Protein AF-0000000085014091 (afdb_homodimer)

Radius of gyration: 25.01 Å; Cα contacts (8 Å, |Δi|>4): 1024; chains: 2; bounding box: 56×72×75 Å

Sequence (580 aa):
MATPPAHLPPVLRRLHLLREEQGAATVRVIDQILMDPERFLSLTIAELSEAAGTSDATVVRLVQHLGFGGYQEFKLQLSRALAVSRKADLTVEPQDASVTILRKIFDSSNTALDDTLEHLNLEAFSAAVQAMTLARHIELIGMGASGVVALSGQYRGLRLGLSCRASTDPGTFLSTCSLLEPTDVLIAVSFSGTRPQVVQAARLARQAGAIVVALTGLGRTPLSKVVHHTLTVSAPGDRYRPEGLATQIPQVAILDALFTSLHVAQDPYLSERLSRAAAARRALNAEPSPMATPPAHLPPVLRRLHLLREEQGAATVRVIDQILMDPERFLSLTIAELSEAAGTSDATVVRLVQHLGFGGYQEFKLQLSRALAVSRKADLTVEPQDASVTILRKIFDSSNTALDDTLEHLNLEAFSAAVQAMTLARHIELIGMGASGVVALSGQYRGLRLGLSCRASTDPGTFLSTCSLLEPTDVLIAVSFSGTRPQVVQAARLARQAGAIVVALTGLGRTPLSKVVHHTLTVSAPGDRYRPEGLATQIPQVAILDALFTSLHVAQDPYLSERLSRAAAARRALNAEPSP

InterPro domains:
  IPR000281 Helix-turn-helix protein RpiR [PF01418] (27-83)
  IPR000281 Helix-turn-helix protein RpiR [PS51071] (9-85)
  IPR001347 SIS domain [PF01380] (135-237)
  IPR001347 SIS domain [PS51464] (128-268)
  IPR009057 Homedomain-like superfamily [SSF46689] (11-82)
  IPR035472 RpiR-like, SIS domain [cd05013] (123-261)
  IPR036388 Winged helix-like DNA-binding domain superfamily [G3DSA:1.10.10.10] (10-85)
  IPR046348 SIS domain superfamily [SSF53697] (98-264)
  IPR047640 HTH-type transcriptional regulator RpiR-like [PTHR30514] (28-279)

Organism: Deinococcus geothermalis (strain DSM 11300 / CIP 105573 / AG-3a) (NCBI:txid319795)

Structure (mmCIF, N/CA/C/O backbone):
data_AF-0000000085014091-model_v1
#
loop_
_entity.id
_entity.type
_entity.pdbx_description
1 polymer 'Transcriptional regulator, RpiR family'
#
loop_
_atom_site.group_PDB
_atom_site.id
_atom_site.type_symbol
_atom_site.label_atom_id
_atom_site.label_alt_id
_atom_site.label_comp_id
_atom_site.label_asym_id
_atom_site.label_entity_id
_atom_site.label_seq_id
_atom_site.pdbx_PDB_ins_code
_atom_site.Cartn_x
_atom_site.Cartn_y
_atom_site.Cartn_z
_atom_site.occupancy
_atom_site.B_iso_or_equiv
_atom_site.auth_seq_id
_atom_site.auth_comp_id
_atom_site.auth_asym_id
_atom_site.auth_atom_id
_atom_site.pdbx_PDB_model_num
ATOM 1 N N . MET A 1 1 ? -21.734 19.328 11.242 1 31.81 1 MET A N 1
ATOM 2 C CA . MET A 1 1 ? -20.891 19.828 10.156 1 31.81 1 MET A CA 1
ATOM 3 C C . MET A 1 1 ? -20.891 18.859 8.977 1 31.81 1 MET A C 1
ATOM 5 O O . MET A 1 1 ? -20.641 17.672 9.148 1 31.81 1 MET A O 1
ATOM 9 N N . ALA A 1 2 ? -21.453 19.359 7.895 1 37.19 2 ALA A N 1
ATOM 10 C CA . ALA A 1 2 ? -21.781 18.391 6.855 1 37.19 2 ALA A CA 1
ATOM 11 C C . ALA A 1 2 ? -20.516 17.734 6.301 1 37.19 2 ALA A C 1
ATOM 13 O O . ALA A 1 2 ? -19.516 18.406 6.07 1 37.19 2 ALA A O 1
ATOM 14 N N . THR A 1 3 ? -20.219 16.594 6.527 1 39.81 3 THR A N 1
ATOM 15 C CA . THR A 1 3 ? -19.172 15.742 5.969 1 39.81 3 THR A CA 1
ATOM 16 C C . THR A 1 3 ? -19.109 15.883 4.453 1 39.81 3 THR A C 1
ATOM 18 O O . THR A 1 3 ? -20.141 15.797 3.775 1 39.81 3 THR A O 1
ATOM 21 N N . PRO A 1 4 ? -18.156 16.641 4.012 1 45.28 4 PRO A N 1
ATOM 22 C CA . PRO A 1 4 ? -18.109 16.812 2.557 1 45.28 4 PRO A CA 1
ATOM 23 C C . PRO A 1 4 ? -18.5 15.523 1.815 1 45.28 4 PRO A C 1
ATOM 25 O O . PRO A 1 4 ? -18.281 14.422 2.324 1 45.28 4 PRO A O 1
ATOM 28 N N . PRO A 1 5 ? -19.312 15.727 0.812 1 45.16 5 PRO A N 1
ATOM 29 C CA . PRO A 1 5 ? -19.688 14.516 0.076 1 45.16 5 PRO A CA 1
ATOM 30 C C . PRO A 1 5 ? -18.469 13.664 -0.306 1 45.16 5 PRO A C 1
ATOM 32 O O . PRO A 1 5 ? -17.375 14.195 -0.489 1 45.16 5 PRO A O 1
ATOM 35 N N . ALA A 1 6 ? -18.547 12.461 -0.128 1 44.91 6 ALA A N 1
ATOM 36 C CA . ALA A 1 6 ? -17.609 11.344 -0.243 1 44.91 6 ALA A CA 1
ATOM 37 C C . ALA A 1 6 ? -16.828 11.414 -1.555 1 44.91 6 ALA A C 1
ATOM 39 O O . ALA A 1 6 ? -15.75 10.828 -1.68 1 44.91 6 ALA A O 1
ATOM 40 N N . HIS A 1 7 ? -17.312 12.266 -2.477 1 52.78 7 HIS A N 1
ATOM 41 C CA . HIS A 1 7 ? -16.75 12.117 -3.811 1 52.78 7 HIS A CA 1
ATOM 42 C C . HIS A 1 7 ? -15.992 13.375 -4.234 1 52.78 7 HIS A C 1
ATOM 44 O O . HIS A 1 7 ? -15.875 13.664 -5.43 1 52.78 7 HIS A O 1
ATOM 50 N N . LEU A 1 8 ? -15.586 14.141 -3.223 1 59.62 8 LEU A N 1
ATOM 51 C CA . LEU A 1 8 ? -14.922 15.367 -3.65 1 59.62 8 LEU A CA 1
ATOM 52 C C . LEU A 1 8 ? -13.43 15.125 -3.867 1 59.62 8 LEU A C 1
ATOM 54 O O . LEU A 1 8 ? -12.797 14.414 -3.09 1 59.62 8 LEU A O 1
ATOM 58 N N . PRO A 1 9 ? -12.992 15.641 -4.957 1 62.72 9 PRO A N 1
ATOM 59 C CA . PRO A 1 9 ? -11.539 15.625 -5.133 1 62.72 9 PRO A CA 1
ATOM 60 C C . PRO A 1 9 ? -10.797 16.25 -3.953 1 62.72 9 PRO A C 1
ATOM 62 O O . PRO A 1 9 ? -11.344 17.094 -3.25 1 62.72 9 PRO A O 1
ATOM 65 N N . PRO A 1 10 ? -9.641 15.797 -3.674 1 60.69 10 PRO A N 1
ATOM 66 C CA . PRO A 1 10 ? -8.883 16.203 -2.492 1 60.69 10 PRO A CA 1
ATOM 67 C C . PRO A 1 10 ? -8.828 17.734 -2.322 1 60.69 10 PRO A C 1
ATOM 69 O O . PRO A 1 10 ? -8.953 18.234 -1.202 1 60.69 10 PRO A O 1
ATOM 72 N N . VAL A 1 11 ? -8.695 18.406 -3.375 1 71.06 11 VAL A N 1
ATOM 73 C CA . VAL A 1 11 ? -8.586 19.859 -3.273 1 71.06 11 VAL A CA 1
ATOM 74 C C . VAL A 1 11 ? -9.898 20.438 -2.73 1 71.06 11 VAL A C 1
ATOM 76 O O . VAL A 1 11 ? -9.883 21.359 -1.925 1 71.06 11 VAL A O 1
ATOM 79 N N . LEU A 1 12 ? -10.898 19.859 -3.15 1 76.5 12 LEU A N 1
ATOM 80 C CA . LEU A 1 12 ? -12.188 20.328 -2.672 1 76.5 12 LEU A CA 1
ATOM 81 C C . LEU A 1 12 ? -12.422 19.906 -1.222 1 76.5 12 LEU A C 1
ATOM 83 O O . LEU A 1 12 ? -13.016 20.656 -0.443 1 76.5 12 LEU A O 1
ATOM 87 N N . ARG A 1 13 ? -11.883 18.766 -0.967 1 69.75 13 ARG A N 1
ATOM 88 C CA . ARG A 1 13 ? -11.977 18.312 0.417 1 69.75 13 ARG A CA 1
ATOM 89 C C . ARG A 1 13 ? -11.195 19.234 1.349 1 69.75 13 ARG A C 1
ATOM 91 O O . ARG A 1 13 ? -11.656 19.562 2.447 1 69.75 13 ARG A O 1
ATOM 98 N N . ARG A 1 14 ? -10.055 19.641 0.939 1 74.38 14 ARG A N 1
ATOM 99 C CA . ARG A 1 14 ? -9.25 20.594 1.704 1 74.38 14 ARG A CA 1
ATOM 100 C C . ARG A 1 14 ? -10 21.906 1.909 1 74.38 14 ARG A C 1
ATOM 102 O O . ARG A 1 14 ? -9.961 22.484 2.994 1 74.38 14 ARG A O 1
ATOM 109 N N . LEU A 1 15 ? -10.68 22.312 0.944 1 79.81 15 LEU A N 1
ATOM 110 C CA . LEU A 1 15 ? -11.484 23.531 1.043 1 79.81 15 LEU A CA 1
ATOM 111 C C . LEU A 1 15 ? -12.578 23.375 2.09 1 79.81 15 LEU A C 1
ATOM 113 O O . LEU A 1 15 ? -12.82 24.281 2.885 1 79.81 15 LEU A O 1
ATOM 117 N N . HIS A 1 16 ? -13.094 22.219 2.066 1 76.56 16 HIS A N 1
ATOM 118 C CA . HIS A 1 16 ? -14.156 21.953 3.025 1 76.56 16 HIS A CA 1
ATOM 119 C C . HIS A 1 16 ? -13.633 22 4.457 1 76.56 16 HIS A C 1
ATOM 121 O O . HIS A 1 16 ? -14.273 22.594 5.332 1 76.56 16 HIS A O 1
ATOM 127 N N . LEU A 1 17 ? -12.523 21.516 4.633 1 69.62 17 LEU A N 1
ATOM 128 C CA . LEU A 1 17 ? -11.922 21.484 5.965 1 69.62 17 LEU A CA 1
ATOM 129 C C . LEU A 1 17 ? -11.516 22.891 6.406 1 69.62 17 LEU A C 1
ATOM 131 O O . LEU A 1 17 ? -11.648 23.234 7.582 1 69.62 17 LEU A O 1
ATOM 135 N N . LEU A 1 18 ? -11.062 23.656 5.469 1 76 18 LEU A N 1
ATOM 136 C CA . LEU A 1 18 ? -10.602 25.016 5.754 1 76 18 LEU A CA 1
ATOM 137 C C . LEU A 1 18 ? -11.773 25.922 6.125 1 76 18 LEU A C 1
ATOM 139 O O . LEU A 1 18 ? -11.602 26.906 6.824 1 76 18 LEU A O 1
ATOM 143 N N . ARG A 1 19 ? -12.883 25.469 5.762 1 78.75 19 ARG A N 1
ATOM 144 C CA . ARG A 1 19 ? -14.094 26.25 6.035 1 78.75 19 ARG A CA 1
ATOM 145 C C . ARG A 1 19 ? -14.281 26.453 7.531 1 78.75 19 ARG A C 1
ATOM 147 O O . ARG A 1 19 ? -14.719 27.531 7.965 1 78.75 19 ARG A O 1
ATOM 154 N N . GLU A 1 20 ? -13.852 25.5 8.289 1 72.62 20 GLU A N 1
ATOM 155 C CA . GLU A 1 20 ? -14.102 25.531 9.727 1 72.62 20 GLU A CA 1
ATOM 156 C C . GLU A 1 20 ? -13.078 26.391 10.453 1 72.62 20 GLU A C 1
ATOM 158 O O . GLU A 1 20 ? -13.281 26.766 11.602 1 72.62 20 GLU A O 1
ATOM 163 N N . GLU A 1 21 ? -12.078 26.828 9.727 1 75.75 21 GLU A N 1
ATOM 164 C CA . GLU A 1 21 ? -10.969 27.516 10.383 1 75.75 21 GLU A CA 1
ATOM 165 C C . GLU A 1 21 ? -10.797 28.938 9.836 1 75.75 21 GLU A C 1
ATOM 167 O O . GLU A 1 21 ? -9.828 29.609 10.18 1 75.75 21 GLU A O 1
ATOM 172 N N . GLN A 1 22 ? -11.719 29.328 9.023 1 82.44 22 GLN A N 1
ATOM 173 C CA . GLN A 1 22 ? -11.492 30.594 8.344 1 82.44 22 GLN A CA 1
ATOM 174 C C . GLN A 1 22 ? -12.578 31.609 8.688 1 82.44 22 GLN A C 1
ATOM 176 O O . GLN A 1 22 ? -13.625 31.25 9.234 1 82.44 22 GLN A O 1
ATOM 181 N N . GLY A 1 23 ? -12.266 32.812 8.625 1 86.94 23 GLY A N 1
ATOM 182 C CA . GLY A 1 23 ? -13.219 33.906 8.844 1 86.94 23 GLY A CA 1
ATOM 183 C C . GLY A 1 23 ? -14.344 33.906 7.832 1 86.94 23 GLY A C 1
ATOM 184 O O . GLY A 1 23 ? -14.312 33.156 6.848 1 86.94 23 GLY A O 1
ATOM 185 N N . ALA A 1 24 ? -15.359 34.719 8.164 1 90.25 24 ALA A N 1
ATOM 186 C CA . ALA A 1 24 ? -16.609 34.75 7.398 1 90.25 24 ALA A CA 1
ATOM 187 C C . ALA A 1 24 ? -16.344 35.031 5.922 1 90.25 24 ALA A C 1
ATOM 189 O O . ALA A 1 24 ? -16.938 34.406 5.047 1 90.25 24 ALA A O 1
ATOM 190 N N . ALA A 1 25 ? -15.508 35.938 5.684 1 91.62 25 ALA A N 1
ATOM 191 C CA . ALA A 1 25 ? -15.234 36.312 4.301 1 91.62 25 ALA A CA 1
ATOM 192 C C . ALA A 1 25 ? -14.609 35.156 3.527 1 91.62 25 ALA A C 1
ATOM 194 O O . ALA A 1 25 ? -15.016 34.875 2.4 1 91.62 25 ALA A O 1
ATOM 195 N N . THR A 1 26 ? -13.648 34.5 4.094 1 92.88 26 THR A N 1
ATOM 196 C CA . THR A 1 26 ? -12.977 33.375 3.469 1 92.88 26 THR A CA 1
ATOM 197 C C . THR A 1 26 ? -13.945 32.188 3.307 1 92.88 26 THR A C 1
ATOM 199 O O . THR A 1 26 ? -13.906 31.484 2.295 1 92.88 26 THR A O 1
ATOM 202 N N . VAL A 1 27 ? -14.75 32.062 4.25 1 92.62 27 VAL A N 1
ATOM 203 C CA . VAL A 1 27 ? -15.75 30.984 4.215 1 92.62 27 VAL A CA 1
ATOM 204 C C . VAL A 1 27 ? -16.672 31.172 3.016 1 92.62 27 VAL A C 1
ATOM 206 O O . VAL A 1 27 ? -17.016 30.203 2.328 1 92.62 27 VAL A O 1
ATOM 209 N N . ARG A 1 28 ? -17.047 32.312 2.785 1 93 28 ARG A N 1
ATOM 210 C CA . ARG A 1 28 ? -17.906 32.594 1.643 1 93 28 ARG A CA 1
ATOM 211 C C . ARG A 1 28 ? -17.219 32.25 0.333 1 93 28 ARG A C 1
ATOM 213 O O . ARG A 1 28 ? -17.859 31.734 -0.598 1 93 28 ARG A O 1
ATOM 220 N N . VAL A 1 29 ? -15.945 32.5 0.252 1 93.88 29 VAL A N 1
ATOM 221 C CA . VAL A 1 29 ? -15.172 32.125 -0.931 1 93.88 29 VAL A CA 1
ATOM 222 C C . VAL A 1 29 ? -15.18 30.609 -1.101 1 93.88 29 VAL A C 1
ATOM 224 O O . VAL A 1 29 ? -15.453 30.109 -2.191 1 93.88 29 VAL A O 1
ATOM 227 N N . ILE A 1 30 ? -14.891 29.922 -0.058 1 91.88 30 ILE A N 1
ATOM 228 C CA . ILE A 1 30 ? -14.852 28.469 -0.055 1 91.88 30 ILE A CA 1
ATOM 229 C C . ILE A 1 30 ? -16.203 27.906 -0.476 1 91.88 30 ILE A C 1
ATOM 231 O O . ILE A 1 30 ? -16.281 27.016 -1.315 1 91.88 30 ILE A O 1
ATOM 235 N N . ASP A 1 31 ? -17.25 28.516 0.057 1 89.88 31 ASP A N 1
ATOM 236 C CA . ASP A 1 31 ? -18.594 28.062 -0.253 1 89.88 31 ASP A CA 1
ATOM 237 C C . ASP A 1 31 ? -18.906 28.234 -1.738 1 89.88 31 ASP A C 1
ATOM 239 O O . ASP A 1 31 ? -19.547 27.375 -2.35 1 89.88 31 ASP A O 1
ATOM 243 N N . GLN A 1 32 ? -18.484 29.312 -2.242 1 90.12 32 GLN A N 1
ATOM 244 C CA . GLN A 1 32 ? -18.703 29.547 -3.664 1 90.12 32 GLN A CA 1
ATOM 245 C C . GLN A 1 32 ? -18.016 28.484 -4.516 1 90.12 32 GLN A C 1
ATOM 247 O O . GLN A 1 32 ? -18.562 28.031 -5.516 1 90.12 32 GLN A O 1
ATOM 252 N N . ILE A 1 33 ? -16.828 28.094 -4.141 1 89.94 33 ILE A N 1
ATOM 253 C CA . ILE A 1 33 ? -16.078 27.094 -4.871 1 89.94 33 ILE A CA 1
ATOM 254 C C . ILE A 1 33 ? -16.734 25.719 -4.723 1 89.94 33 ILE A C 1
ATOM 256 O O . ILE A 1 33 ? -16.938 25.016 -5.711 1 89.94 33 ILE A O 1
ATOM 260 N N . LEU A 1 34 ? -17.125 25.422 -3.516 1 86.62 34 LEU A N 1
ATOM 261 C CA . LEU A 1 34 ? -17.656 24.094 -3.191 1 86.62 34 LEU A CA 1
ATOM 262 C C . LEU A 1 34 ? -19.062 23.922 -3.771 1 86.62 34 LEU A C 1
ATOM 264 O O . LEU A 1 34 ? -19.469 22.797 -4.082 1 86.62 34 LEU A O 1
ATOM 268 N N . MET A 1 35 ? -19.75 24.984 -3.885 1 81.56 35 MET A N 1
ATOM 269 C CA . MET A 1 35 ? -21.094 24.953 -4.43 1 81.56 35 MET A CA 1
ATOM 270 C C . MET A 1 35 ? -21.094 24.453 -5.867 1 81.56 35 MET A C 1
ATOM 272 O O . MET A 1 35 ? -21.984 23.688 -6.266 1 81.56 35 MET A O 1
ATOM 276 N N . ASP A 1 36 ? -20.125 24.859 -6.656 1 80.44 36 ASP A N 1
ATOM 277 C CA . ASP A 1 36 ? -19.984 24.422 -8.047 1 80.44 36 ASP 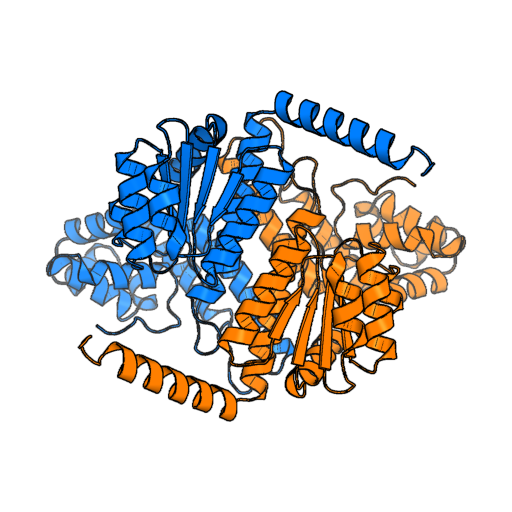A CA 1
ATOM 278 C C . ASP A 1 36 ? -18.547 24.5 -8.508 1 80.44 36 ASP A C 1
ATOM 280 O O . ASP A 1 36 ? -18.156 25.453 -9.195 1 80.44 36 ASP A O 1
ATOM 284 N N . PRO A 1 37 ? -17.891 23.406 -8.203 1 85.12 37 PRO A N 1
ATOM 285 C CA . PRO A 1 37 ? -16.469 23.406 -8.539 1 85.12 37 PRO A CA 1
ATOM 286 C C . PRO A 1 37 ? -16.203 23.594 -10.031 1 85.12 37 PRO A C 1
ATOM 288 O O . PRO A 1 37 ? -15.227 24.234 -10.422 1 85.12 37 PRO A O 1
ATOM 291 N N . GLU A 1 38 ? -17.047 23.062 -10.859 1 77.69 38 GLU A N 1
ATOM 292 C CA . GLU A 1 38 ? -16.891 23.203 -12.305 1 77.69 38 GLU A CA 1
ATOM 293 C C . GLU A 1 38 ? -17.078 24.656 -12.742 1 77.69 38 GLU A C 1
ATOM 295 O O . GLU A 1 38 ? -16.312 25.156 -13.555 1 77.69 38 GLU A O 1
ATOM 300 N N . ARG A 1 39 ? -18.062 25.266 -12.242 1 80.88 39 ARG A N 1
ATOM 301 C CA . ARG A 1 39 ? -18.297 26.672 -12.531 1 80.88 39 ARG A CA 1
ATOM 302 C C . ARG A 1 39 ? -17.125 27.531 -12.055 1 80.88 39 ARG A C 1
ATOM 304 O O . ARG A 1 39 ? -16.719 28.484 -12.734 1 80.88 39 ARG A O 1
ATOM 311 N N . PHE A 1 40 ? -16.578 27.156 -10.891 1 89.44 40 PHE A N 1
ATOM 312 C CA . PHE A 1 40 ? -15.43 27.875 -10.336 1 89.44 40 PHE A CA 1
ATOM 313 C C . PHE A 1 40 ? -14.297 27.953 -11.352 1 89.44 40 PHE A C 1
ATOM 315 O O . PHE A 1 40 ? -13.617 28.984 -11.461 1 89.44 40 PHE A O 1
ATOM 322 N N . LEU A 1 41 ? -14.141 26.906 -12.109 1 83.38 41 LEU A N 1
ATOM 323 C CA . LEU A 1 41 ? -13.023 26.828 -13.047 1 83.38 41 LEU A CA 1
ATOM 324 C C . LEU A 1 41 ? -13.117 27.906 -14.109 1 83.38 41 LEU A C 1
ATOM 326 O O . LEU A 1 41 ? -12.109 28.297 -14.711 1 83.38 41 LEU A O 1
ATOM 330 N N . SER A 1 42 ? -14.281 28.469 -14.328 1 81.12 42 SER A N 1
ATOM 331 C CA . SER A 1 42 ? -14.477 29.484 -15.352 1 81.12 42 SER A CA 1
ATOM 332 C C . SER A 1 42 ? -14.414 30.891 -14.75 1 81.12 42 SER A C 1
ATOM 334 O O . SER A 1 42 ? -14.414 31.891 -15.484 1 81.12 42 SER A O 1
ATOM 336 N N . LEU A 1 43 ? -14.344 31.016 -13.492 1 88 43 LEU A N 1
ATOM 337 C CA . LEU A 1 43 ? -14.414 32.312 -12.836 1 88 43 LEU A CA 1
ATOM 338 C C . LEU A 1 43 ? -13.031 32.969 -12.758 1 88 43 LEU A C 1
ATOM 340 O O . LEU A 1 43 ? -12.031 32.281 -12.516 1 88 43 LEU A O 1
ATOM 344 N N . THR A 1 44 ? -13 34.25 -13.133 1 85.94 44 THR A N 1
ATOM 345 C CA . THR A 1 44 ? -11.82 35.031 -12.781 1 85.94 44 THR A CA 1
ATOM 346 C C . THR A 1 44 ? -11.797 35.344 -11.281 1 85.94 44 THR A C 1
ATOM 348 O O . THR A 1 44 ? -12.789 35.125 -10.586 1 85.94 44 THR A O 1
ATOM 351 N N . ILE A 1 45 ? -10.586 35.781 -10.812 1 91.62 45 ILE A N 1
ATOM 352 C CA . ILE A 1 45 ? -10.469 36.125 -9.398 1 91.62 45 ILE A CA 1
ATOM 353 C C . ILE A 1 45 ? -11.492 37.219 -9.047 1 91.62 45 ILE A C 1
ATOM 355 O O . ILE A 1 45 ? -12.109 37.156 -7.984 1 91.62 45 ILE A O 1
ATOM 359 N N . ALA A 1 46 ? -11.68 38.125 -9.969 1 90.44 46 ALA A N 1
ATOM 360 C CA . ALA A 1 46 ? -12.617 39.219 -9.758 1 90.44 46 ALA A CA 1
ATOM 361 C C . ALA A 1 46 ? -14.055 38.719 -9.672 1 90.44 46 ALA A C 1
ATOM 363 O O . ALA A 1 46 ? -14.82 39.156 -8.805 1 90.44 46 ALA A O 1
ATOM 364 N N . GLU A 1 47 ? -14.391 37.844 -10.484 1 91.81 47 GLU A N 1
ATOM 365 C CA . GLU A 1 47 ? -15.742 37.25 -10.492 1 91.81 47 GLU A CA 1
ATOM 366 C C . GLU A 1 47 ? -16.016 36.469 -9.227 1 91.81 47 GLU A C 1
ATOM 368 O O . GLU A 1 47 ? -17.094 36.531 -8.664 1 91.81 47 GLU A O 1
ATOM 373 N N . LEU A 1 48 ? -14.984 35.656 -8.789 1 94.56 48 LEU A N 1
ATOM 374 C CA . LEU A 1 48 ? -15.141 34.875 -7.574 1 94.56 48 LEU A CA 1
ATOM 375 C C . LEU A 1 48 ? -15.281 35.75 -6.348 1 94.56 48 LEU A C 1
ATOM 377 O O . LEU A 1 48 ? -16.125 35.5 -5.484 1 94.56 48 LEU A O 1
ATOM 381 N N . SER A 1 49 ? -14.438 36.812 -6.258 1 94.94 49 SER A N 1
ATOM 382 C CA . SER A 1 49 ? -14.5 37.719 -5.117 1 94.94 49 SER A CA 1
ATOM 383 C C . SER A 1 49 ? -15.836 38.438 -5.059 1 94.94 49 SER A C 1
ATOM 385 O O . SER A 1 49 ? -16.406 38.625 -3.98 1 94.94 49 SER A O 1
ATOM 387 N N . GLU A 1 50 ? -16.344 38.781 -6.195 1 93.75 50 GLU A N 1
ATOM 388 C CA . GLU A 1 50 ? -17.641 39.469 -6.27 1 93.75 50 GLU A CA 1
ATOM 389 C C . GLU A 1 50 ? -18.766 38.531 -5.828 1 93.75 50 GLU A C 1
ATOM 391 O O . GLU A 1 50 ? -19.625 38.906 -5.039 1 93.75 50 GLU A O 1
ATOM 396 N N . ALA A 1 51 ? -18.719 37.312 -6.363 1 92.69 51 ALA A N 1
ATOM 397 C CA . ALA A 1 51 ? -19.75 36.344 -6.023 1 92.69 51 ALA A CA 1
ATOM 398 C C . ALA A 1 51 ? -19.734 36.031 -4.527 1 92.69 51 ALA A C 1
ATOM 400 O O . ALA A 1 51 ? -20.781 35.781 -3.932 1 92.69 51 ALA A O 1
ATOM 401 N N . ALA A 1 52 ? -18.562 36.094 -3.934 1 94.38 52 ALA A N 1
ATOM 402 C CA . ALA A 1 52 ? -18.406 35.781 -2.52 1 94.38 52 ALA A CA 1
ATOM 403 C C . ALA A 1 52 ? -18.562 37 -1.646 1 94.38 52 ALA A C 1
ATOM 405 O O . ALA A 1 52 ? -18.594 36.906 -0.417 1 94.38 52 ALA A O 1
ATOM 406 N N . GLY A 1 53 ? -18.672 38.125 -2.199 1 93.69 53 GLY A N 1
ATOM 407 C CA . GLY A 1 53 ? -18.812 39.375 -1.455 1 93.69 53 GLY A CA 1
ATOM 408 C C . GLY A 1 53 ? -17.578 39.719 -0.633 1 93.69 53 GLY A C 1
ATOM 409 O O . GLY A 1 53 ? -17.688 40.062 0.54 1 93.69 53 GLY A O 1
ATOM 410 N N . THR A 1 54 ? -16.484 39.469 -1.22 1 94.31 54 THR A N 1
ATOM 411 C CA . THR A 1 54 ? -15.234 39.719 -0.511 1 94.31 54 THR A CA 1
ATOM 412 C C . THR A 1 54 ? -14.195 40.344 -1.445 1 94.31 54 THR A C 1
ATOM 414 O O . THR A 1 54 ? -14.516 40.719 -2.578 1 94.31 54 THR A O 1
ATOM 417 N N . SER A 1 55 ? -12.984 40.625 -0.954 1 92.81 55 SER A N 1
ATOM 418 C CA . SER A 1 55 ? -11.922 41.25 -1.741 1 92.81 55 SER A CA 1
ATOM 419 C C . SER A 1 55 ? -11.117 40.188 -2.502 1 92.81 55 SER A C 1
ATOM 421 O O . SER A 1 55 ? -11.094 39.031 -2.117 1 92.81 55 SER A O 1
ATOM 423 N N . ASP A 1 56 ? -10.531 40.688 -3.635 1 93.56 56 ASP A N 1
ATOM 424 C CA . ASP A 1 56 ? -9.586 39.844 -4.352 1 93.56 56 ASP A CA 1
ATOM 425 C C . ASP A 1 56 ? -8.477 39.344 -3.426 1 93.56 56 ASP A C 1
ATOM 427 O O . ASP A 1 56 ? -8 38.219 -3.568 1 93.56 56 ASP A O 1
ATOM 431 N N . ALA A 1 57 ? -8.117 40.188 -2.5 1 92.69 57 ALA A N 1
ATOM 432 C CA . ALA A 1 57 ? -7.059 39.844 -1.552 1 92.69 57 ALA A CA 1
ATOM 433 C C . ALA A 1 57 ? -7.453 38.625 -0.707 1 92.69 57 ALA A C 1
ATOM 435 O O . ALA A 1 57 ? -6.613 37.781 -0.399 1 92.69 57 ALA A O 1
ATOM 436 N N . THR A 1 58 ? -8.656 38.531 -0.342 1 94.38 58 THR A N 1
ATOM 437 C CA . THR A 1 58 ? -9.164 37.406 0.436 1 94.38 58 THR A CA 1
ATOM 438 C C . THR A 1 58 ? -9.047 36.094 -0.351 1 94.38 58 THR A C 1
ATOM 440 O O . THR A 1 58 ? -8.664 35.062 0.203 1 94.38 58 THR A O 1
ATOM 443 N N . VAL A 1 59 ? -9.32 36.125 -1.653 1 94.56 59 VAL A N 1
ATOM 444 C CA . VAL A 1 59 ? -9.211 34.969 -2.525 1 94.56 59 VAL A CA 1
ATOM 445 C C . VAL A 1 59 ? -7.75 34.562 -2.666 1 94.56 59 VAL A C 1
ATOM 447 O O . VAL A 1 59 ? -7.418 33.375 -2.553 1 94.56 59 VAL A O 1
ATOM 450 N N . VAL A 1 60 ? -6.961 35.531 -2.873 1 91.25 60 VAL A N 1
ATOM 451 C CA . VAL A 1 60 ? -5.535 35.281 -3.045 1 91.25 60 VAL A CA 1
ATOM 452 C C . VAL A 1 60 ? -4.965 34.656 -1.771 1 91.25 60 VAL A C 1
ATOM 454 O O . VAL A 1 60 ? -4.188 33.688 -1.832 1 91.25 60 VAL A O 1
ATOM 457 N N . ARG A 1 61 ? -5.352 35.156 -0.657 1 90.38 61 ARG A N 1
ATOM 458 C CA . ARG A 1 61 ? -4.879 34.625 0.618 1 90.38 61 ARG A CA 1
ATOM 459 C C . ARG A 1 61 ? -5.332 33.188 0.817 1 90.38 61 ARG A C 1
ATOM 461 O O . ARG A 1 61 ? -4.582 32.344 1.332 1 90.38 61 ARG A O 1
ATOM 468 N N . LEU A 1 62 ? -6.535 32.969 0.438 1 91.5 62 LEU A N 1
ATOM 469 C CA . LEU A 1 62 ? -7.055 31.594 0.536 1 91.5 62 LEU A CA 1
ATOM 470 C C . LEU A 1 62 ? -6.238 30.641 -0.323 1 91.5 62 LEU A C 1
ATOM 472 O O . LEU A 1 62 ? -5.836 29.562 0.142 1 91.5 62 LEU A O 1
ATOM 476 N N . VAL A 1 63 ? -5.988 31.016 -1.543 1 88.69 63 VAL A N 1
ATOM 477 C CA . VAL A 1 63 ? -5.258 30.188 -2.498 1 88.69 63 VAL A CA 1
ATOM 478 C C . VAL A 1 63 ? -3.84 29.953 -1.994 1 88.69 63 VAL A C 1
ATOM 480 O O . VAL A 1 63 ? -3.332 28.828 -2.064 1 88.69 63 VAL A O 1
ATOM 483 N N . GLN A 1 64 ? -3.289 31 -1.415 1 84.69 64 GLN A N 1
ATOM 484 C CA . GLN A 1 64 ? -1.951 30.875 -0.846 1 84.69 64 GLN A CA 1
ATOM 485 C C . GLN A 1 64 ? -1.958 29.969 0.386 1 84.69 64 GLN A C 1
ATOM 487 O O . GLN A 1 64 ? -1.049 29.156 0.573 1 84.69 64 GLN A O 1
ATOM 492 N N . HIS A 1 65 ? -2.959 30.125 1.094 1 84.06 65 HIS A N 1
ATOM 493 C CA . HIS A 1 65 ? -3.123 29.297 2.279 1 84.06 65 HIS A CA 1
ATOM 494 C C . HIS A 1 65 ? -3.223 27.828 1.907 1 84.06 65 HIS A C 1
ATOM 496 O O . HIS A 1 65 ? -2.764 26.953 2.654 1 84.06 65 HIS A O 1
ATOM 502 N N . LEU A 1 66 ? -3.756 27.609 0.79 1 81.31 66 LEU A N 1
ATOM 503 C CA . LEU A 1 66 ? -3.924 26.234 0.299 1 81.31 66 LEU A CA 1
ATOM 504 C C . LEU A 1 66 ? -2.627 25.719 -0.307 1 81.31 66 LEU A C 1
ATOM 506 O O . LEU A 1 66 ? -2.551 24.562 -0.713 1 81.31 66 LEU A O 1
ATOM 510 N N . GLY A 1 67 ? -1.659 26.625 -0.417 1 74.44 67 GLY A N 1
ATOM 511 C CA . GLY A 1 67 ? -0.329 26.219 -0.84 1 74.44 67 GLY A CA 1
ATOM 512 C C . GLY A 1 67 ? -0.094 26.406 -2.328 1 74.44 67 GLY A C 1
ATOM 513 O O . GLY A 1 67 ? 0.852 25.844 -2.885 1 74.44 67 GLY A O 1
ATOM 514 N N . PHE A 1 68 ? -0.988 27.125 -2.949 1 79.38 68 PHE A N 1
ATOM 515 C CA . PHE A 1 68 ? -0.83 27.328 -4.383 1 79.38 68 PHE A CA 1
ATOM 516 C C . PHE A 1 68 ? -0.16 28.672 -4.66 1 79.38 68 PHE A C 1
ATOM 518 O O . PHE A 1 68 ? -0.375 29.641 -3.932 1 79.38 68 PHE A O 1
ATOM 525 N N . GLY A 1 69 ? 0.655 28.688 -5.664 1 74.75 69 GLY A N 1
ATOM 526 C CA . GLY A 1 69 ? 1.358 29.891 -6.047 1 74.75 69 GLY A CA 1
ATOM 527 C C . GLY A 1 69 ? 0.444 30.953 -6.629 1 74.75 69 GLY A C 1
ATOM 528 O O . GLY A 1 69 ? 0.853 32.094 -6.809 1 74.75 69 GLY A O 1
ATOM 529 N N . GLY A 1 70 ? -0.739 30.562 -6.98 1 81.56 70 GLY A N 1
ATOM 530 C CA . GLY A 1 70 ? -1.66 31.516 -7.562 1 81.56 70 GLY A CA 1
ATOM 531 C C . GLY A 1 70 ? -3.014 30.922 -7.895 1 81.56 70 GLY A C 1
ATOM 532 O O . GLY A 1 70 ? -3.221 29.719 -7.746 1 81.56 70 GLY A O 1
ATOM 533 N N . TYR A 1 71 ? -3.891 31.859 -8.305 1 88.31 71 TYR A N 1
ATOM 534 C CA . TYR A 1 71 ? -5.273 31.516 -8.625 1 88.31 71 TYR A CA 1
ATOM 535 C C . TYR A 1 71 ? -5.34 30.547 -9.797 1 88.31 71 TYR A C 1
ATOM 537 O O . TYR A 1 71 ? -6.074 29.547 -9.75 1 88.31 71 TYR A O 1
ATOM 545 N N . GLN A 1 72 ? -4.465 30.75 -10.742 1 79.06 72 GLN A N 1
ATOM 546 C CA . GLN A 1 72 ? -4.457 29.891 -11.93 1 79.06 72 GLN A CA 1
ATOM 547 C C . GLN A 1 72 ? -3.943 28.5 -11.602 1 79.06 72 GLN A C 1
ATOM 549 O O . GLN A 1 72 ? -4.477 27.5 -12.109 1 79.06 72 GLN A O 1
ATOM 554 N N . GLU A 1 73 ? -2.996 28.438 -10.781 1 79.12 73 GLU A N 1
ATOM 555 C CA . GLU A 1 73 ? -2.467 27.156 -10.352 1 79.12 73 GLU A CA 1
ATOM 556 C C . GLU A 1 73 ? -3.512 26.359 -9.57 1 79.12 73 GLU A C 1
ATOM 558 O O . GLU A 1 73 ? -3.641 25.141 -9.75 1 79.12 73 GLU A O 1
ATOM 563 N N . PHE A 1 74 ? -4.246 27.047 -8.742 1 85.88 74 PHE A N 1
ATOM 564 C CA . PHE A 1 74 ? -5.316 26.422 -7.977 1 85.88 74 PHE A CA 1
ATOM 565 C C . PHE A 1 74 ? -6.391 25.875 -8.906 1 85.88 74 PHE A C 1
ATOM 567 O O . PHE A 1 74 ? -6.812 24.719 -8.766 1 85.88 74 PHE A O 1
ATOM 574 N N . LYS A 1 75 ? -6.742 26.578 -9.883 1 80.81 75 LYS A N 1
ATOM 575 C CA . LYS A 1 75 ? -7.758 26.172 -10.852 1 80.81 75 LYS A CA 1
ATOM 576 C C . LYS A 1 75 ? -7.293 24.969 -11.664 1 80.81 75 LYS A C 1
ATOM 578 O O . LYS A 1 75 ? -8.062 24.031 -11.891 1 80.81 75 LYS A O 1
ATOM 583 N N . LEU A 1 76 ? -6.145 25 -12.055 1 69.75 76 LEU A N 1
ATOM 584 C CA . LEU A 1 76 ? -5.605 23.906 -12.859 1 69.75 76 LEU A CA 1
ATOM 585 C C . LEU A 1 76 ? -5.605 22.594 -12.07 1 69.75 76 LEU A C 1
ATOM 587 O O . LEU A 1 76 ? -6.023 21.562 -12.578 1 69.75 76 LEU A O 1
ATOM 591 N N . GLN A 1 77 ? -5.188 22.766 -10.859 1 73.94 77 GLN A N 1
ATOM 592 C CA . GLN A 1 77 ? -5.172 21.562 -10.023 1 73.94 77 GLN A CA 1
ATOM 593 C C . GLN A 1 77 ? -6.586 21.047 -9.773 1 73.94 77 GLN A C 1
ATOM 595 O O . GLN A 1 77 ? -6.82 19.844 -9.797 1 73.94 77 GLN A O 1
ATOM 600 N N . LEU A 1 78 ? -7.414 21.953 -9.508 1 78 78 LEU A N 1
ATOM 601 C CA . LEU A 1 78 ? -8.797 21.547 -9.297 1 78 78 LEU A CA 1
ATOM 602 C C . LEU A 1 78 ? -9.383 20.938 -10.555 1 78 78 LEU A C 1
ATOM 604 O O . LEU A 1 78 ? -10.117 19.938 -10.484 1 78 78 LEU A O 1
ATOM 608 N N . SER A 1 79 ? -9.062 21.469 -11.695 1 70.12 79 SER A N 1
ATOM 609 C CA . SER A 1 79 ? -9.555 20.938 -12.969 1 70.12 79 SER A CA 1
ATOM 610 C C . SER A 1 79 ? -9.086 19.516 -13.188 1 70.12 79 SER A C 1
ATOM 612 O O . SER A 1 79 ? -9.867 18.656 -13.625 1 70.12 79 SER A O 1
ATOM 614 N N . ARG A 1 80 ? -7.941 19.328 -12.906 1 62.03 80 ARG A N 1
ATOM 615 C CA . ARG A 1 80 ? -7.402 17.969 -13.039 1 62.03 80 ARG A CA 1
ATOM 616 C C . ARG A 1 80 ? -8.102 17.016 -12.086 1 62.03 80 ARG A C 1
ATOM 618 O O . ARG A 1 80 ? -8.453 15.891 -12.469 1 62.03 80 ARG A O 1
ATOM 625 N N . ALA A 1 81 ? -8.242 17.562 -10.945 1 65.88 81 ALA A N 1
ATOM 626 C CA . ALA A 1 81 ? -8.891 16.734 -9.93 1 65.88 81 ALA A CA 1
ATOM 627 C C . ALA A 1 81 ? -10.328 16.406 -10.328 1 65.88 81 ALA A C 1
ATOM 629 O O . ALA A 1 81 ? -10.789 15.281 -10.117 1 65.88 81 ALA A O 1
ATOM 630 N N . LEU A 1 82 ? -10.953 17.375 -10.805 1 65.5 82 LEU A N 1
ATOM 631 C CA . LEU A 1 82 ? -12.336 17.172 -11.219 1 65.5 82 LEU A CA 1
ATOM 632 C C . LEU A 1 82 ? -12.414 16.25 -12.422 1 65.5 82 LEU A C 1
ATOM 634 O O . LEU A 1 82 ? -13.352 15.453 -12.539 1 65.5 82 LEU A O 1
ATOM 638 N N . ALA A 1 83 ? -11.484 16.438 -13.312 1 59.62 83 ALA A N 1
ATOM 639 C CA . ALA A 1 83 ? -11.445 15.594 -14.508 1 59.62 83 ALA A CA 1
ATOM 640 C C . ALA A 1 83 ? -11.258 14.125 -14.133 1 59.62 83 ALA A C 1
ATOM 642 O O . ALA A 1 83 ? -11.906 13.242 -14.703 1 59.62 83 ALA A O 1
ATOM 643 N N . VAL A 1 84 ? -10.398 14.047 -13.273 1 56.94 84 VAL A N 1
ATOM 644 C CA . VAL A 1 84 ? -10.156 12.688 -12.812 1 56.94 84 VAL A CA 1
ATOM 645 C C . VAL A 1 84 ? -11.422 12.117 -12.18 1 56.94 84 VAL A C 1
ATOM 647 O O . VAL A 1 84 ? -11.766 10.953 -12.398 1 56.94 84 VAL A O 1
ATOM 650 N N . SER A 1 85 ? -11.969 12.992 -11.32 1 55.78 85 SER A N 1
ATOM 651 C CA . SER A 1 85 ? -13.203 12.586 -10.664 1 55.78 85 SER A CA 1
ATOM 652 C C . SER A 1 85 ? -14.297 12.289 -11.68 1 55.78 85 SER A C 1
ATOM 654 O O . SER A 1 85 ? -15.102 11.375 -11.484 1 55.78 85 SER A O 1
ATOM 656 N N . ARG A 1 86 ? -14.469 13.227 -12.656 1 52.62 86 ARG A N 1
ATOM 657 C CA . ARG A 1 86 ? -15.492 13.086 -13.688 1 52.62 86 ARG A CA 1
ATOM 658 C C . ARG A 1 86 ? -15.281 11.812 -14.5 1 52.62 86 ARG A C 1
ATOM 660 O O . ARG A 1 86 ? -16.234 11.156 -14.898 1 52.62 86 ARG A O 1
ATOM 667 N N . LYS A 1 87 ? -14.094 11.914 -14.938 1 50.47 87 LYS A N 1
ATOM 668 C CA . LYS A 1 87 ? -13.906 10.82 -15.883 1 50.47 87 LYS A CA 1
ATOM 669 C C . LYS A 1 87 ? -14.125 9.469 -15.219 1 50.47 87 LYS A C 1
ATOM 671 O O . LYS A 1 87 ? -14.789 8.594 -15.773 1 50.47 87 LYS A O 1
ATOM 676 N N . ALA A 1 88 ? -13.242 9.078 -14.133 1 55 88 ALA A N 1
ATOM 677 C CA . ALA A 1 88 ? -13.203 7.672 -13.75 1 55 88 ALA A CA 1
ATOM 678 C C . ALA A 1 88 ? -14.32 7.336 -12.773 1 55 88 ALA A C 1
ATOM 680 O O . ALA A 1 88 ? -14.562 8.07 -11.812 1 55 88 ALA A O 1
ATOM 681 N N . ASP A 1 89 ? -15.414 6.805 -13.211 1 69.56 89 ASP A N 1
ATOM 682 C CA . ASP A 1 89 ? -16.375 6.113 -12.359 1 69.56 89 ASP A CA 1
ATOM 683 C C . ASP A 1 89 ? -15.672 5.32 -11.258 1 69.56 89 ASP A C 1
ATOM 685 O O . ASP A 1 89 ? -15.664 4.09 -11.289 1 69.56 89 ASP A O 1
ATOM 689 N N . LEU A 1 90 ? -15.102 6.078 -10.352 1 82.81 90 LEU A N 1
ATOM 690 C CA . LEU A 1 90 ? -14.266 5.469 -9.32 1 82.81 90 LEU A CA 1
ATOM 691 C C . LEU A 1 90 ? -15.109 4.949 -8.164 1 82.81 90 LEU A C 1
ATOM 693 O O . LEU A 1 90 ? -14.641 4.145 -7.359 1 82.81 90 LEU A O 1
ATOM 697 N N . THR A 1 91 ? -16.359 5.391 -8.125 1 85.12 91 THR A N 1
ATOM 698 C CA . THR A 1 91 ? -17.203 5.02 -7 1 85.12 91 THR A CA 1
ATOM 699 C C . THR A 1 91 ? -17.703 3.582 -7.145 1 85.12 91 THR A C 1
ATOM 701 O O . THR A 1 91 ? -18.266 3.213 -8.18 1 85.12 91 THR A O 1
ATOM 704 N N . VAL A 1 92 ? -17.453 2.852 -6.109 1 92.25 92 VAL A N 1
ATOM 705 C CA . VAL A 1 92 ? -17.969 1.483 -6.098 1 92.25 92 VAL A CA 1
ATOM 706 C C . VAL A 1 92 ? -19.469 1.491 -5.855 1 92.25 92 VAL A C 1
ATOM 708 O O . VAL A 1 92 ? -19.953 2.145 -4.93 1 92.25 92 VAL A O 1
ATOM 711 N N . GLU A 1 93 ? -20.172 0.786 -6.711 1 90.06 93 GLU A N 1
ATOM 712 C CA . GLU A 1 93 ? -21.625 0.71 -6.633 1 90.06 93 GLU A CA 1
ATOM 713 C C . GLU A 1 93 ? -22.078 -0.695 -6.258 1 90.06 93 GLU A C 1
ATOM 715 O O . GLU A 1 93 ? -21.391 -1.676 -6.535 1 90.06 93 GLU A O 1
ATOM 720 N N . PRO A 1 94 ? -23.297 -0.847 -5.688 1 90.75 94 PRO A N 1
ATOM 721 C CA . PRO A 1 94 ? -23.797 -2.148 -5.242 1 90.75 94 PRO A CA 1
ATOM 722 C C . PRO A 1 94 ? -23.953 -3.146 -6.387 1 90.75 94 PRO A C 1
ATOM 724 O O . PRO A 1 94 ? -23.891 -4.359 -6.168 1 90.75 94 PRO A O 1
ATOM 727 N N . GLN A 1 95 ? -24.094 -2.658 -7.57 1 92 95 GLN A N 1
ATOM 728 C CA . GLN A 1 95 ? -24.375 -3.559 -8.688 1 92 95 GLN A CA 1
ATOM 729 C C . GLN A 1 95 ? -23.078 -3.916 -9.422 1 92 95 GLN A C 1
ATOM 731 O O . GLN A 1 95 ? -23.109 -4.695 -10.383 1 92 95 GLN A O 1
ATOM 736 N N . ASP A 1 96 ? -22.016 -3.375 -8.969 1 95.19 96 ASP A N 1
ATOM 737 C CA . ASP A 1 96 ? -20.75 -3.602 -9.68 1 95.19 96 ASP A CA 1
ATOM 738 C C . ASP A 1 96 ? -20.312 -5.062 -9.578 1 95.19 96 ASP A C 1
ATOM 740 O O . ASP A 1 96 ? -20.375 -5.656 -8.5 1 95.19 96 ASP A O 1
ATOM 744 N N . ALA A 1 97 ? -19.938 -5.582 -10.727 1 96.81 97 ALA A N 1
ATOM 745 C CA . ALA A 1 97 ? -19.266 -6.883 -10.727 1 96.81 97 ALA A CA 1
ATOM 746 C C . ALA A 1 97 ? -17.875 -6.785 -10.094 1 96.81 97 ALA A C 1
ATOM 748 O O . ALA A 1 97 ? -17.297 -5.703 -10.023 1 96.81 97 ALA A O 1
ATOM 749 N N . SER A 1 98 ? -17.359 -7.926 -9.641 1 97.5 98 SER A N 1
ATOM 750 C CA . SER A 1 98 ? -16.078 -7.949 -8.938 1 97.5 98 SER A CA 1
ATOM 751 C C . SER A 1 98 ? -14.953 -7.375 -9.797 1 97.5 98 SER A C 1
ATOM 753 O O . SER A 1 98 ? -14.094 -6.652 -9.305 1 97.5 98 SER A O 1
ATOM 755 N N . VAL A 1 99 ? -14.961 -7.664 -11.086 1 96.94 99 VAL A N 1
ATOM 756 C CA . VAL A 1 99 ? -13.922 -7.176 -11.984 1 96.94 99 VAL A CA 1
ATOM 757 C C . VAL A 1 99 ? -14.031 -5.66 -12.133 1 96.94 99 VAL A C 1
ATOM 759 O O . VAL A 1 99 ? -13.023 -4.965 -12.242 1 96.94 99 VAL A O 1
ATOM 762 N N . THR A 1 100 ? -15.242 -5.176 -12.156 1 96.62 100 THR A N 1
ATOM 763 C CA . THR A 1 100 ? -15.453 -3.732 -12.188 1 96.62 100 THR A CA 1
ATOM 764 C C . THR A 1 100 ? -14.914 -3.074 -10.922 1 96.62 100 THR A C 1
ATOM 766 O O . THR A 1 100 ? -14.258 -2.029 -10.992 1 96.62 100 THR A O 1
ATOM 769 N N . ILE A 1 101 ? -15.195 -3.688 -9.82 1 97.19 101 ILE A N 1
ATOM 770 C CA . ILE A 1 101 ? -14.703 -3.182 -8.539 1 97.19 101 ILE A CA 1
ATOM 771 C C . ILE A 1 101 ? -13.18 -3.18 -8.531 1 97.19 101 ILE A C 1
ATOM 773 O O . ILE A 1 101 ? -12.555 -2.205 -8.109 1 97.19 101 ILE A O 1
ATOM 777 N N . LEU A 1 102 ? -12.57 -4.25 -9.016 1 97.81 102 LEU A N 1
ATOM 778 C CA . LEU A 1 102 ? -11.125 -4.355 -9.133 1 97.81 102 LEU A CA 1
ATOM 779 C C . LEU A 1 102 ? -10.555 -3.172 -9.906 1 97.81 102 LEU A C 1
ATOM 781 O O . LEU A 1 102 ? -9.617 -2.514 -9.445 1 97.81 102 LEU A O 1
ATOM 785 N N . ARG A 1 103 ? -11.078 -2.869 -11.031 1 94.62 103 ARG A N 1
ATOM 786 C CA . ARG A 1 103 ? -10.602 -1.78 -11.875 1 94.62 103 ARG A CA 1
ATOM 787 C C . ARG A 1 103 ? -10.773 -0.433 -11.18 1 94.62 103 ARG A C 1
ATOM 789 O O . ARG A 1 103 ? -9.867 0.404 -11.211 1 94.62 103 ARG A O 1
ATOM 796 N N . LYS A 1 104 ? -11.898 -0.242 -10.562 1 93 104 LYS A N 1
ATOM 797 C CA . LYS A 1 104 ? -12.156 1.011 -9.859 1 93 104 LYS A CA 1
ATOM 798 C C . LYS A 1 104 ? -11.164 1.216 -8.719 1 93 104 LYS A C 1
ATOM 800 O O . LYS A 1 104 ? -10.695 2.332 -8.492 1 93 104 LYS A O 1
ATOM 805 N N . ILE A 1 105 ? -10.867 0.15 -8.016 1 96.5 105 ILE A N 1
ATOM 806 C CA . ILE A 1 105 ? -9.945 0.247 -6.891 1 96.5 105 ILE A CA 1
ATOM 807 C C . ILE A 1 105 ? -8.547 0.586 -7.398 1 96.5 105 ILE A C 1
ATOM 809 O O . ILE A 1 105 ? -7.855 1.427 -6.816 1 96.5 105 ILE A O 1
ATOM 813 N N . PHE A 1 106 ? -8.094 -0.042 -8.453 1 95 106 PHE A N 1
ATOM 814 C CA . PHE A 1 106 ? -6.781 0.263 -9.016 1 95 106 PHE A CA 1
ATOM 815 C C . PHE A 1 106 ? -6.738 1.695 -9.531 1 95 106 PHE A C 1
ATOM 817 O O . PHE A 1 106 ? -5.766 2.418 -9.289 1 95 106 PHE A O 1
ATOM 824 N N . ASP A 1 107 ? -7.77 2.098 -10.172 1 90.94 107 ASP A N 1
ATOM 825 C CA . ASP A 1 107 ? -7.848 3.473 -10.656 1 90.94 107 ASP A CA 1
ATOM 826 C C . ASP A 1 107 ? -7.859 4.465 -9.492 1 90.94 107 ASP A C 1
ATOM 828 O O . ASP A 1 107 ? -7.207 5.508 -9.547 1 90.94 107 ASP A O 1
ATOM 832 N N . SER A 1 108 ? -8.633 4.145 -8.492 1 91.44 108 SER A N 1
ATOM 833 C CA . SER A 1 108 ? -8.68 4.977 -7.293 1 91.44 108 SER A CA 1
ATOM 834 C C . SER A 1 108 ? -7.316 5.051 -6.617 1 91.44 108 SER A C 1
ATOM 836 O O . SER A 1 108 ? -6.926 6.102 -6.102 1 91.44 108 SER A O 1
ATOM 838 N N . SER A 1 109 ? -6.629 3.957 -6.562 1 94.88 109 SER A N 1
ATOM 839 C CA . SER A 1 109 ? -5.289 3.912 -5.98 1 94.88 109 SER A CA 1
ATOM 840 C C . SER A 1 109 ? -4.32 4.797 -6.758 1 94.88 109 SER A C 1
ATOM 842 O O . SER A 1 109 ? -3.533 5.535 -6.164 1 94.88 109 SER A O 1
ATOM 844 N N . ASN A 1 110 ? -4.395 4.711 -8.102 1 91.81 110 ASN A N 1
ATOM 845 C CA . ASN A 1 110 ? -3.586 5.594 -8.93 1 91.81 110 ASN A CA 1
ATOM 846 C C . ASN A 1 110 ? -3.908 7.062 -8.672 1 91.81 110 ASN A C 1
ATOM 848 O O . ASN A 1 110 ? -3.002 7.891 -8.555 1 91.81 110 ASN A O 1
ATOM 852 N N . THR A 1 111 ? -5.141 7.34 -8.547 1 86.88 111 THR A N 1
ATOM 853 C CA . THR A 1 111 ? -5.582 8.703 -8.281 1 86.88 111 THR A CA 1
ATOM 854 C C . THR A 1 111 ? -5.082 9.18 -6.918 1 86.88 111 THR A C 1
ATOM 856 O O . THR A 1 111 ? -4.656 10.328 -6.773 1 86.88 111 THR A O 1
ATOM 859 N N . ALA A 1 112 ? -5.18 8.336 -5.938 1 90.25 112 ALA A N 1
ATOM 860 C CA . ALA A 1 112 ? -4.699 8.664 -4.598 1 90.25 112 ALA A CA 1
ATOM 861 C C . ALA A 1 112 ? -3.213 9.008 -4.613 1 90.25 112 ALA A C 1
ATOM 863 O O . ALA A 1 112 ? -2.781 9.961 -3.961 1 90.25 112 ALA A O 1
ATOM 864 N N . LEU A 1 113 ? -2.449 8.211 -5.355 1 93.94 113 LEU A N 1
ATOM 865 C CA . LEU A 1 113 ? -1.017 8.461 -5.48 1 93.94 113 LEU A CA 1
ATOM 866 C C . LEU A 1 113 ? -0.757 9.805 -6.152 1 93.94 113 LEU A C 1
ATOM 868 O O . LEU A 1 113 ? 0.029 10.617 -5.656 1 93.94 113 LEU A O 1
ATOM 872 N N . ASP A 1 114 ? -1.434 10.047 -7.191 1 85.62 114 ASP A N 1
ATOM 873 C CA . ASP A 1 114 ? -1.24 11.281 -7.945 1 85.62 114 ASP A CA 1
ATOM 874 C C . ASP A 1 114 ? -1.636 12.508 -7.117 1 85.62 114 ASP A C 1
ATOM 876 O O . ASP A 1 114 ? -0.89 13.484 -7.051 1 85.62 114 ASP A O 1
ATOM 880 N N . ASP A 1 115 ? -2.779 12.398 -6.457 1 80.19 115 ASP A N 1
ATOM 881 C CA . ASP A 1 115 ? -3.266 13.5 -5.633 1 80.19 115 ASP A CA 1
ATOM 882 C C . ASP A 1 115 ? -2.301 13.805 -4.488 1 80.19 115 ASP A C 1
ATOM 884 O O . ASP A 1 115 ? -1.999 14.969 -4.215 1 80.19 115 ASP A O 1
ATOM 888 N N . THR A 1 116 ? -1.864 12.797 -3.846 1 88.5 116 THR A N 1
ATOM 889 C CA . THR A 1 116 ? -0.967 12.945 -2.705 1 88.5 116 THR A CA 1
ATOM 890 C C . THR A 1 116 ? 0.339 13.609 -3.129 1 88.5 116 THR A C 1
ATOM 892 O O . THR A 1 116 ? 0.801 14.555 -2.482 1 88.5 116 THR A O 1
ATOM 895 N N . LEU A 1 117 ? 0.9 13.148 -4.223 1 89.5 117 LEU A N 1
ATOM 896 C CA . LEU A 1 117 ? 2.154 13.727 -4.699 1 89.5 117 LEU A CA 1
ATOM 897 C C . LEU A 1 117 ? 1.979 15.203 -5.043 1 89.5 117 LEU A C 1
ATOM 899 O O . LEU A 1 117 ? 2.883 16 -4.816 1 89.5 117 LEU A O 1
ATOM 903 N N . GLU A 1 118 ? 0.894 15.516 -5.531 1 79.69 118 GLU A N 1
ATOM 904 C CA . GLU A 1 118 ? 0.618 16.875 -5.992 1 79.69 118 GLU A CA 1
ATOM 905 C C . GLU A 1 118 ? 0.588 17.859 -4.824 1 79.69 118 GLU A C 1
ATOM 907 O O . GLU A 1 118 ? 1.064 18.984 -4.949 1 79.69 118 GLU A O 1
ATOM 912 N N . HIS A 1 119 ? 0.061 17.469 -3.652 1 75.81 119 HIS A N 1
ATOM 913 C CA . HIS A 1 119 ? -0.131 18.422 -2.576 1 75.81 119 HIS A CA 1
ATOM 914 C C . HIS A 1 119 ? 0.907 18.234 -1.475 1 75.81 119 HIS A C 1
ATOM 916 O O . HIS A 1 119 ? 0.946 19.016 -0.514 1 75.81 119 HIS A O 1
ATOM 922 N N . LEU A 1 120 ? 1.774 17.297 -1.625 1 88.12 120 LEU A N 1
ATOM 923 C CA . LEU A 1 120 ? 2.73 16.953 -0.575 1 88.12 120 LEU A CA 1
ATOM 924 C C . LEU A 1 120 ? 3.707 18.094 -0.34 1 88.12 120 LEU A C 1
ATOM 926 O O . LEU A 1 120 ? 4.199 18.703 -1.294 1 88.12 120 LEU A O 1
ATOM 930 N N . ASN A 1 121 ? 3.883 18.5 0.943 1 89.25 121 ASN A N 1
ATOM 931 C CA . ASN A 1 121 ? 4.918 19.469 1.295 1 89.25 121 ASN A CA 1
ATOM 932 C C . ASN A 1 121 ? 6.316 18.891 1.084 1 89.25 121 ASN A C 1
ATOM 934 O O . ASN A 1 121 ? 6.828 18.156 1.938 1 89.25 121 ASN A O 1
ATOM 938 N N . LEU A 1 122 ? 6.969 19.281 -0.016 1 93.75 122 LEU A N 1
ATOM 939 C CA . LEU A 1 122 ? 8.242 18.688 -0.417 1 93.75 122 LEU A CA 1
ATOM 940 C C . LEU A 1 122 ? 9.359 19.109 0.538 1 93.75 122 LEU A C 1
ATOM 942 O O . LEU A 1 122 ? 10.297 18.344 0.774 1 93.75 122 LEU A O 1
ATOM 946 N N . GLU A 1 123 ? 9.281 20.297 1.118 1 94.44 123 GLU A N 1
ATOM 947 C CA . GLU A 1 123 ? 10.266 20.734 2.105 1 94.44 123 GLU A CA 1
ATOM 948 C C . GLU A 1 123 ? 10.18 19.891 3.377 1 94.44 123 GLU A C 1
ATOM 950 O O . GLU A 1 123 ? 11.211 19.516 3.941 1 94.44 123 GLU A O 1
ATOM 955 N N . ALA A 1 124 ? 8.914 19.641 3.789 1 96.31 124 ALA A N 1
ATOM 956 C CA . ALA A 1 124 ? 8.711 18.781 4.953 1 96.31 124 ALA A CA 1
ATOM 957 C C . ALA A 1 124 ? 9.25 17.375 4.695 1 96.31 124 ALA A C 1
ATOM 959 O O . ALA A 1 124 ? 9.844 16.766 5.586 1 96.31 124 ALA A O 1
ATOM 960 N N . PHE A 1 125 ? 9.07 16.938 3.494 1 98.62 125 PHE A N 1
ATOM 961 C CA . PHE A 1 125 ? 9.578 15.617 3.115 1 98.62 125 PHE A CA 1
ATOM 962 C C . PHE A 1 125 ? 11.102 15.578 3.207 1 98.62 125 PHE A C 1
ATOM 964 O O . PHE A 1 125 ? 11.672 14.68 3.826 1 98.62 125 PHE A O 1
ATOM 971 N N . SER A 1 126 ? 11.75 16.547 2.617 1 98.38 126 SER A N 1
ATOM 972 C CA . SER A 1 126 ? 13.203 16.609 2.641 1 98.38 126 SER A CA 1
ATOM 973 C C . SER A 1 126 ? 13.734 16.719 4.066 1 98.38 126 SER A C 1
ATOM 975 O O . SER A 1 126 ? 14.742 16.109 4.418 1 98.38 126 SER A O 1
ATOM 977 N N . ALA A 1 127 ? 13.062 17.516 4.848 1 98.31 127 ALA A N 1
ATOM 978 C CA . ALA A 1 127 ? 13.453 17.672 6.242 1 98.31 127 ALA A CA 1
ATOM 979 C C . ALA A 1 127 ? 13.32 16.375 7.012 1 98.31 127 ALA A C 1
ATOM 981 O O . ALA A 1 127 ? 14.172 16.047 7.848 1 98.31 127 ALA A O 1
ATOM 982 N N . ALA A 1 128 ? 12.258 15.641 6.742 1 98.75 128 ALA A N 1
ATOM 983 C CA . ALA A 1 128 ? 12.055 14.336 7.383 1 98.75 128 ALA A CA 1
ATOM 984 C C . ALA A 1 128 ? 13.164 13.359 6.996 1 98.75 128 ALA A C 1
ATOM 986 O O . ALA A 1 128 ? 13.695 12.648 7.852 1 98.75 128 ALA A O 1
ATOM 987 N N . VAL A 1 129 ? 13.531 13.336 5.727 1 98.69 129 VAL A N 1
ATOM 988 C CA . VAL A 1 129 ? 14.602 12.469 5.262 1 98.69 129 VAL A CA 1
ATOM 989 C C . VAL A 1 129 ? 15.898 12.812 5.984 1 98.69 129 VAL A C 1
ATOM 991 O O . VAL A 1 129 ? 16.625 11.922 6.441 1 98.69 129 VAL A O 1
ATOM 994 N N . GLN A 1 130 ? 16.203 14.062 6.086 1 98.12 130 GLN A N 1
ATOM 995 C CA . GLN A 1 130 ? 17.422 14.508 6.75 1 98.12 130 GLN A CA 1
ATOM 996 C C . GLN A 1 130 ? 17.438 14.086 8.219 1 98.12 130 GLN A C 1
ATOM 998 O O . GLN A 1 130 ? 18.453 13.586 8.719 1 98.12 130 GLN A O 1
ATOM 1003 N N . ALA A 1 131 ? 16.312 14.273 8.859 1 98.5 131 ALA A N 1
ATOM 1004 C CA . ALA A 1 131 ? 16.203 13.883 10.266 1 98.5 131 ALA A CA 1
ATOM 1005 C C . ALA A 1 131 ? 16.406 12.375 10.422 1 98.5 131 ALA A C 1
ATOM 1007 O O . ALA A 1 131 ? 17.125 11.938 11.328 1 98.5 131 ALA A O 1
ATOM 1008 N N . MET A 1 132 ? 15.797 11.617 9.578 1 98.56 132 MET A N 1
ATOM 1009 C CA . MET A 1 132 ? 15.891 10.164 9.641 1 98.56 132 MET A CA 1
ATOM 1010 C C . MET A 1 132 ? 17.312 9.695 9.367 1 98.56 132 MET A C 1
ATOM 1012 O O . MET A 1 132 ? 17.781 8.727 9.961 1 98.56 132 MET A O 1
ATOM 1016 N N . THR A 1 133 ? 17.969 10.359 8.461 1 97.12 133 THR A N 1
ATOM 1017 C CA . THR A 1 133 ? 19.328 9.984 8.062 1 97.12 133 THR A CA 1
ATOM 1018 C C . THR A 1 133 ? 20.297 10.109 9.234 1 97.12 133 THR A C 1
ATOM 1020 O O . THR A 1 133 ? 21.25 9.336 9.352 1 97.12 133 THR A O 1
ATOM 1023 N N . LEU A 1 134 ? 20.016 10.977 10.133 1 95.69 134 LEU A N 1
ATOM 1024 C CA . LEU A 1 134 ? 20.906 11.258 11.258 1 95.69 134 LEU A CA 1
ATOM 1025 C C . LEU A 1 134 ? 20.391 10.594 12.531 1 95.69 134 LEU A C 1
ATOM 1027 O O . LEU A 1 134 ? 21.031 10.672 13.586 1 95.69 134 LEU A O 1
ATOM 1031 N N . ALA A 1 135 ? 19.328 9.852 12.445 1 97.81 135 ALA A N 1
ATOM 1032 C CA . ALA A 1 135 ? 18.625 9.367 13.641 1 97.81 135 ALA A CA 1
ATOM 1033 C C . ALA A 1 135 ? 19.328 8.141 14.219 1 97.81 135 ALA A C 1
ATOM 1035 O O . ALA A 1 135 ? 19.781 7.266 13.477 1 97.81 135 ALA A O 1
ATOM 1036 N N . ARG A 1 136 ? 19.406 8.07 15.523 1 96.81 136 ARG A N 1
ATOM 1037 C CA . ARG A 1 136 ? 19.828 6.875 16.25 1 96.81 136 ARG A CA 1
ATOM 1038 C C . ARG A 1 136 ? 18.75 5.801 16.203 1 96.81 136 ARG A C 1
ATOM 1040 O O . ARG A 1 136 ? 19.047 4.605 16.141 1 96.81 136 ARG A O 1
ATOM 1047 N N . HIS A 1 137 ? 17.531 6.289 16.266 1 98.31 137 HIS A N 1
ATOM 1048 C CA . HIS A 1 137 ? 16.359 5.418 16.359 1 98.31 137 HIS A CA 1
ATOM 1049 C C . HIS A 1 137 ? 15.156 6.051 15.656 1 98.31 137 HIS A C 1
ATOM 1051 O O . HIS A 1 137 ? 14.945 7.262 15.742 1 98.31 137 HIS A O 1
ATOM 1057 N N . ILE A 1 138 ? 14.461 5.215 14.891 1 98.88 138 ILE A N 1
ATOM 1058 C CA . ILE A 1 138 ? 13.211 5.645 14.266 1 98.88 138 ILE A CA 1
ATOM 1059 C C . ILE A 1 138 ? 12.039 4.867 14.867 1 98.88 138 ILE A C 1
ATOM 1061 O O . ILE A 1 138 ? 11.992 3.637 14.773 1 98.88 138 ILE A O 1
ATOM 1065 N N . GLU A 1 139 ? 11.141 5.559 15.531 1 98.94 139 GLU A N 1
ATOM 1066 C CA . GLU A 1 139 ? 9.922 4.988 16.094 1 98.94 139 GLU A CA 1
ATOM 1067 C C . GLU A 1 139 ? 8.703 5.32 15.242 1 98.94 139 GLU A C 1
ATOM 1069 O O . GLU A 1 139 ? 8.539 6.461 14.805 1 98.94 139 GLU A O 1
ATOM 1074 N N . LEU A 1 140 ? 7.93 4.312 14.93 1 98.94 140 LEU A N 1
ATOM 1075 C CA . LEU A 1 140 ? 6.645 4.531 14.273 1 98.94 140 LEU A CA 1
ATOM 1076 C C . LEU A 1 140 ? 5.492 4.145 15.188 1 98.94 140 LEU A C 1
ATOM 1078 O O . LEU A 1 140 ? 5.57 3.146 15.906 1 98.94 140 LEU A O 1
ATOM 1082 N N . ILE A 1 141 ? 4.438 4.938 15.148 1 98.88 141 ILE A N 1
ATOM 1083 C CA . ILE A 1 141 ? 3.24 4.582 15.898 1 98.88 141 ILE A CA 1
ATOM 1084 C C . ILE A 1 141 ? 2.01 4.719 15.008 1 98.88 141 ILE A C 1
ATOM 1086 O O . ILE A 1 141 ? 1.978 5.566 14.109 1 98.88 141 ILE A O 1
ATOM 1090 N N . GLY A 1 142 ? 1.096 3.965 15.164 1 98.31 142 GLY A N 1
ATOM 1091 C CA . GLY A 1 142 ? -0.197 3.971 14.492 1 98.31 142 GLY A CA 1
ATOM 1092 C C . GLY A 1 142 ? -1.157 2.936 15.047 1 98.31 142 GLY A C 1
ATOM 1093 O O . GLY A 1 142 ? -0.734 1.955 15.664 1 98.31 142 GLY A O 1
ATOM 1094 N N . MET A 1 143 ? -2.402 3.135 14.844 1 96.38 143 MET A N 1
ATOM 1095 C CA . MET A 1 143 ? -3.445 2.219 15.297 1 96.38 143 MET A CA 1
ATOM 1096 C C . MET A 1 143 ? -4.258 1.694 14.117 1 96.38 143 MET A C 1
ATOM 1098 O O . MET A 1 143 ? -4.406 2.381 13.109 1 96.38 143 MET A O 1
ATOM 1102 N N . GLY A 1 144 ? -4.809 0.463 14.297 1 93.75 144 GLY A N 1
ATOM 1103 C CA . GLY A 1 144 ? -5.652 -0.068 13.234 1 93.75 144 GLY A CA 1
ATOM 1104 C C . GLY A 1 144 ? -4.961 -0.092 11.883 1 93.75 144 GLY A C 1
ATOM 1105 O O . GLY A 1 144 ? -3.859 -0.625 11.758 1 93.75 144 GLY A O 1
ATOM 1106 N N . ALA A 1 145 ? -5.629 0.522 10.891 1 93.94 145 ALA A N 1
ATOM 1107 C CA . ALA A 1 145 ? -5.051 0.583 9.555 1 93.94 145 ALA A CA 1
ATOM 1108 C C . ALA A 1 145 ? -3.713 1.315 9.562 1 93.94 145 ALA A C 1
ATOM 1110 O O . ALA A 1 145 ? -2.777 0.924 8.859 1 93.94 145 ALA A O 1
ATOM 1111 N N . SER A 1 146 ? -3.664 2.322 10.359 1 97.19 146 SER A N 1
ATOM 1112 C CA . SER A 1 146 ? -2.43 3.09 10.477 1 97.19 146 SER A CA 1
ATOM 1113 C C . SER A 1 146 ? -1.325 2.262 11.133 1 97.19 146 SER A C 1
ATOM 1115 O O . SER A 1 146 ? -0.143 2.461 10.844 1 97.19 146 SER A O 1
ATOM 1117 N N . GLY A 1 147 ? -1.753 1.367 12.023 1 98 147 GLY A N 1
ATO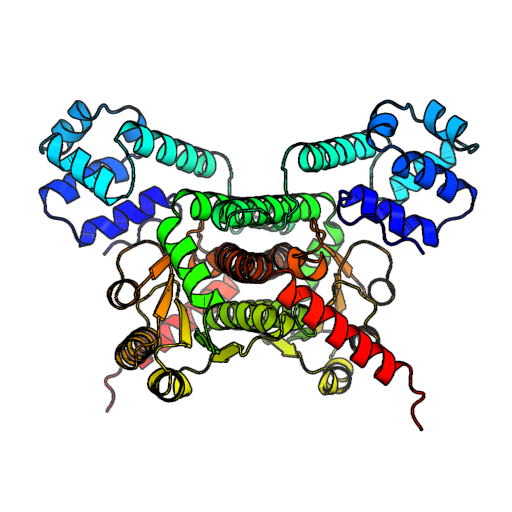M 1118 C CA . GLY A 1 147 ? -0.787 0.445 12.602 1 98 147 GLY A CA 1
ATOM 1119 C C . GLY A 1 147 ? -0.116 -0.438 11.57 1 98 147 GLY A C 1
ATOM 1120 O O . GLY A 1 147 ? 1.098 -0.65 11.617 1 98 147 GLY A O 1
ATOM 1121 N N . VAL A 1 148 ? -0.886 -0.929 10.641 1 97.81 148 VAL A N 1
ATOM 1122 C CA . VAL A 1 148 ? -0.352 -1.762 9.57 1 97.81 148 VAL A CA 1
ATOM 1123 C C . VAL A 1 148 ? 0.631 -0.952 8.727 1 97.81 148 VAL A C 1
ATOM 1125 O O . VAL A 1 148 ? 1.687 -1.457 8.336 1 97.81 148 VAL A O 1
ATOM 1128 N N . VAL A 1 149 ? 0.313 0.284 8.453 1 98.38 149 VAL A N 1
ATOM 1129 C CA . VAL A 1 149 ? 1.2 1.176 7.711 1 98.38 149 VAL A CA 1
ATOM 1130 C C . VAL A 1 149 ? 2.508 1.356 8.477 1 98.38 149 VAL A C 1
ATOM 1132 O O . VAL A 1 149 ? 3.592 1.312 7.891 1 98.38 149 VAL A O 1
ATOM 1135 N N . ALA A 1 150 ? 2.371 1.556 9.781 1 98.81 150 ALA A N 1
ATOM 1136 C CA . ALA A 1 150 ? 3.561 1.715 10.609 1 98.81 150 ALA A CA 1
ATOM 1137 C C . ALA A 1 150 ? 4.453 0.479 10.539 1 98.81 150 ALA A C 1
ATOM 1139 O O . ALA A 1 150 ? 5.68 0.593 10.484 1 98.81 150 ALA A O 1
ATOM 1140 N N . LEU A 1 151 ? 3.859 -0.675 10.516 1 98.44 151 LEU A N 1
ATOM 1141 C CA . LEU A 1 151 ? 4.609 -1.923 10.422 1 98.44 151 LEU A CA 1
ATOM 1142 C C . LEU A 1 151 ? 5.344 -2.012 9.086 1 98.44 151 LEU A C 1
ATOM 1144 O O . LEU A 1 151 ? 6.441 -2.574 9.016 1 98.44 151 LEU A O 1
ATOM 1148 N N . SER A 1 152 ? 4.77 -1.502 8.031 1 97.94 152 SER A N 1
ATOM 1149 C CA . SER A 1 152 ? 5.453 -1.433 6.746 1 97.94 152 SER A CA 1
ATOM 1150 C C . SER A 1 152 ? 6.73 -0.605 6.844 1 97.94 152 SER A C 1
ATOM 1152 O O . SER A 1 152 ? 7.758 -0.964 6.258 1 97.94 152 SER A O 1
ATOM 1154 N N . GLY A 1 153 ? 6.617 0.506 7.547 1 98.38 153 GLY A N 1
ATOM 1155 C CA . GLY A 1 153 ? 7.801 1.317 7.781 1 98.38 153 GLY A CA 1
ATOM 1156 C C . GLY A 1 153 ? 8.875 0.596 8.578 1 98.38 153 GLY A C 1
ATOM 1157 O O . GLY A 1 153 ? 10.055 0.65 8.227 1 98.38 153 GLY A O 1
ATOM 1158 N N . GLN A 1 154 ? 8.414 -0.063 9.641 1 98.44 154 GLN A N 1
ATOM 1159 C CA . GLN A 1 154 ? 9.359 -0.821 10.445 1 98.44 154 GLN A CA 1
ATOM 1160 C C . GLN A 1 154 ? 10.102 -1.852 9.602 1 98.44 154 GLN A C 1
ATOM 1162 O O . GLN A 1 154 ? 11.32 -2.008 9.727 1 98.44 154 GLN A O 1
ATOM 1167 N N . TYR A 1 155 ? 9.391 -2.555 8.789 1 96.94 155 TYR A N 1
ATOM 1168 C CA . TYR A 1 155 ? 10.023 -3.559 7.938 1 96.94 155 TYR A CA 1
ATOM 1169 C C . TYR A 1 155 ? 11.102 -2.934 7.066 1 96.94 155 TYR A C 1
ATOM 1171 O O . TYR A 1 155 ? 12.203 -3.482 6.938 1 96.94 155 TYR A O 1
ATOM 1179 N N . ARG A 1 156 ? 10.836 -1.812 6.469 1 96.31 156 ARG A N 1
ATOM 1180 C CA . ARG A 1 156 ? 11.781 -1.124 5.594 1 96.31 156 ARG A CA 1
ATOM 1181 C C . ARG A 1 156 ? 13.008 -0.664 6.367 1 96.31 156 ARG A C 1
ATOM 1183 O O . ARG A 1 156 ? 14.133 -0.772 5.871 1 96.31 156 ARG A O 1
ATOM 1190 N N . GLY A 1 157 ? 12.805 -0.13 7.555 1 97.12 157 GLY A N 1
ATOM 1191 C CA . GLY A 1 157 ? 13.922 0.277 8.391 1 97.12 157 GLY A CA 1
ATOM 1192 C C . GLY A 1 157 ? 14.812 -0.881 8.797 1 97.12 157 GLY A C 1
ATOM 1193 O O . GLY A 1 157 ? 16.031 -0.784 8.727 1 97.12 157 GLY A O 1
ATOM 1194 N N . LEU A 1 158 ? 14.156 -1.987 9.203 1 95.06 158 LEU A N 1
ATOM 1195 C CA . LEU A 1 158 ? 14.906 -3.158 9.648 1 95.06 158 LEU A CA 1
ATOM 1196 C C . LEU A 1 158 ? 15.688 -3.773 8.492 1 95.06 158 LEU A C 1
ATOM 1198 O O . LEU A 1 158 ? 16.797 -4.277 8.68 1 95.06 158 LEU A O 1
ATOM 1202 N N . ARG A 1 159 ? 15.109 -3.789 7.348 1 91.56 159 ARG A N 1
ATOM 1203 C CA . ARG A 1 159 ? 15.789 -4.293 6.16 1 91.56 159 ARG A CA 1
ATOM 1204 C C . ARG A 1 159 ? 17.094 -3.537 5.91 1 91.56 159 ARG A C 1
ATOM 1206 O O . ARG A 1 159 ? 18.031 -4.082 5.332 1 91.56 159 ARG A O 1
ATOM 1213 N N . LEU A 1 160 ? 17.125 -2.268 6.32 1 94.19 160 LEU A N 1
ATOM 1214 C CA . LEU A 1 160 ? 18.297 -1.429 6.117 1 94.19 160 LEU A CA 1
ATOM 1215 C C . LEU A 1 160 ? 19.234 -1.508 7.312 1 94.19 160 LEU A C 1
ATOM 1217 O O . LEU A 1 160 ? 20.203 -0.757 7.395 1 94.19 160 LEU A O 1
ATOM 1221 N N . GLY A 1 161 ? 18.906 -2.342 8.32 1 93.5 161 GLY A N 1
ATOM 1222 C CA . GLY A 1 161 ? 19.75 -2.516 9.492 1 93.5 161 GLY A CA 1
ATOM 1223 C C . GLY A 1 161 ? 19.625 -1.383 10.492 1 93.5 161 GLY A C 1
ATOM 1224 O O . GLY A 1 161 ? 20.484 -1.218 11.359 1 93.5 161 GLY A O 1
ATOM 1225 N N . LEU A 1 162 ? 18.594 -0.619 10.367 1 95.81 162 LEU A N 1
ATOM 1226 C CA . LEU A 1 162 ? 18.391 0.518 11.266 1 95.81 162 LEU A CA 1
ATOM 1227 C C . LEU A 1 162 ? 17.656 0.094 12.531 1 95.81 162 LEU A C 1
ATOM 1229 O O . LEU A 1 162 ? 16.906 -0.884 12.523 1 95.81 162 LEU A O 1
ATOM 1233 N N . SER A 1 163 ? 17.984 0.804 13.641 1 97.44 163 SER A N 1
ATOM 1234 C CA . SER A 1 163 ? 17.094 0.697 14.805 1 97.44 163 SER A CA 1
ATOM 1235 C C . SER A 1 163 ? 15.742 1.334 14.531 1 97.44 163 SER A C 1
ATOM 1237 O O . SER A 1 163 ? 15.609 2.561 14.547 1 97.44 163 SER A O 1
ATOM 1239 N N . CYS A 1 164 ? 14.781 0.494 14.266 1 98.44 164 CYS A N 1
ATOM 1240 C CA . CYS A 1 164 ? 13.461 0.928 13.844 1 98.44 164 CYS A CA 1
ATOM 1241 C C . CYS A 1 164 ? 12.375 0.039 14.445 1 98.44 164 CYS A C 1
ATOM 1243 O O . CYS A 1 164 ? 12.477 -1.188 14.406 1 98.44 164 CYS A O 1
ATOM 1245 N N . ARG A 1 165 ? 11.344 0.677 15.016 1 98.5 165 ARG A N 1
ATOM 1246 C CA . ARG A 1 165 ? 10.273 -0.079 15.656 1 98.5 165 ARG A CA 1
ATOM 1247 C C . ARG A 1 165 ? 8.914 0.562 15.391 1 98.5 165 ARG A C 1
ATOM 1249 O O . ARG A 1 165 ? 8.797 1.788 15.352 1 98.5 165 ARG A O 1
ATOM 1256 N N . ALA A 1 166 ? 7.91 -0.314 15.195 1 98.69 166 ALA A N 1
ATOM 1257 C CA . ALA A 1 166 ? 6.527 0.147 15.125 1 98.69 166 ALA A CA 1
ATOM 1258 C C . ALA A 1 166 ? 5.742 -0.293 16.359 1 98.69 166 ALA A C 1
ATOM 1260 O O . ALA A 1 166 ? 5.734 -1.476 16.703 1 98.69 166 ALA A O 1
ATOM 1261 N N . SER A 1 167 ? 5.152 0.619 17.047 1 98.44 167 SER A N 1
ATOM 1262 C CA . SER A 1 167 ? 4.203 0.348 18.125 1 98.44 167 SER A CA 1
ATOM 1263 C C . SER A 1 167 ? 2.766 0.564 17.656 1 98.44 167 SER A C 1
ATOM 1265 O O . SER A 1 167 ? 2.412 1.653 17.203 1 98.44 167 SER A O 1
ATOM 1267 N N . THR A 1 168 ? 1.956 -0.486 17.812 1 98 168 THR A N 1
ATOM 1268 C CA . THR A 1 168 ? 0.601 -0.386 17.281 1 98 168 THR A CA 1
ATOM 1269 C C . THR A 1 168 ? -0.428 -0.49 18.406 1 98 168 THR A C 1
ATOM 1271 O O . THR A 1 168 ? -1.624 -0.295 18.172 1 98 168 THR A O 1
ATOM 1274 N N . ASP A 1 169 ? 0.037 -0.816 19.656 1 97.06 169 ASP A N 1
ATOM 1275 C CA . ASP A 1 169 ? -0.812 -0.825 20.844 1 97.06 169 ASP A CA 1
ATOM 1276 C C . ASP A 1 169 ? -0.796 0.533 21.547 1 97.06 169 ASP A C 1
ATOM 1278 O O . ASP A 1 169 ? 0.222 0.933 22.109 1 97.06 169 ASP A O 1
ATOM 1282 N N . PRO A 1 170 ? -1.962 1.135 21.562 1 96.5 170 PRO A N 1
ATOM 1283 C CA . PRO A 1 170 ? -1.984 2.473 22.156 1 96.5 170 PRO A CA 1
ATOM 1284 C C . PRO A 1 170 ? -1.54 2.473 23.609 1 96.5 170 PRO A C 1
ATOM 1286 O O . PRO A 1 170 ? -1.035 3.484 24.109 1 96.5 170 PRO A O 1
ATOM 1289 N N . GLY A 1 171 ? -1.671 1.4 24.234 1 96.69 171 GLY A N 1
ATOM 1290 C CA . GLY A 1 171 ? -1.252 1.298 25.625 1 96.69 171 GLY A CA 1
ATOM 1291 C C . GLY A 1 171 ? 0.241 1.489 25.812 1 96.69 171 GLY A C 1
ATOM 1292 O O . GLY A 1 171 ? 0.702 1.769 26.922 1 96.69 171 GLY A O 1
ATOM 1293 N N . THR A 1 172 ? 1.033 1.389 24.797 1 97.25 172 THR A N 1
ATOM 1294 C CA . THR A 1 172 ? 2.484 1.479 24.906 1 97.25 172 THR A CA 1
ATOM 1295 C C . THR A 1 172 ? 2.984 2.824 24.391 1 97.25 172 THR A C 1
ATOM 1297 O O . THR A 1 172 ? 4.164 3.15 24.531 1 97.25 172 THR A O 1
ATOM 1300 N N . PHE A 1 173 ? 2.15 3.623 23.781 1 97.81 173 PHE A N 1
ATOM 1301 C CA . PHE A 1 173 ? 2.555 4.836 23.094 1 97.81 173 PHE A CA 1
ATOM 1302 C C . PHE A 1 173 ? 3.262 5.797 24.031 1 97.81 173 PHE A C 1
ATOM 1304 O O . PHE A 1 173 ? 4.344 6.305 23.719 1 97.81 173 PHE A O 1
ATOM 1311 N N . LEU A 1 174 ? 2.648 5.973 25.203 1 95.81 174 LEU A N 1
ATOM 1312 C CA . LEU A 1 174 ? 3.166 6.98 26.125 1 95.81 174 LEU A CA 1
ATOM 1313 C C . LEU A 1 174 ? 4.539 6.578 26.656 1 95.81 174 LEU A C 1
ATOM 1315 O O . LEU A 1 174 ? 5.461 7.395 26.688 1 95.81 174 LEU A O 1
ATOM 1319 N N . SER A 1 175 ? 4.652 5.34 27.062 1 96.12 175 SER A N 1
ATOM 1320 C CA . SER A 1 175 ? 5.938 4.871 27.562 1 96.12 175 SER A CA 1
ATOM 1321 C C . SER A 1 175 ? 7.008 4.898 26.484 1 96.12 175 SER A C 1
ATOM 1323 O O . SER A 1 175 ? 8.141 5.305 26.734 1 96.12 175 SER A O 1
ATOM 1325 N N . THR A 1 176 ? 6.703 4.547 25.297 1 97.06 176 THR A N 1
ATOM 1326 C CA . THR A 1 176 ? 7.652 4.48 24.188 1 97.06 176 THR A CA 1
ATOM 1327 C C . THR A 1 176 ? 8.086 5.883 23.766 1 97.06 176 THR A C 1
ATOM 1329 O O . THR A 1 176 ? 9.273 6.141 23.594 1 97.06 176 THR A O 1
ATOM 1332 N N . CYS A 1 177 ? 7.164 6.77 23.672 1 97.88 177 CYS A N 1
ATOM 1333 C CA . CYS A 1 177 ? 7.434 8.086 23.109 1 97.88 177 CYS A CA 1
ATOM 1334 C C . CYS A 1 177 ? 8.078 9 24.141 1 97.88 177 CYS A C 1
ATOM 1336 O O . CYS A 1 177 ? 8.859 9.891 23.781 1 97.88 177 CYS A O 1
ATOM 1338 N N . SER A 1 178 ? 7.766 8.797 25.422 1 97.25 178 SER A N 1
ATOM 1339 C CA . SER A 1 178 ? 8.359 9.617 26.469 1 97.25 178 SER A CA 1
ATOM 1340 C C . SER A 1 178 ? 9.844 9.305 26.641 1 97.25 178 SER A C 1
ATOM 1342 O O . SER A 1 178 ? 10.594 10.102 27.219 1 97.25 178 SER A O 1
ATOM 1344 N N . LEU A 1 179 ? 10.305 8.188 26.203 1 97.31 179 LEU A N 1
ATOM 1345 C CA . LEU A 1 179 ? 11.688 7.75 26.391 1 97.31 179 LEU A CA 1
ATOM 1346 C C . LEU A 1 179 ? 12.539 8.055 25.172 1 97.31 179 LEU A C 1
ATOM 1348 O O . LEU A 1 179 ? 13.727 7.734 25.141 1 97.31 179 LEU A O 1
ATOM 1352 N N . LEU A 1 180 ? 11.945 8.641 24.172 1 98.19 180 LEU A N 1
ATOM 1353 C CA . LEU A 1 180 ? 12.719 9.023 22.984 1 98.19 180 LEU A CA 1
ATOM 1354 C C . LEU A 1 180 ? 13.711 10.133 23.328 1 98.19 180 LEU A C 1
ATOM 1356 O O . LEU A 1 180 ? 13.57 10.797 24.359 1 98.19 180 LEU A O 1
ATOM 1360 N N . GLU A 1 181 ? 14.789 10.258 22.531 1 97.81 181 GLU A N 1
ATOM 1361 C CA . GLU A 1 181 ? 15.875 11.211 22.734 1 97.81 181 GLU A CA 1
ATOM 1362 C C . GLU A 1 181 ? 15.953 12.203 21.578 1 97.81 181 GLU A C 1
ATOM 1364 O O . GLU A 1 181 ? 15.328 12 20.531 1 97.81 181 GLU A O 1
ATOM 1369 N N . PRO A 1 182 ? 16.75 13.258 21.719 1 97.44 182 PRO A N 1
ATOM 1370 C CA . PRO A 1 182 ? 16.828 14.305 20.688 1 97.44 182 PRO A CA 1
ATOM 1371 C C . PRO A 1 182 ? 17.359 13.781 19.359 1 97.44 182 PRO A C 1
ATOM 1373 O O . PRO A 1 182 ? 17.094 14.383 18.312 1 97.44 182 PRO A O 1
ATOM 1376 N N . THR A 1 183 ? 18 12.617 19.344 1 97.06 183 THR A N 1
ATOM 1377 C CA . THR A 1 183 ? 18.547 12.07 18.109 1 97.06 183 THR A CA 1
ATOM 1378 C C . THR A 1 183 ? 17.594 11.062 17.5 1 97.06 183 THR A C 1
ATOM 1380 O O . THR A 1 183 ? 17.922 10.406 16.5 1 97.06 183 THR A O 1
ATOM 1383 N N . ASP A 1 184 ? 16.422 10.898 18.109 1 98.75 184 ASP A N 1
ATOM 1384 C CA . ASP A 1 184 ? 15.438 9.953 17.594 1 98.75 184 ASP A CA 1
ATOM 1385 C C . ASP A 1 184 ? 14.398 10.664 16.734 1 98.75 184 ASP A C 1
ATOM 1387 O O . ASP A 1 184 ? 14.266 11.891 16.797 1 98.75 184 ASP A O 1
ATOM 1391 N N . VAL A 1 185 ? 13.734 9.922 15.891 1 98.88 185 VAL A N 1
ATOM 1392 C CA . VAL A 1 185 ? 12.641 10.406 15.062 1 98.88 185 VAL A CA 1
ATOM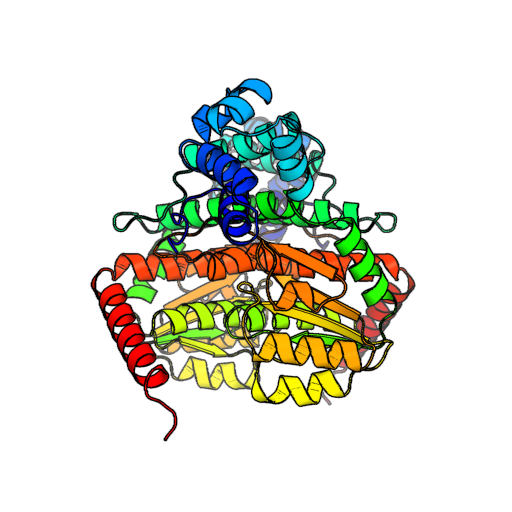 1393 C C . VAL A 1 185 ? 11.383 9.586 15.336 1 98.88 185 VAL A C 1
ATOM 1395 O O . VAL A 1 185 ? 11.438 8.359 15.43 1 98.88 185 VAL A O 1
ATOM 1398 N N . LEU A 1 186 ? 10.289 10.266 15.562 1 98.94 186 LEU A N 1
ATOM 1399 C CA . LEU A 1 186 ? 8.977 9.633 15.625 1 98.94 186 LEU A CA 1
ATOM 1400 C C . LEU A 1 186 ? 8.18 9.914 14.352 1 98.94 186 LEU A C 1
ATOM 1402 O O . LEU A 1 186 ? 8.031 11.07 13.953 1 98.94 186 LEU A O 1
ATOM 1406 N N . ILE A 1 187 ? 7.723 8.883 13.719 1 98.94 187 ILE A N 1
ATOM 1407 C CA . ILE A 1 187 ? 6.73 9.008 12.656 1 98.94 187 ILE A CA 1
ATOM 1408 C C . ILE A 1 187 ? 5.363 8.562 13.18 1 98.94 187 ILE A C 1
ATOM 1410 O O . ILE A 1 187 ? 5.145 7.379 13.445 1 98.94 187 ILE A O 1
ATOM 1414 N N . ALA A 1 188 ? 4.465 9.484 13.359 1 98.94 188 ALA A N 1
ATOM 1415 C CA . ALA A 1 188 ? 3.104 9.211 13.805 1 98.94 188 ALA A CA 1
ATOM 1416 C C . ALA A 1 188 ? 2.15 9.086 12.617 1 98.94 188 ALA A C 1
ATOM 1418 O O . ALA A 1 188 ? 1.906 10.062 11.906 1 98.94 188 ALA A O 1
ATOM 1419 N N . VAL A 1 189 ? 1.567 7.914 12.445 1 98.69 189 VAL A N 1
ATOM 1420 C CA . VAL A 1 189 ? 0.647 7.652 11.344 1 98.69 189 VAL A CA 1
ATOM 1421 C C . VAL A 1 189 ? -0.792 7.715 11.852 1 98.69 189 VAL A C 1
ATOM 1423 O O . VAL A 1 189 ? -1.189 6.93 12.719 1 98.69 189 VAL A O 1
ATOM 1426 N N . SER A 1 190 ? -1.543 8.648 11.367 1 96.88 190 SER A N 1
ATOM 1427 C CA . SER A 1 190 ? -2.949 8.828 11.711 1 96.88 190 SER A CA 1
ATOM 1428 C C . SER A 1 190 ? -3.674 9.656 10.656 1 96.88 190 SER A C 1
ATOM 1430 O O . SER A 1 190 ? -3.484 10.867 10.57 1 96.88 190 SER A O 1
ATOM 1432 N N . PHE A 1 191 ? -4.527 9 9.961 1 91.5 191 PHE A N 1
ATOM 1433 C CA . PHE A 1 191 ? -5.199 9.719 8.883 1 91.5 191 PHE A CA 1
ATOM 1434 C C . PHE A 1 191 ? -6.059 10.844 9.438 1 91.5 191 PHE A C 1
ATOM 1436 O O . PHE A 1 191 ? -5.961 11.984 8.984 1 91.5 191 PHE A O 1
ATOM 1443 N N . SER A 1 192 ? -6.832 10.516 10.422 1 86.38 192 SER A N 1
ATOM 1444 C CA . SER A 1 192 ? -7.715 11.539 10.969 1 86.38 192 SER A CA 1
ATOM 1445 C C . SER A 1 192 ? -6.922 12.633 11.688 1 86.38 192 SER A C 1
ATOM 1447 O O . SER A 1 192 ? -7.363 13.781 11.758 1 86.38 192 SER A O 1
ATOM 1449 N N . GLY A 1 193 ? -5.805 12.266 12.312 1 93.19 193 GLY A N 1
ATOM 1450 C CA . GLY A 1 193 ? -4.98 13.188 13.07 1 93.19 193 GLY A CA 1
ATOM 1451 C C . GLY A 1 193 ? -5.633 13.656 14.359 1 93.19 193 GLY A C 1
ATOM 1452 O O . GLY A 1 193 ? -5.238 14.672 14.93 1 93.19 193 GLY A O 1
ATOM 1453 N N . THR A 1 194 ? -6.672 12.906 14.766 1 91.31 194 THR A N 1
ATOM 1454 C CA . THR A 1 194 ? -7.434 13.398 15.906 1 91.31 194 THR A CA 1
ATOM 1455 C C . THR A 1 194 ? -7.387 12.398 17.062 1 91.31 194 THR A C 1
ATOM 1457 O O . THR A 1 194 ? -7.863 12.695 18.156 1 91.31 194 THR A O 1
ATOM 1460 N N . ARG A 1 195 ? -6.801 11.211 16.828 1 94.69 195 ARG A N 1
ATOM 1461 C CA . ARG A 1 195 ? -6.773 10.211 17.891 1 94.69 195 ARG A CA 1
ATOM 1462 C C . ARG A 1 195 ? -5.953 10.695 19.078 1 94.69 195 ARG A C 1
ATOM 1464 O O . ARG A 1 195 ? -4.75 10.938 18.953 1 94.69 195 ARG A O 1
ATOM 1471 N N . PRO A 1 196 ? -6.582 10.797 20.234 1 96.12 196 PRO A N 1
ATOM 1472 C CA . PRO A 1 196 ? -5.906 11.391 21.391 1 96.12 196 PRO A CA 1
ATOM 1473 C C . PRO A 1 196 ? -4.621 10.656 21.766 1 96.12 196 PRO A C 1
ATOM 1475 O O . PRO A 1 196 ? -3.627 11.289 22.125 1 96.12 196 PRO A O 1
ATOM 1478 N N . GLN A 1 197 ? -4.645 9.305 21.703 1 97.75 197 GLN A N 1
ATOM 1479 C CA . GLN A 1 197 ? -3.473 8.523 22.062 1 97.75 197 GLN A CA 1
ATOM 1480 C C . GLN A 1 197 ? -2.279 8.859 21.172 1 97.75 197 GLN A C 1
ATOM 1482 O O . GLN A 1 197 ? -1.147 8.953 21.656 1 97.75 197 GLN A O 1
ATOM 1487 N N . VAL A 1 198 ? -2.566 9.109 19.938 1 98.44 198 VAL A N 1
ATOM 1488 C CA . VAL A 1 198 ? -1.501 9.414 18.984 1 98.44 198 VAL A CA 1
ATOM 1489 C C . VAL A 1 198 ? -1.015 10.844 19.203 1 98.44 198 VAL A C 1
ATOM 1491 O O . VAL A 1 198 ? 0.192 11.102 19.203 1 98.44 198 VAL A O 1
ATOM 1494 N N . VAL A 1 199 ? -1.942 11.758 19.406 1 98.06 199 VAL A N 1
ATOM 1495 C CA . VAL A 1 199 ? -1.612 13.164 19.594 1 98.06 199 VAL A CA 1
ATOM 1496 C C . VAL A 1 199 ? -0.78 13.336 20.875 1 98.06 199 VAL A C 1
ATOM 1498 O O . VAL A 1 199 ? 0.236 14.031 20.859 1 98.06 199 VAL A O 1
ATOM 1501 N N . GLN A 1 200 ? -1.2 12.664 21.891 1 98.5 200 GLN A N 1
ATOM 1502 C CA . GLN A 1 200 ? -0.482 12.758 23.156 1 98.5 200 GLN A CA 1
ATOM 1503 C C . GLN A 1 200 ? 0.92 12.164 23.031 1 98.5 200 GLN A C 1
ATOM 1505 O O . GLN A 1 200 ? 1.883 12.727 23.562 1 98.5 200 GLN A O 1
ATOM 1510 N N . ALA A 1 201 ? 1.033 11.07 22.391 1 98.75 201 ALA A N 1
ATOM 1511 C CA . ALA A 1 201 ? 2.336 10.445 22.172 1 98.75 201 ALA A CA 1
ATOM 1512 C C . ALA A 1 201 ? 3.264 11.367 21.391 1 98.75 201 ALA A C 1
ATOM 1514 O O . ALA A 1 201 ? 4.445 11.492 21.719 1 98.75 201 ALA A O 1
ATOM 1515 N N . ALA A 1 202 ? 2.725 11.992 20.406 1 98.69 202 ALA A N 1
ATOM 1516 C CA . ALA A 1 202 ? 3.5 12.93 19.609 1 98.69 202 ALA A CA 1
ATOM 1517 C C . ALA A 1 202 ? 3.984 14.109 20.453 1 98.69 202 ALA A C 1
ATOM 1519 O O . ALA A 1 202 ? 5.133 14.539 20.328 1 98.69 202 ALA A O 1
ATOM 1520 N N . ARG A 1 203 ? 3.121 14.617 21.297 1 98.5 203 ARG A N 1
ATOM 1521 C CA . ARG A 1 203 ? 3.492 15.711 22.188 1 98.5 203 ARG A CA 1
ATOM 1522 C C . ARG A 1 203 ? 4.629 15.297 23.109 1 98.5 203 ARG A C 1
ATOM 1524 O O . ARG A 1 203 ? 5.574 16.062 23.312 1 98.5 203 ARG A O 1
ATOM 1531 N N . LEU A 1 204 ? 4.508 14.148 23.656 1 98.44 204 LEU A N 1
ATOM 1532 C CA . LEU A 1 204 ? 5.52 13.648 24.578 1 98.44 204 LEU A CA 1
ATOM 1533 C C . LEU A 1 204 ? 6.855 13.461 23.875 1 98.44 204 LEU A C 1
ATOM 1535 O O . LEU A 1 204 ? 7.91 13.773 24.422 1 98.44 204 LEU A O 1
ATOM 1539 N N . ALA A 1 205 ? 6.82 12.891 22.688 1 98.75 205 ALA A N 1
ATOM 1540 C CA . ALA A 1 205 ? 8.039 12.719 21.906 1 98.75 205 ALA A CA 1
ATOM 1541 C C . ALA A 1 205 ? 8.711 14.062 21.625 1 98.75 205 ALA A C 1
ATOM 1543 O O . ALA A 1 205 ? 9.93 14.188 21.75 1 98.75 205 ALA A O 1
ATOM 1544 N N . ARG A 1 206 ? 7.906 15.016 21.281 1 98.25 206 ARG A N 1
ATOM 1545 C CA . ARG A 1 206 ? 8.422 16.359 21.031 1 98.25 206 ARG A CA 1
ATOM 1546 C C . ARG A 1 206 ? 9.039 16.953 22.297 1 98.25 206 ARG A C 1
ATOM 1548 O O . ARG A 1 206 ? 10.109 17.562 22.234 1 98.25 206 ARG A O 1
ATOM 1555 N N . GLN A 1 207 ? 8.367 16.766 23.391 1 97.81 207 GLN A N 1
ATOM 1556 C CA . GLN A 1 207 ? 8.867 17.25 24.672 1 97.81 207 GLN A CA 1
ATOM 1557 C C . GLN A 1 207 ? 10.18 16.578 25.047 1 97.81 207 GLN A C 1
ATOM 1559 O O . GLN A 1 207 ? 11.055 17.188 25.672 1 97.81 207 GLN A O 1
ATOM 1564 N N . ALA A 1 208 ? 10.328 15.344 24.641 1 98 208 ALA A N 1
ATOM 1565 C CA . ALA A 1 208 ? 11.547 14.578 24.922 1 98 208 ALA A CA 1
ATOM 1566 C C . ALA A 1 208 ? 12.68 15 23.984 1 98 208 ALA A C 1
ATOM 1568 O O . ALA A 1 208 ? 13.812 14.547 24.125 1 98 208 ALA A O 1
ATOM 1569 N N . GLY A 1 209 ? 12.352 15.82 22.969 1 98.25 209 GLY A N 1
ATOM 1570 C CA . GLY A 1 209 ? 13.359 16.406 22.094 1 98.25 209 GLY A CA 1
ATOM 1571 C C . GLY A 1 209 ? 13.461 15.703 20.75 1 98.25 209 GLY A C 1
ATOM 1572 O O . GLY A 1 209 ? 14.234 16.125 19.891 1 98.25 209 GLY A O 1
ATOM 1573 N N . ALA A 1 210 ? 12.734 14.664 20.531 1 98.75 210 ALA A N 1
ATOM 1574 C CA . ALA A 1 210 ? 12.781 13.945 19.266 1 98.75 210 ALA A CA 1
ATOM 1575 C C . ALA A 1 210 ? 12.164 14.773 18.141 1 98.75 210 ALA A C 1
ATOM 1577 O O . ALA A 1 210 ? 11.344 15.656 18.391 1 98.75 210 ALA A O 1
ATOM 1578 N N . ILE A 1 211 ? 12.562 14.516 16.906 1 98.81 211 ILE A N 1
ATOM 1579 C CA . ILE A 1 211 ? 11.883 15.078 15.742 1 98.81 211 ILE A CA 1
ATOM 1580 C C . ILE A 1 211 ? 10.625 14.281 15.438 1 98.81 211 ILE A C 1
ATOM 1582 O O . ILE A 1 211 ? 10.672 13.055 15.336 1 98.81 211 ILE A O 1
ATOM 1586 N N . VAL A 1 212 ? 9.531 14.984 15.32 1 98.88 212 VAL A N 1
ATOM 1587 C CA . VAL A 1 212 ? 8.25 14.312 15.141 1 98.88 212 VAL A CA 1
ATOM 1588 C C . VAL A 1 212 ? 7.695 14.633 13.75 1 98.88 212 VAL A C 1
ATOM 1590 O O . VAL A 1 212 ? 7.559 15.797 13.383 1 98.88 212 VAL A O 1
ATOM 1593 N N . VAL A 1 213 ? 7.383 13.57 12.992 1 98.88 213 VAL A N 1
ATOM 1594 C CA . VAL A 1 213 ? 6.797 13.648 11.664 1 98.88 213 VAL A CA 1
ATOM 1595 C C . VAL A 1 213 ? 5.406 13.023 11.664 1 98.88 213 VAL A C 1
ATOM 1597 O O . VAL A 1 213 ? 5.219 11.914 12.164 1 98.88 213 VAL A O 1
ATOM 1600 N N . ALA A 1 214 ? 4.426 13.75 11.156 1 98.62 214 ALA A N 1
ATOM 1601 C CA . ALA A 1 214 ? 3.078 13.203 11.023 1 98.62 214 ALA A CA 1
ATOM 1602 C C . ALA A 1 214 ? 2.816 12.742 9.594 1 98.62 214 ALA A C 1
ATOM 1604 O O . ALA A 1 214 ? 3.178 13.43 8.633 1 98.62 214 ALA A O 1
ATOM 1605 N N . LEU A 1 215 ? 2.352 11.578 9.438 1 98.31 215 LEU A N 1
ATOM 1606 C CA . LEU A 1 215 ? 1.71 11.078 8.227 1 98.31 215 LEU A CA 1
ATOM 1607 C C . LEU A 1 215 ? 0.194 11.039 8.391 1 98.31 215 LEU A C 1
ATOM 1609 O O . LEU A 1 215 ? -0.342 10.141 9.039 1 98.31 215 LEU A O 1
ATOM 1613 N N . THR A 1 216 ? -0.489 12.062 7.797 1 93.75 216 THR A N 1
ATOM 1614 C CA . THR A 1 216 ? -1.874 12.328 8.172 1 93.75 216 THR A CA 1
ATOM 1615 C C . THR A 1 216 ? -2.67 12.828 6.965 1 93.75 216 THR A C 1
ATOM 1617 O O . THR A 1 216 ? -2.146 12.891 5.852 1 93.75 216 THR A O 1
ATOM 1620 N N . GLY A 1 217 ? -3.965 12.914 7.203 1 84.88 217 GLY A N 1
ATOM 1621 C CA . GLY A 1 217 ? -4.816 13.445 6.148 1 84.88 217 GLY A CA 1
ATOM 1622 C C . GLY A 1 217 ? -4.664 14.938 5.953 1 84.88 217 GLY A C 1
ATOM 1623 O O . GLY A 1 217 ? -3.928 15.594 6.691 1 84.88 217 GLY A O 1
ATOM 1624 N N . LEU A 1 218 ? -5.348 15.406 4.973 1 70.75 218 LEU A N 1
ATOM 1625 C CA . LEU A 1 218 ? -5.305 16.828 4.648 1 70.75 218 LEU A CA 1
ATOM 1626 C C . LEU A 1 218 ? -5.941 17.656 5.754 1 70.75 218 LEU A C 1
ATOM 1628 O O . LEU A 1 218 ? -6.863 17.188 6.43 1 70.75 218 LEU A O 1
ATOM 1632 N N . GLY A 1 219 ? -5.355 18.875 5.973 1 68 219 GLY A N 1
ATOM 1633 C CA . GLY A 1 219 ? -5.957 19.797 6.91 1 68 219 GLY A CA 1
ATOM 1634 C C . GLY A 1 219 ? -5.148 19.969 8.18 1 68 219 GLY A C 1
ATOM 1635 O O . GLY A 1 219 ? -4.152 19.266 8.391 1 68 219 GLY A O 1
ATOM 1636 N N . ARG A 1 220 ? -5.547 20.969 8.953 1 76.56 220 ARG A N 1
ATOM 1637 C CA . ARG A 1 220 ? -4.953 21.203 10.266 1 76.56 220 ARG A CA 1
ATOM 1638 C C . ARG A 1 220 ? -5.656 20.391 11.344 1 76.56 220 ARG A C 1
ATOM 1640 O O . ARG A 1 220 ? -6.859 20.547 11.562 1 76.56 220 ARG A O 1
ATOM 1647 N N . THR A 1 221 ? -4.973 19.484 11.883 1 79.81 221 THR A N 1
ATOM 1648 C CA . THR A 1 221 ? -5.5 18.578 12.898 1 79.81 221 THR A CA 1
ATOM 1649 C C . THR A 1 221 ? -4.723 18.719 14.203 1 79.81 221 THR A C 1
ATOM 1651 O O . THR A 1 221 ? -3.652 19.328 14.234 1 79.81 221 THR A O 1
ATOM 1654 N N . PRO A 1 222 ? -5.312 18.203 15.25 1 89.69 222 PRO A N 1
ATOM 1655 C CA . PRO A 1 222 ? -4.555 18.219 16.5 1 89.69 222 PRO A CA 1
ATOM 1656 C C . PRO A 1 222 ? -3.162 17.609 16.359 1 89.69 222 PRO A C 1
ATOM 1658 O O . PRO A 1 222 ? -2.201 18.109 16.938 1 89.69 222 PRO A O 1
ATOM 1661 N N . LEU A 1 223 ? -3.039 16.641 15.547 1 95.5 223 LEU A N 1
ATOM 1662 C CA . LEU A 1 223 ? -1.741 16 15.344 1 95.5 223 LEU A CA 1
ATOM 1663 C C . LEU A 1 223 ? -0.803 16.922 14.57 1 95.5 223 LEU A C 1
ATOM 1665 O O . LEU A 1 223 ? 0.347 17.125 14.969 1 95.5 223 LEU A O 1
ATOM 1669 N N . SER A 1 224 ? -1.347 17.5 13.484 1 89.44 224 SER A N 1
ATOM 1670 C CA . SER A 1 224 ? -0.494 18.328 12.641 1 89.44 224 SER A CA 1
ATOM 1671 C C . SER A 1 224 ? -0.013 19.562 13.398 1 89.44 224 SER A C 1
ATOM 1673 O O . SER A 1 224 ? 1.021 20.141 13.062 1 89.44 224 SER A O 1
ATOM 1675 N N . LYS A 1 225 ? -0.678 19.938 14.484 1 90.44 225 LYS A N 1
ATOM 1676 C CA . LYS A 1 225 ? -0.351 21.141 15.25 1 90.44 225 LYS A CA 1
ATOM 1677 C C . LYS A 1 225 ? 0.799 20.875 16.219 1 90.44 225 LYS A C 1
ATOM 1679 O O . LYS A 1 225 ? 1.43 21.812 16.719 1 90.44 225 LYS A O 1
ATOM 1684 N N . VAL A 1 226 ? 1.093 19.656 16.438 1 97.38 226 VAL A N 1
ATOM 1685 C CA . VAL A 1 226 ? 2.033 19.391 17.516 1 97.38 226 VAL A CA 1
ATOM 1686 C C . VAL A 1 226 ? 3.293 18.734 16.969 1 97.38 226 VAL A C 1
ATOM 1688 O O . VAL A 1 226 ? 4.18 18.328 17.719 1 97.38 226 VAL A O 1
ATOM 1691 N N . VAL A 1 227 ? 3.418 18.609 15.648 1 98.19 227 VAL A N 1
ATOM 1692 C CA . VAL A 1 227 ? 4.562 17.906 15.078 1 98.19 227 VAL A CA 1
ATOM 1693 C C . VAL A 1 227 ? 5.488 18.891 14.391 1 98.19 227 VAL A C 1
ATOM 1695 O O . VAL A 1 227 ? 5.109 20.047 14.148 1 98.19 227 VAL A O 1
ATOM 1698 N N . HIS A 1 228 ? 6.723 18.516 14.07 1 98.38 228 HIS A N 1
ATOM 1699 C CA . HIS A 1 228 ? 7.68 19.359 13.367 1 98.38 228 HIS A CA 1
ATOM 1700 C C . HIS A 1 228 ? 7.406 19.359 11.867 1 98.38 228 HIS A C 1
ATOM 1702 O O . HIS A 1 228 ? 7.496 20.422 11.227 1 98.38 228 HIS A O 1
ATOM 1708 N N . HIS A 1 229 ? 7.109 18.203 11.266 1 97.75 229 HIS A N 1
ATOM 1709 C CA . HIS A 1 229 ? 6.855 18.062 9.844 1 97.75 229 HIS A CA 1
ATOM 1710 C C . HIS A 1 229 ? 5.578 17.266 9.586 1 97.75 229 HIS A C 1
ATOM 1712 O O . HIS A 1 229 ? 5.301 16.281 10.281 1 97.75 229 HIS A O 1
ATOM 1718 N N . THR A 1 230 ? 4.824 17.734 8.656 1 94.88 230 THR A N 1
ATOM 1719 C CA . THR A 1 230 ? 3.578 17.062 8.289 1 94.88 230 THR A CA 1
ATOM 1720 C C . THR A 1 230 ? 3.615 16.609 6.836 1 94.88 230 THR A C 1
ATOM 1722 O O . THR A 1 230 ? 3.883 17.406 5.938 1 94.88 230 THR A O 1
ATOM 1725 N N . LEU A 1 231 ? 3.408 15.359 6.652 1 97.19 231 LEU A N 1
ATOM 1726 C CA . LEU A 1 231 ? 3.211 14.766 5.336 1 97.19 231 LEU A CA 1
ATOM 1727 C C . LEU A 1 231 ? 1.766 14.32 5.148 1 97.19 231 LEU A C 1
ATOM 1729 O O . LEU A 1 231 ? 1.28 13.453 5.883 1 97.19 231 LEU A O 1
ATOM 1733 N N . THR A 1 232 ? 1.107 14.883 4.164 1 89.75 232 THR A N 1
ATOM 1734 C CA . THR A 1 232 ? -0.328 14.664 4.031 1 89.75 232 THR A CA 1
ATOM 1735 C C . THR A 1 232 ? -0.625 13.711 2.875 1 89.75 232 THR A C 1
ATOM 1737 O O . THR A 1 232 ? 0.088 13.711 1.868 1 89.75 232 THR A O 1
ATOM 1740 N N . VAL A 1 233 ? -1.673 12.922 3.096 1 91.38 233 VAL A N 1
ATOM 1741 C CA . VAL A 1 233 ? -2.152 12.016 2.055 1 91.38 233 VAL A CA 1
ATOM 1742 C C . VAL A 1 233 ? -3.635 12.266 1.793 1 91.38 233 VAL A C 1
ATOM 1744 O O . VAL A 1 233 ? -4.344 12.781 2.658 1 91.38 233 VAL A O 1
ATOM 1747 N N . SER A 1 234 ? -4.039 11.914 0.598 1 82.5 234 SER A N 1
ATOM 1748 C CA . SER A 1 234 ? -5.449 11.969 0.226 1 82.5 234 SER A CA 1
ATOM 1749 C C . SER A 1 234 ? -5.812 10.836 -0.736 1 82.5 234 SER A C 1
ATOM 1751 O O . SER A 1 234 ? -4.941 10.305 -1.424 1 82.5 234 SER A O 1
ATOM 1753 N N . ALA A 1 235 ? -7.051 10.438 -0.702 1 84.56 235 ALA A N 1
ATOM 1754 C CA . ALA A 1 235 ? -7.594 9.438 -1.611 1 84.56 235 ALA A CA 1
ATOM 1755 C C . ALA A 1 235 ? -9.094 9.625 -1.807 1 84.56 235 ALA A C 1
ATOM 1757 O O . ALA A 1 235 ? -9.789 10.102 -0.906 1 84.56 235 ALA A O 1
ATOM 1758 N N . PRO A 1 236 ? -9.5 9.203 -3.053 1 77.56 236 PRO A N 1
ATOM 1759 C CA . PRO A 1 236 ? -10.961 9.125 -3.191 1 77.56 236 PRO A CA 1
ATOM 1760 C C . PRO A 1 236 ? -11.586 8.07 -2.273 1 77.56 236 PRO A C 1
ATOM 1762 O O . PRO A 1 236 ? -11.016 6.996 -2.084 1 77.56 236 PRO A O 1
ATOM 1765 N N . GLY A 1 237 ? -12.664 8.492 -1.565 1 78.06 237 GLY A N 1
ATOM 1766 C CA . GLY A 1 237 ? -13.406 7.559 -0.737 1 78.06 237 GLY A CA 1
ATOM 1767 C C . GLY A 1 237 ? -14.844 7.367 -1.192 1 78.06 237 GLY A C 1
ATOM 1768 O O . GLY A 1 237 ? -15.352 8.156 -1.992 1 78.06 237 GLY A O 1
ATOM 1769 N N . ASP A 1 238 ? -15.445 6.191 -0.845 1 77.69 238 ASP A N 1
ATOM 1770 C CA . ASP A 1 238 ? -16.859 5.953 -1.083 1 77.69 238 ASP A CA 1
ATOM 1771 C C . ASP A 1 238 ? -17.469 5.094 0.027 1 77.69 238 ASP A C 1
ATOM 1773 O O . ASP A 1 238 ? -16.844 4.902 1.076 1 77.69 238 ASP A O 1
ATOM 1777 N N . ARG A 1 239 ? -18.688 4.699 -0.135 1 79 239 ARG A N 1
ATOM 1778 C CA . ARG A 1 239 ? -19.438 3.998 0.903 1 79 239 ARG A CA 1
ATOM 1779 C C . ARG A 1 239 ? -18.781 2.674 1.259 1 79 239 ARG A C 1
ATOM 1781 O O . ARG A 1 239 ? -18.828 2.234 2.41 1 79 239 ARG A O 1
ATOM 1788 N N . TYR A 1 240 ? -18.141 1.999 0.36 1 85.06 240 TYR A N 1
ATOM 1789 C CA . TYR A 1 240 ? -17.562 0.677 0.576 1 85.06 240 TYR A CA 1
ATOM 1790 C C . TYR A 1 240 ? -16.078 0.777 0.91 1 85.06 240 TYR A C 1
ATOM 1792 O O . TYR A 1 240 ? -15.508 -0.151 1.479 1 85.06 240 TYR A O 1
ATOM 1800 N N . ARG A 1 241 ? -15.547 1.946 0.58 1 85 241 ARG A N 1
ATOM 1801 C CA . ARG A 1 241 ? -14.117 2.197 0.766 1 85 241 ARG A CA 1
ATOM 1802 C C . ARG A 1 241 ? -13.883 3.59 1.339 1 85 241 ARG A C 1
ATOM 1804 O O . ARG A 1 241 ? -13.531 4.52 0.605 1 85 241 ARG A O 1
ATOM 1811 N N . PRO A 1 242 ? -13.969 3.664 2.666 1 82.12 242 PRO A N 1
ATOM 1812 C CA . PRO A 1 242 ? -13.734 4.984 3.26 1 82.12 242 PRO A CA 1
ATOM 1813 C C . PRO A 1 242 ? -12.328 5.508 2.988 1 82.12 242 PRO A C 1
ATOM 1815 O O . PRO A 1 242 ? -11.398 4.719 2.768 1 82.12 242 PRO A O 1
ATOM 1818 N N . GLU A 1 243 ? -12.219 6.805 3.008 1 76.25 243 GLU A N 1
ATOM 1819 C CA . GLU A 1 243 ? -10.961 7.469 2.678 1 76.25 243 GLU A CA 1
ATOM 1820 C C . GLU A 1 243 ? -9.82 6.953 3.549 1 76.25 243 GLU A C 1
ATOM 1822 O O . GLU A 1 243 ? -8.703 6.777 3.068 1 76.25 243 GLU A O 1
ATOM 1827 N N . GLY A 1 244 ? -10.102 6.711 4.805 1 80.69 244 GLY A N 1
ATOM 1828 C CA . GLY A 1 244 ? -9.07 6.227 5.711 1 80.69 244 GLY A CA 1
ATOM 1829 C C . GLY A 1 244 ? -8.453 4.914 5.266 1 80.69 244 GLY A C 1
ATOM 1830 O O . GLY A 1 244 ? -7.27 4.668 5.5 1 80.69 244 GLY A O 1
ATOM 1831 N N . LEU A 1 245 ? -9.227 4.102 4.645 1 84.69 245 LEU A N 1
ATOM 1832 C CA . LEU A 1 245 ? -8.734 2.838 4.113 1 84.69 245 LEU A CA 1
ATOM 1833 C C . LEU A 1 245 ? -8.031 3.049 2.775 1 84.69 245 LEU A C 1
ATOM 1835 O O . LEU A 1 245 ? -6.988 2.439 2.512 1 84.69 245 LEU A O 1
ATOM 1839 N N . ALA A 1 246 ? -8.578 3.98 1.998 1 87.62 246 ALA A N 1
ATOM 1840 C CA . ALA A 1 246 ? -8.086 4.215 0.644 1 87.62 246 ALA A CA 1
ATOM 1841 C C . ALA A 1 246 ? -6.742 4.941 0.667 1 87.62 246 ALA A C 1
ATOM 1843 O O . ALA A 1 246 ? -5.992 4.898 -0.31 1 87.62 246 ALA A O 1
ATOM 1844 N N . THR A 1 247 ? -6.41 5.512 1.779 1 91.44 247 THR A N 1
ATOM 1845 C CA . THR A 1 247 ? -5.188 6.305 1.863 1 91.44 247 THR A CA 1
ATOM 1846 C C . THR A 1 247 ? -3.998 5.426 2.242 1 91.44 247 THR A C 1
ATOM 1848 O O . THR A 1 247 ? -2.857 5.891 2.273 1 91.44 247 THR A O 1
ATOM 1851 N N . GLN A 1 248 ? -4.188 4.176 2.512 1 96.06 248 GLN A N 1
ATOM 1852 C CA . GLN A 1 248 ? -3.092 3.303 2.912 1 96.06 248 GLN A CA 1
ATOM 1853 C C . GLN A 1 248 ? -2.023 3.229 1.826 1 96.06 248 GLN A C 1
ATOM 1855 O O . GLN A 1 248 ? -0.827 3.221 2.125 1 96.06 248 GLN A O 1
ATOM 1860 N N . ILE A 1 249 ? -2.432 3.221 0.592 1 96.81 249 ILE A N 1
ATOM 1861 C CA . ILE A 1 249 ? -1.509 3.027 -0.522 1 96.81 249 ILE A CA 1
ATOM 1862 C C . ILE A 1 249 ? -0.571 4.227 -0.63 1 96.81 249 ILE A C 1
ATOM 1864 O O . ILE A 1 249 ? 0.652 4.07 -0.603 1 96.81 249 ILE A O 1
ATOM 1868 N N . PRO A 1 250 ? -1.096 5.43 -0.68 1 96.44 250 PRO A N 1
ATOM 1869 C CA . PRO A 1 250 ? -0.144 6.543 -0.725 1 96.44 250 PRO A CA 1
ATOM 1870 C C . PRO A 1 250 ? 0.667 6.676 0.561 1 96.44 250 PRO A C 1
ATOM 1872 O O . PRO A 1 250 ? 1.803 7.16 0.532 1 96.44 250 PRO A O 1
ATOM 1875 N N . GLN A 1 251 ? 0.153 6.293 1.746 1 98 251 GLN A N 1
ATOM 1876 C CA . GLN A 1 251 ? 0.933 6.297 2.98 1 98 251 GLN A CA 1
ATOM 1877 C C . GLN A 1 251 ? 2.133 5.359 2.873 1 98 251 GLN A C 1
ATOM 1879 O O . GLN A 1 251 ? 3.25 5.727 3.24 1 98 251 GLN A O 1
ATOM 1884 N N . VAL A 1 252 ? 1.9 4.168 2.361 1 98.12 252 VAL A N 1
ATOM 1885 C CA . VAL A 1 252 ? 2.975 3.197 2.178 1 98.12 252 VAL A CA 1
ATOM 1886 C C . VAL A 1 252 ? 3.99 3.732 1.171 1 98.12 252 VAL A C 1
ATOM 1888 O O . VAL A 1 252 ? 5.199 3.551 1.341 1 98.12 252 VAL A O 1
ATOM 1891 N N . ALA A 1 253 ? 3.539 4.391 0.144 1 98.06 253 ALA A N 1
ATOM 1892 C CA . ALA A 1 253 ? 4.43 4.965 -0.861 1 98.06 253 ALA A CA 1
ATOM 1893 C C . ALA A 1 253 ? 5.332 6.035 -0.25 1 98.06 253 ALA A C 1
ATOM 1895 O O . ALA A 1 253 ? 6.516 6.125 -0.588 1 98.06 253 ALA A O 1
ATOM 1896 N N . ILE A 1 254 ? 4.781 6.863 0.619 1 98.56 254 ILE A N 1
ATOM 1897 C CA . ILE A 1 254 ? 5.57 7.898 1.274 1 98.56 254 ILE A CA 1
ATOM 1898 C C . ILE A 1 254 ? 6.648 7.254 2.145 1 98.56 254 ILE A C 1
ATOM 1900 O O . ILE A 1 254 ? 7.809 7.68 2.123 1 98.56 254 ILE A O 1
ATOM 1904 N N . LEU A 1 255 ? 6.258 6.238 2.93 1 98.69 255 LEU A N 1
ATOM 1905 C CA . LEU A 1 255 ? 7.242 5.543 3.752 1 98.69 255 LEU A CA 1
ATOM 1906 C C . LEU A 1 255 ? 8.328 4.91 2.883 1 98.69 255 LEU A C 1
ATOM 1908 O O . LEU A 1 255 ? 9.508 4.949 3.232 1 98.69 255 LEU A O 1
ATOM 1912 N N . ASP A 1 256 ? 7.879 4.324 1.769 1 97.75 256 ASP A N 1
ATOM 1913 C CA . ASP A 1 256 ? 8.836 3.76 0.822 1 97.75 256 ASP A CA 1
ATOM 1914 C C . ASP A 1 256 ? 9.828 4.82 0.346 1 97.75 256 ASP A C 1
ATOM 1916 O O . ASP A 1 256 ? 11.031 4.574 0.311 1 97.75 256 ASP A O 1
ATOM 1920 N N . ALA A 1 257 ? 9.352 5.934 0.022 1 98.38 257 ALA A N 1
ATOM 1921 C CA . ALA A 1 257 ? 10.188 7.031 -0.458 1 98.38 257 ALA A CA 1
ATOM 1922 C C . ALA A 1 257 ? 11.125 7.523 0.636 1 98.38 257 ALA A C 1
ATOM 1924 O O . ALA A 1 257 ? 12.297 7.805 0.375 1 98.38 257 ALA A O 1
ATOM 1925 N N . LEU A 1 258 ? 10.633 7.676 1.862 1 98.75 258 LEU A N 1
ATOM 1926 C CA . LEU A 1 258 ? 11.453 8.125 2.979 1 98.75 258 LEU A CA 1
ATOM 1927 C C . LEU A 1 258 ? 12.633 7.188 3.201 1 98.75 258 LEU A C 1
ATOM 1929 O O . LEU A 1 258 ? 13.781 7.625 3.254 1 98.75 258 LEU A O 1
ATOM 1933 N N . PHE A 1 259 ? 12.383 5.918 3.268 1 98.12 259 PHE A N 1
ATOM 1934 C CA . PHE A 1 259 ? 13.422 4.953 3.615 1 98.12 259 PHE A CA 1
ATOM 1935 C C . PHE A 1 259 ? 14.367 4.73 2.441 1 98.12 259 PHE A C 1
ATOM 1937 O O . PHE A 1 259 ? 15.562 4.5 2.637 1 98.12 259 PHE A O 1
ATOM 1944 N N . THR A 1 260 ? 13.836 4.766 1.207 1 97.19 260 THR A N 1
ATOM 1945 C CA . THR A 1 260 ? 14.711 4.688 0.042 1 97.19 260 THR A CA 1
ATOM 1946 C C . THR A 1 260 ? 15.633 5.902 -0.018 1 97.19 260 THR A C 1
ATOM 1948 O O . THR A 1 260 ? 16.828 5.77 -0.317 1 97.19 260 THR A O 1
ATOM 1951 N N . SER A 1 261 ? 15.07 7.121 0.224 1 98.06 261 SER A N 1
ATOM 1952 C CA . SER A 1 261 ? 15.883 8.328 0.264 1 98.06 261 SER A CA 1
ATOM 1953 C C . SER A 1 261 ? 16.969 8.227 1.324 1 98.06 261 SER A C 1
ATOM 1955 O O . SER A 1 261 ? 18.125 8.625 1.087 1 98.06 261 SER A O 1
ATOM 1957 N N . LEU A 1 262 ? 16.609 7.711 2.496 1 97.69 262 LEU A N 1
ATOM 1958 C CA . LEU A 1 262 ? 17.562 7.496 3.57 1 97.69 262 LEU A CA 1
ATOM 1959 C C . LEU A 1 262 ? 18.672 6.547 3.125 1 97.69 262 LEU A C 1
ATOM 1961 O O . LEU A 1 262 ? 19.859 6.797 3.387 1 97.69 262 LEU A O 1
ATOM 1965 N N . HIS A 1 263 ? 18.312 5.445 2.447 1 96.44 263 HIS A N 1
ATOM 1966 C CA . HIS A 1 263 ? 19.281 4.488 1.93 1 96.44 263 HIS A CA 1
ATOM 1967 C C . HIS A 1 263 ? 20.266 5.164 0.99 1 96.44 263 HIS A C 1
ATOM 1969 O O . HIS A 1 263 ? 21.484 4.984 1.125 1 96.44 263 HIS A O 1
ATOM 1975 N N . VAL A 1 264 ? 19.797 5.977 0.068 1 96.06 264 VAL A N 1
ATOM 1976 C CA . VAL A 1 264 ? 20.609 6.652 -0.924 1 96.06 264 VAL A CA 1
ATOM 1977 C C . VAL A 1 264 ? 21.531 7.668 -0.234 1 96.06 264 VAL A C 1
ATOM 1979 O O . VAL A 1 264 ? 22.703 7.773 -0.564 1 96.06 264 VAL A O 1
ATOM 1982 N N . ALA A 1 265 ? 21 8.367 0.703 1 95.94 265 ALA A N 1
ATOM 1983 C CA . ALA A 1 265 ? 21.75 9.406 1.404 1 95.94 265 ALA A CA 1
ATOM 1984 C C . ALA A 1 265 ? 22.922 8.812 2.174 1 95.94 265 ALA A C 1
ATOM 1986 O O . ALA A 1 265 ? 23.938 9.477 2.369 1 95.94 265 ALA A O 1
ATOM 1987 N N . GLN A 1 266 ? 22.812 7.574 2.541 1 93.94 266 GLN A N 1
ATOM 1988 C CA . GLN A 1 266 ? 23.859 6.957 3.359 1 93.94 266 GLN A CA 1
ATOM 1989 C C . GLN A 1 266 ? 24.734 6.031 2.523 1 93.94 266 GLN A C 1
ATOM 1991 O O . GLN A 1 266 ? 25.578 5.316 3.064 1 93.94 266 GLN A O 1
ATOM 1996 N N . ASP A 1 267 ? 24.438 5.965 1.259 1 89.75 267 ASP A N 1
ATOM 1997 C CA . ASP A 1 267 ? 25.281 5.156 0.383 1 89.75 267 ASP A CA 1
ATOM 1998 C C . ASP A 1 267 ? 26.625 5.832 0.141 1 89.75 267 ASP A C 1
ATOM 2000 O O . ASP A 1 267 ? 26.719 7.062 0.089 1 89.75 267 ASP A O 1
ATOM 2004 N N . PRO A 1 268 ? 27.734 5.09 0.065 1 88 268 PRO A N 1
ATOM 2005 C CA . PRO A 1 268 ? 27.75 3.631 -0.077 1 88 268 PRO A CA 1
ATOM 2006 C C . PRO A 1 268 ? 27.859 2.908 1.265 1 88 268 PRO A C 1
ATOM 2008 O O . PRO A 1 268 ? 27.844 1.676 1.31 1 88 268 PRO A O 1
ATOM 2011 N N . TYR A 1 269 ? 27.938 3.654 2.264 1 86.75 269 TYR A N 1
ATOM 2012 C CA . TYR A 1 269 ? 28.188 3.074 3.578 1 86.75 269 TYR A CA 1
ATOM 2013 C C . TYR A 1 269 ? 27.125 2.029 3.92 1 86.75 269 TYR A C 1
ATOM 2015 O O . TYR A 1 269 ? 27.453 0.891 4.262 1 86.75 269 TYR A O 1
ATOM 2023 N N . LEU A 1 270 ? 25.891 2.375 3.748 1 88.25 270 LEU A N 1
ATOM 2024 C CA . LEU A 1 270 ? 24.797 1.474 4.109 1 88.25 270 LEU A CA 1
ATOM 2025 C C . LEU A 1 270 ? 24.797 0.241 3.213 1 88.25 270 LEU A C 1
ATOM 2027 O O . LEU A 1 270 ? 24.609 -0.88 3.691 1 88.25 270 LEU A O 1
ATOM 2031 N N . SER A 1 271 ? 25.031 0.425 1.979 1 87.38 271 SER A N 1
ATOM 2032 C CA . SER A 1 271 ? 25.047 -0.705 1.055 1 87.38 271 SER A CA 1
ATOM 2033 C C . SER A 1 271 ? 26.172 -1.679 1.374 1 87.38 271 SER A C 1
ATOM 2035 O O . SER A 1 271 ? 26 -2.893 1.249 1 87.38 271 SER A O 1
ATOM 2037 N N . GLU A 1 272 ? 27.25 -1.183 1.725 1 87 272 GLU A N 1
ATOM 2038 C CA . GLU A 1 272 ? 28.375 -2.023 2.105 1 87 272 GLU A CA 1
ATOM 2039 C C . GLU A 1 272 ? 28.078 -2.818 3.371 1 87 272 GLU A C 1
ATOM 2041 O O . GLU A 1 272 ? 28.422 -4 3.463 1 87 272 GLU A O 1
ATOM 2046 N N . ARG A 1 273 ? 27.453 -2.17 4.262 1 86.19 273 ARG A N 1
ATOM 2047 C CA . ARG A 1 273 ? 27.078 -2.846 5.496 1 86.19 273 ARG A CA 1
ATOM 2048 C C . ARG A 1 273 ? 26.062 -3.959 5.219 1 86.19 273 ARG A C 1
ATOM 2050 O O . ARG A 1 273 ? 26.172 -5.047 5.793 1 86.19 273 ARG A O 1
ATOM 2057 N N . LEU A 1 274 ? 25.172 -3.705 4.391 1 86.88 274 LEU A N 1
ATOM 2058 C CA . LEU A 1 274 ? 24.141 -4.684 4.047 1 86.88 274 LEU A CA 1
ATOM 2059 C C . LEU A 1 274 ? 24.75 -5.867 3.305 1 86.88 274 LEU A C 1
ATOM 2061 O O . LEU A 1 274 ? 24.359 -7.016 3.543 1 86.88 274 LEU A O 1
ATOM 2065 N N . SER A 1 275 ? 25.656 -5.574 2.469 1 85.38 275 SER A N 1
ATOM 2066 C CA . SER A 1 275 ? 26.344 -6.625 1.722 1 85.38 275 SER A CA 1
ATOM 2067 C C . SER A 1 275 ? 27.156 -7.531 2.648 1 85.38 275 SER A C 1
ATOM 2069 O O . SER A 1 275 ? 27.156 -8.75 2.482 1 85.38 275 SER A O 1
ATOM 2071 N N . ARG A 1 276 ? 27.766 -6.961 3.561 1 84.25 276 ARG A N 1
ATOM 2072 C CA . ARG A 1 276 ? 28.547 -7.715 4.539 1 84.25 276 ARG A CA 1
ATOM 2073 C C . ARG A 1 276 ? 27.641 -8.617 5.371 1 84.25 276 ARG A C 1
ATOM 2075 O O . ARG A 1 276 ? 27.969 -9.781 5.625 1 84.25 276 ARG A O 1
ATOM 2082 N N . ALA A 1 277 ? 26.516 -8.039 5.758 1 82.25 277 ALA A N 1
ATOM 2083 C CA . ALA A 1 277 ? 25.562 -8.812 6.543 1 82.25 277 ALA A CA 1
ATOM 2084 C C . ALA A 1 277 ? 25 -9.969 5.727 1 82.25 277 ALA A C 1
ATOM 2086 O O . ALA A 1 277 ? 24.844 -11.078 6.242 1 82.25 277 ALA A O 1
ATOM 2087 N N . ALA A 1 278 ? 24.703 -9.711 4.5 1 81.25 278 ALA A N 1
ATOM 2088 C CA . ALA A 1 278 ? 24.172 -10.75 3.613 1 81.25 278 ALA A CA 1
ATOM 2089 C C . ALA A 1 278 ? 25.203 -11.859 3.395 1 81.25 278 ALA A C 1
ATOM 2091 O O . ALA A 1 278 ? 24.859 -13.039 3.375 1 81.25 278 ALA A O 1
ATOM 2092 N N . ALA A 1 279 ? 26.375 -11.5 3.273 1 81.31 279 ALA A N 1
ATOM 2093 C CA . ALA A 1 279 ? 27.469 -12.461 3.088 1 81.31 279 ALA A CA 1
ATOM 2094 C C . ALA A 1 279 ? 27.641 -13.336 4.328 1 81.31 279 ALA A C 1
ATOM 2096 O O . ALA A 1 279 ? 27.859 -14.539 4.215 1 81.31 279 ALA A O 1
ATOM 2097 N N . ALA A 1 280 ? 27.453 -12.719 5.418 1 82.12 280 ALA A N 1
ATOM 2098 C CA . ALA A 1 280 ? 27.562 -13.453 6.672 1 82.12 280 ALA A CA 1
ATOM 2099 C C . ALA A 1 280 ? 26.422 -14.469 6.812 1 82.12 280 ALA A C 1
ATOM 2101 O O . ALA A 1 280 ? 26.641 -15.602 7.246 1 82.12 280 ALA A O 1
ATOM 2102 N N . ARG A 1 281 ? 25.203 -14.102 6.414 1 77.81 281 ARG A N 1
ATOM 2103 C CA . ARG A 1 281 ? 24.047 -14.984 6.477 1 77.81 281 ARG A CA 1
ATOM 2104 C C . ARG A 1 281 ? 24.188 -16.156 5.504 1 77.81 281 ARG A C 1
ATOM 2106 O O . ARG A 1 281 ? 23.844 -17.281 5.828 1 77.81 281 ARG A O 1
ATOM 2113 N N . ARG A 1 282 ? 24.734 -15.883 4.379 1 78.81 282 ARG A N 1
ATOM 2114 C CA . ARG A 1 282 ? 24.953 -16.922 3.381 1 78.81 282 ARG A CA 1
ATOM 2115 C C . ARG A 1 282 ? 26 -17.922 3.865 1 78.81 282 ARG A C 1
ATOM 2117 O O . ARG A 1 282 ? 25.844 -19.141 3.662 1 78.81 282 ARG A O 1
ATOM 2124 N N . ALA A 1 283 ? 26.906 -17.375 4.457 1 76 283 ALA A N 1
ATOM 2125 C CA . ALA A 1 283 ? 27.969 -18.234 4.977 1 76 283 ALA A CA 1
ATOM 2126 C C . ALA A 1 283 ? 27.438 -19.141 6.09 1 76 283 ALA A C 1
ATOM 2128 O O . ALA A 1 283 ? 27.828 -20.312 6.176 1 76 283 ALA A O 1
ATOM 2129 N N . LEU A 1 284 ? 26.531 -18.641 6.895 1 75 284 LEU A N 1
ATOM 2130 C CA . LEU A 1 284 ? 25.969 -19.391 8 1 75 284 LEU A CA 1
ATOM 2131 C C . LEU A 1 284 ? 24.984 -20.438 7.488 1 75 284 LEU A C 1
ATOM 2133 O O . LEU A 1 284 ? 24.906 -21.547 8.023 1 75 284 LEU A O 1
ATOM 2137 N N . ASN A 1 285 ? 24.203 -20.047 6.484 1 66.75 285 ASN A N 1
ATOM 2138 C CA . ASN A 1 285 ? 23.219 -20.984 5.938 1 66.75 285 ASN A CA 1
ATOM 2139 C C . ASN A 1 285 ? 23.875 -22.062 5.09 1 66.75 285 ASN A C 1
ATOM 2141 O O . ASN A 1 285 ? 23.297 -23.141 4.891 1 66.75 285 ASN A O 1
ATOM 2145 N N . ALA A 1 286 ? 25 -21.812 4.527 1 66.81 286 ALA A N 1
ATOM 2146 C CA . ALA A 1 286 ? 25.766 -22.797 3.76 1 66.81 286 ALA A CA 1
ATOM 2147 C C . ALA A 1 286 ? 26.391 -23.844 4.676 1 66.81 286 ALA A C 1
ATOM 2149 O O . ALA A 1 286 ? 26.812 -24.906 4.219 1 66.81 286 ALA A O 1
ATOM 2150 N N . GLU A 1 287 ? 26.609 -23.391 5.93 1 56.03 287 GLU A N 1
ATOM 2151 C CA . GLU A 1 287 ? 27.188 -24.375 6.832 1 56.03 287 GLU A CA 1
ATOM 2152 C C . GLU A 1 287 ? 26.219 -25.531 7.09 1 56.03 287 GLU A C 1
ATOM 2154 O O . GLU A 1 287 ? 25.062 -25.297 7.449 1 56.03 287 GLU A O 1
ATOM 2159 N N . PRO A 1 288 ? 26.484 -26.672 6.551 1 51.91 288 PRO A N 1
ATOM 2160 C CA . PRO A 1 288 ? 25.719 -27.906 6.809 1 51.91 288 PRO A CA 1
ATOM 2161 C C . PRO A 1 288 ? 25.328 -28.047 8.273 1 51.91 288 PRO A C 1
ATOM 2163 O O . PRO A 1 288 ? 26.031 -27.562 9.164 1 51.91 288 PRO A O 1
ATOM 2166 N N . SER A 1 289 ? 23.953 -28.047 8.562 1 46.69 289 SER A N 1
ATOM 2167 C CA . SER A 1 289 ? 23.578 -28.484 9.906 1 46.69 289 SER A CA 1
ATOM 2168 C C . SER A 1 289 ? 24.547 -29.562 10.406 1 46.69 289 SER A C 1
ATOM 2170 O O . SER A 1 289 ? 24.875 -30.5 9.68 1 46.69 289 SER A O 1
ATOM 2172 N N . PRO A 1 290 ? 25.094 -29.328 11.641 1 43.31 290 PRO A N 1
ATOM 2173 C CA . PRO A 1 290 ? 25.875 -30.484 12.094 1 43.31 290 PRO A CA 1
ATOM 2174 C C . PRO A 1 290 ? 25.125 -31.797 11.93 1 43.31 290 PRO A C 1
ATOM 2176 O O . PRO A 1 290 ? 23.891 -31.828 11.945 1 43.31 290 PRO A O 1
ATOM 2179 N N . MET B 1 1 ? 21.984 -18.688 -13.289 1 31.2 1 MET B N 1
ATOM 2180 C CA . MET B 1 1 ? 20.906 -18.219 -14.141 1 31.2 1 MET B CA 1
ATOM 2181 C C . MET B 1 1 ? 20.766 -16.703 -14.047 1 31.2 1 MET B C 1
ATOM 2183 O O . MET B 1 1 ? 20.641 -16.156 -12.953 1 31.2 1 MET B O 1
ATOM 2187 N N . ALA B 1 2 ? 21.062 -16.094 -15.156 1 36.75 2 ALA B N 1
ATOM 2188 C CA . ALA B 1 2 ? 21.281 -14.648 -15.039 1 36.75 2 ALA B CA 1
ATOM 2189 C C . ALA B 1 2 ? 20 -13.938 -14.594 1 36.75 2 ALA B C 1
ATOM 2191 O O . ALA B 1 2 ? 18.906 -14.25 -15.078 1 36.75 2 ALA B O 1
ATOM 2192 N N . THR B 1 3 ? 19.812 -13.445 -13.523 1 39.69 3 THR B N 1
ATOM 2193 C CA . THR B 1 3 ? 18.781 -12.586 -12.977 1 39.69 3 THR B CA 1
ATOM 2194 C C . THR B 1 3 ? 18.422 -11.477 -13.953 1 39.69 3 THR B C 1
ATOM 2196 O O . THR B 1 3 ? 19.297 -10.797 -14.477 1 39.69 3 THR B O 1
ATOM 2199 N N . PRO B 1 4 ? 17.312 -11.672 -14.648 1 44.78 4 PRO B N 1
ATOM 2200 C CA . PRO B 1 4 ? 16.984 -10.609 -15.602 1 44.78 4 PRO B CA 1
ATOM 2201 C C . PRO B 1 4 ? 17.359 -9.227 -15.086 1 44.78 4 PRO B C 1
ATOM 2203 O O . PRO B 1 4 ? 17.359 -8.992 -13.875 1 44.78 4 PRO B O 1
ATOM 2206 N N . PRO B 1 5 ? 17.938 -8.469 -15.984 1 44.97 5 PRO B N 1
ATOM 2207 C CA . PRO B 1 5 ? 18.281 -7.129 -15.508 1 44.97 5 PRO B CA 1
ATOM 2208 C C . PRO B 1 5 ? 17.109 -6.43 -14.812 1 44.97 5 PRO B C 1
ATOM 2210 O O . PRO B 1 5 ? 15.953 -6.707 -15.125 1 44.97 5 PRO B O 1
ATOM 2213 N N . ALA B 1 6 ? 17.312 -5.848 -13.75 1 44.56 6 ALA B N 1
ATOM 2214 C CA . ALA B 1 6 ? 16.484 -5.184 -12.75 1 44.56 6 ALA B CA 1
ATOM 2215 C C . ALA B 1 6 ? 15.461 -4.254 -13.406 1 44.56 6 ALA B C 1
ATOM 2217 O O . ALA B 1 6 ? 14.438 -3.922 -12.812 1 44.56 6 ALA B O 1
ATOM 2218 N N . HIS B 1 7 ? 15.695 -3.959 -14.711 1 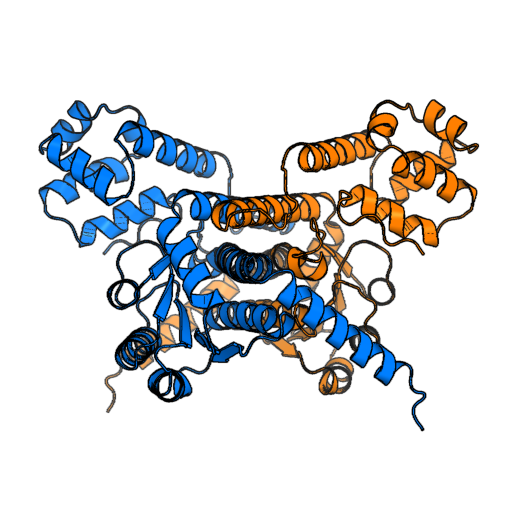52.16 7 HIS B N 1
ATOM 2219 C CA . HIS B 1 7 ? 14.898 -2.855 -15.234 1 52.16 7 HIS B CA 1
ATOM 2220 C C . HIS B 1 7 ? 13.961 -3.332 -16.344 1 52.16 7 HIS B C 1
ATOM 2222 O O . HIS B 1 7 ? 13.578 -2.553 -17.219 1 52.16 7 HIS B O 1
ATOM 2228 N N . LEU B 1 8 ? 13.688 -4.648 -16.312 1 59.44 8 LEU B N 1
ATOM 2229 C CA . LEU B 1 8 ? 12.836 -5.086 -17.406 1 59.44 8 LEU B CA 1
ATOM 2230 C C . LEU B 1 8 ? 11.359 -4.914 -17.062 1 59.44 8 LEU B C 1
ATOM 2232 O O . LEU B 1 8 ? 10.953 -5.18 -15.922 1 59.44 8 LEU B O 1
ATOM 2236 N N . PRO B 1 9 ? 10.688 -4.375 -18.016 1 62.5 9 PRO B N 1
ATOM 2237 C CA . PRO B 1 9 ? 9.234 -4.363 -17.828 1 62.5 9 PRO B CA 1
ATOM 2238 C C . PRO B 1 9 ? 8.672 -5.75 -17.516 1 62.5 9 PRO B C 1
ATOM 2240 O O . PRO B 1 9 ? 9.258 -6.762 -17.906 1 62.5 9 PRO B O 1
ATOM 2243 N N . PRO B 1 10 ? 7.641 -5.812 -16.781 1 60.72 10 PRO B N 1
ATOM 2244 C CA . PRO B 1 10 ? 7.078 -7.078 -16.297 1 60.72 10 PRO B CA 1
ATOM 2245 C C . PRO B 1 10 ? 6.914 -8.117 -17.406 1 60.72 10 PRO B C 1
ATOM 2247 O O . PRO B 1 10 ? 7.195 -9.297 -17.188 1 60.72 10 PRO B O 1
ATOM 2250 N N . VAL B 1 11 ? 6.508 -7.688 -18.5 1 71.12 11 VAL B N 1
ATOM 2251 C CA . VAL B 1 11 ? 6.285 -8.641 -19.594 1 71.12 11 VAL B CA 1
ATOM 2252 C C . VAL B 1 11 ? 7.609 -9.289 -19.984 1 71.12 11 VAL B C 1
ATOM 2254 O O . VAL B 1 11 ? 7.66 -10.484 -20.281 1 71.12 11 VAL B O 1
ATOM 2257 N N . LEU B 1 12 ? 8.562 -8.516 -19.969 1 76.5 12 LEU B N 1
ATOM 2258 C CA . LEU B 1 12 ? 9.875 -9.047 -20.328 1 76.5 12 LEU B CA 1
ATOM 2259 C C . LEU B 1 12 ? 10.414 -9.938 -19.203 1 76.5 12 LEU B C 1
ATOM 2261 O O . LEU B 1 12 ? 11.07 -10.945 -19.484 1 76.5 12 LEU B O 1
ATOM 2265 N N . ARG B 1 13 ? 10.047 -9.531 -18.047 1 69.5 13 ARG B N 1
ATOM 2266 C CA . ARG B 1 13 ? 10.445 -10.359 -16.906 1 69.5 13 ARG B CA 1
ATOM 2267 C C . ARG B 1 13 ? 9.766 -11.727 -16.969 1 69.5 13 ARG B C 1
ATOM 2269 O O . ARG B 1 13 ? 10.398 -12.75 -16.688 1 69.5 13 ARG B O 1
ATOM 2276 N N . ARG B 1 14 ? 8.531 -11.742 -17.312 1 74.56 14 ARG B N 1
ATOM 2277 C CA . ARG B 1 14 ? 7.805 -12.992 -17.484 1 74.56 14 ARG B CA 1
ATOM 2278 C C . ARG B 1 14 ? 8.453 -13.859 -18.547 1 74.56 14 ARG B C 1
ATOM 2280 O O . ARG B 1 14 ? 8.562 -15.078 -18.391 1 74.56 14 ARG B O 1
ATOM 2287 N N . LEU B 1 15 ? 8.891 -13.273 -19.562 1 79.94 15 LEU B N 1
ATOM 2288 C CA . LEU B 1 15 ? 9.57 -14 -20.625 1 79.94 15 LEU B CA 1
ATOM 2289 C C . LEU B 1 15 ? 10.859 -14.633 -20.109 1 79.94 15 LEU B C 1
ATOM 2291 O O . LEU B 1 15 ? 11.156 -15.789 -20.438 1 79.94 15 LEU B O 1
ATOM 2295 N N . HIS B 1 16 ? 11.469 -13.875 -19.312 1 76.44 16 HIS B N 1
ATOM 2296 C CA . HIS B 1 16 ? 12.719 -14.367 -18.734 1 76.44 16 HIS B CA 1
ATOM 2297 C C . HIS B 1 16 ? 12.477 -15.602 -17.875 1 76.44 16 HIS B C 1
ATOM 2299 O O . HIS B 1 16 ? 13.211 -16.578 -17.969 1 76.44 16 HIS B O 1
ATOM 2305 N N . LEU B 1 17 ? 11.469 -15.555 -17.172 1 69.5 17 LEU B N 1
ATOM 2306 C CA . LEU B 1 17 ? 11.141 -16.656 -16.281 1 69.5 17 LEU B CA 1
ATOM 2307 C C . LEU B 1 17 ? 10.695 -17.891 -17.062 1 69.5 17 LEU B C 1
ATOM 2309 O O . LEU B 1 17 ? 11.008 -19.016 -16.703 1 69.5 17 LEU B O 1
ATOM 2313 N N . LEU B 1 18 ? 9.992 -17.641 -18.125 1 76 18 LEU B N 1
ATOM 2314 C CA . LEU B 1 18 ? 9.469 -18.719 -18.969 1 76 18 LEU B CA 1
ATOM 2315 C C . LEU B 1 18 ? 10.594 -19.438 -19.703 1 76 18 LEU B C 1
ATOM 2317 O O . LEU B 1 18 ? 10.453 -20.609 -20.062 1 76 18 LEU B O 1
ATOM 2321 N N . ARG B 1 19 ? 11.648 -18.781 -19.766 1 78.75 19 ARG B N 1
ATOM 2322 C CA . ARG B 1 19 ? 12.805 -19.344 -20.469 1 78.75 19 ARG B CA 1
ATOM 2323 C C . ARG B 1 19 ? 13.258 -20.656 -19.828 1 78.75 19 ARG B C 1
ATOM 2325 O O . ARG B 1 19 ? 13.648 -21.578 -20.516 1 78.75 19 ARG B O 1
ATOM 2332 N N . GLU B 1 20 ? 13.062 -20.734 -18.562 1 72.69 20 GLU B N 1
ATOM 2333 C CA . GLU B 1 20 ? 13.578 -21.875 -17.812 1 72.69 20 GLU B CA 1
ATOM 2334 C C . GLU B 1 20 ? 12.641 -23.078 -17.906 1 72.69 20 GLU B C 1
ATOM 2336 O O . GLU B 1 20 ? 13.023 -24.203 -17.594 1 72.69 20 GLU B O 1
ATOM 2341 N N . GLU B 1 21 ? 11.492 -22.844 -18.469 1 75.88 21 GLU B N 1
ATOM 2342 C CA . GLU B 1 21 ? 10.469 -23.891 -18.422 1 75.88 21 GLU B CA 1
ATOM 2343 C C . GLU B 1 21 ? 10.055 -24.312 -19.844 1 75.88 21 GLU B C 1
ATOM 2345 O O . GLU B 1 21 ? 9.117 -25.078 -20.016 1 75.88 21 GLU B O 1
ATOM 2350 N N . GLN B 1 22 ? 10.766 -23.797 -20.797 1 82.38 22 GLN B N 1
ATOM 2351 C CA . GLN B 1 22 ? 10.289 -24.016 -22.156 1 82.38 22 GLN B CA 1
ATOM 2352 C C . GLN B 1 22 ? 11.32 -24.781 -22.969 1 82.38 22 GLN B C 1
ATOM 2354 O O . GLN B 1 22 ? 12.477 -24.906 -22.578 1 82.38 22 GLN B O 1
ATOM 2359 N N . GLY B 1 23 ? 10.883 -25.484 -23.906 1 87 23 GLY B N 1
ATOM 2360 C CA . GLY B 1 23 ? 11.742 -26.203 -24.828 1 87 23 GLY B CA 1
ATOM 2361 C C . GLY B 1 23 ? 12.648 -25.281 -25.641 1 87 23 GLY B C 1
ATOM 2362 O O . GLY B 1 23 ? 12.492 -24.062 -25.594 1 87 23 GLY B O 1
ATOM 2363 N N . ALA B 1 24 ? 13.625 -25.938 -26.297 1 90.19 24 ALA B N 1
ATOM 2364 C CA . ALA B 1 24 ? 14.695 -25.219 -26.984 1 90.19 24 ALA B CA 1
ATOM 2365 C C . ALA B 1 24 ? 14.125 -24.219 -27.984 1 90.19 24 ALA B C 1
ATOM 2367 O O . ALA B 1 24 ? 14.602 -23.094 -28.094 1 90.19 24 ALA B O 1
ATOM 2368 N N . ALA B 1 25 ? 13.172 -24.656 -28.703 1 91.62 25 ALA B N 1
ATOM 2369 C CA . ALA B 1 25 ? 12.609 -23.797 -29.734 1 91.62 25 ALA B CA 1
ATOM 2370 C C . ALA B 1 25 ? 11.961 -22.547 -29.125 1 91.62 25 ALA B C 1
ATOM 2372 O O . ALA B 1 25 ? 12.172 -21.438 -29.609 1 91.62 25 ALA B O 1
ATOM 2373 N N . THR B 1 26 ? 11.188 -22.703 -28.094 1 92.94 26 THR B N 1
ATOM 2374 C CA . THR B 1 26 ? 10.523 -21.609 -27.406 1 92.94 26 THR B CA 1
ATOM 2375 C C . THR B 1 26 ? 11.547 -20.688 -26.75 1 92.94 26 THR B C 1
ATOM 2377 O O . THR B 1 26 ? 11.391 -19.469 -26.75 1 92.94 26 THR B O 1
ATOM 2380 N N . VAL B 1 27 ? 12.539 -21.281 -26.25 1 92.62 27 VAL B N 1
ATOM 2381 C CA . VAL B 1 27 ? 13.609 -20.516 -25.609 1 92.62 27 VAL B CA 1
ATOM 2382 C C . VAL B 1 27 ? 14.266 -19.578 -26.609 1 92.62 27 VAL B C 1
ATOM 2384 O O . VAL B 1 27 ? 14.562 -18.422 -26.297 1 92.62 27 VAL B O 1
ATOM 2387 N N . ARG B 1 28 ? 14.477 -20.047 -27.734 1 93.06 28 ARG B N 1
ATOM 2388 C CA . ARG B 1 28 ? 15.086 -19.203 -28.766 1 93.06 28 ARG B CA 1
ATOM 2389 C C . ARG B 1 28 ? 14.188 -18.016 -29.094 1 93.06 28 ARG B C 1
ATOM 2391 O O . ARG B 1 28 ? 14.68 -16.906 -29.344 1 93.06 28 ARG B O 1
ATOM 2398 N N . VAL B 1 29 ? 12.898 -18.234 -29.109 1 93.81 29 VAL B N 1
ATOM 2399 C CA . VAL B 1 29 ? 11.961 -17.141 -29.344 1 93.81 29 VAL B CA 1
ATOM 2400 C C . VAL B 1 29 ? 12.086 -16.109 -28.219 1 93.81 29 VAL B C 1
ATOM 2402 O O . VAL B 1 29 ? 12.195 -14.906 -28.484 1 93.81 29 VAL B O 1
ATOM 2405 N N . ILE B 1 30 ? 12.055 -16.562 -27.031 1 91.81 30 ILE B N 1
ATOM 2406 C CA . ILE B 1 30 ? 12.164 -15.711 -25.844 1 91.81 30 ILE B CA 1
ATOM 2407 C C . ILE B 1 30 ? 13.461 -14.914 -25.906 1 91.81 30 ILE B C 1
ATOM 2409 O O . ILE B 1 30 ? 13.469 -13.695 -25.688 1 91.81 30 ILE B O 1
ATOM 2413 N N . ASP B 1 31 ? 14.523 -15.594 -26.297 1 89.81 31 ASP B N 1
ATOM 2414 C CA . ASP B 1 31 ? 15.828 -14.945 -26.359 1 89.81 31 ASP B CA 1
ATOM 2415 C C . ASP B 1 31 ? 15.828 -13.828 -27.406 1 89.81 31 ASP B C 1
ATOM 2417 O O . ASP B 1 31 ? 16.422 -12.773 -27.188 1 89.81 31 ASP B O 1
ATOM 2421 N N . GLN B 1 32 ? 15.227 -14.102 -28.469 1 90 32 GLN B N 1
ATOM 2422 C CA . GLN B 1 32 ? 15.141 -13.086 -29.516 1 90 32 GLN B CA 1
ATOM 2423 C C . GLN B 1 32 ? 14.406 -11.844 -29.016 1 90 32 GLN B C 1
ATOM 2425 O O . GLN B 1 32 ? 14.805 -10.711 -29.328 1 90 32 GLN B O 1
ATOM 2430 N N . ILE B 1 33 ? 13.367 -12.023 -28.25 1 89.94 33 ILE B N 1
ATOM 2431 C CA . ILE B 1 33 ? 12.578 -10.922 -27.719 1 89.94 33 ILE B CA 1
ATOM 2432 C C . ILE B 1 33 ? 13.391 -10.164 -26.672 1 89.94 33 ILE B C 1
ATOM 2434 O O . ILE B 1 33 ? 13.469 -8.938 -26.703 1 89.94 33 ILE B O 1
ATOM 2438 N N . LEU B 1 34 ? 14.023 -10.914 -25.812 1 86.56 34 LEU B N 1
ATOM 2439 C CA . LEU B 1 34 ? 14.734 -10.344 -24.672 1 86.56 34 LEU B CA 1
ATOM 2440 C C . LEU B 1 34 ? 16.016 -9.641 -25.125 1 86.56 34 LEU B C 1
ATOM 2442 O O . LEU B 1 34 ? 16.469 -8.688 -24.484 1 86.56 34 LEU B O 1
ATOM 2446 N N . MET B 1 35 ? 16.547 -10.109 -26.188 1 81.56 35 MET B N 1
ATOM 2447 C CA . MET B 1 35 ? 17.781 -9.523 -26.719 1 81.56 35 MET B CA 1
ATOM 2448 C C . MET B 1 35 ? 17.547 -8.07 -27.141 1 81.56 35 MET B C 1
ATOM 2450 O O . MET B 1 35 ? 18.422 -7.219 -26.922 1 81.56 35 MET B O 1
ATOM 2454 N N . ASP B 1 36 ? 16.422 -7.77 -27.719 1 80.44 36 ASP B N 1
ATOM 2455 C CA . ASP B 1 36 ? 16.062 -6.414 -28.125 1 80.44 36 ASP B CA 1
ATOM 2456 C C . ASP B 1 36 ? 14.555 -6.227 -28.188 1 80.44 36 ASP B C 1
ATOM 2458 O O . ASP B 1 36 ? 13.953 -6.277 -29.266 1 80.44 36 ASP B O 1
ATOM 2462 N N . PRO B 1 37 ? 14.078 -5.887 -27.016 1 85.06 37 PRO B N 1
ATOM 2463 C CA . PRO B 1 37 ? 12.625 -5.766 -26.922 1 85.06 37 PRO B CA 1
ATOM 2464 C C . PRO B 1 37 ? 12.07 -4.695 -27.859 1 85.06 37 PRO B C 1
ATOM 2466 O O . PRO B 1 37 ? 10.977 -4.859 -28.422 1 85.06 37 PRO B O 1
ATOM 2469 N N . GLU B 1 38 ? 12.789 -3.637 -28.062 1 77.5 38 GLU B N 1
ATOM 2470 C CA . GLU B 1 38 ? 12.336 -2.582 -28.969 1 77.5 38 GLU B CA 1
ATOM 2471 C C . GLU B 1 38 ? 12.297 -3.07 -30.406 1 77.5 38 GLU B C 1
ATOM 2473 O O . GLU B 1 38 ? 11.336 -2.795 -31.141 1 77.5 38 GLU B O 1
ATOM 2478 N N . ARG B 1 39 ? 13.305 -3.738 -30.812 1 80.69 39 ARG B N 1
ATOM 2479 C CA . ARG B 1 39 ? 13.336 -4.32 -32.156 1 80.69 39 ARG B CA 1
ATOM 2480 C C . ARG B 1 39 ? 12.203 -5.32 -32.344 1 80.69 39 ARG B C 1
ATOM 2482 O O . ARG B 1 39 ? 11.586 -5.383 -33.406 1 80.69 39 ARG B O 1
ATOM 2489 N N . PHE B 1 40 ? 11.93 -6.082 -31.281 1 89.38 40 PHE B N 1
ATOM 2490 C CA . PHE B 1 40 ? 10.844 -7.059 -31.312 1 89.38 40 PHE B CA 1
ATOM 2491 C C . PHE B 1 40 ? 9.539 -6.398 -31.734 1 89.38 40 PHE B C 1
ATOM 2493 O O . PHE B 1 40 ? 8.758 -6.988 -32.5 1 89.38 40 PHE B O 1
ATOM 2500 N N . LEU B 1 41 ? 9.344 -5.191 -31.312 1 83.44 41 LEU B N 1
ATOM 2501 C CA . LEU B 1 41 ? 8.086 -4.5 -31.562 1 83.44 41 LEU B CA 1
ATOM 2502 C C . LEU B 1 41 ? 7.867 -4.289 -33.062 1 83.44 41 LEU B C 1
ATOM 2504 O O . LEU B 1 41 ? 6.734 -4.133 -33.5 1 83.44 41 LEU B O 1
ATOM 2508 N N . SER B 1 42 ? 8.898 -4.324 -33.844 1 81.12 42 SER B N 1
ATOM 2509 C CA . SER B 1 42 ? 8.797 -4.094 -35.281 1 81.12 42 SER B CA 1
ATOM 2510 C C . SER B 1 42 ? 8.711 -5.406 -36.062 1 81.12 42 SER B C 1
ATOM 2512 O O . SER B 1 42 ? 8.477 -5.41 -37.25 1 81.12 42 SER B O 1
ATOM 2514 N N . LEU B 1 43 ? 8.867 -6.504 -35.406 1 87.94 43 LEU B N 1
ATOM 2515 C CA . LEU B 1 43 ? 8.93 -7.793 -36.094 1 87.94 43 LEU B CA 1
ATOM 2516 C C . LEU B 1 43 ? 7.535 -8.367 -36.312 1 87.94 43 LEU B C 1
ATOM 2518 O O . LEU B 1 43 ? 6.672 -8.25 -35.438 1 87.94 43 LEU B O 1
ATOM 2522 N N . THR B 1 44 ? 7.305 -8.836 -37.562 1 85.69 44 THR B N 1
ATOM 2523 C CA . THR B 1 44 ? 6.141 -9.695 -37.75 1 85.69 44 THR B CA 1
ATOM 2524 C C . THR B 1 44 ? 6.375 -11.07 -37.125 1 85.69 44 THR B C 1
ATOM 2526 O O . THR B 1 44 ? 7.5 -11.406 -36.75 1 85.69 44 THR B O 1
ATOM 2529 N N . ILE B 1 45 ? 5.246 -11.828 -37 1 91.56 45 ILE B N 1
ATOM 2530 C CA . ILE B 1 45 ? 5.363 -13.18 -36.438 1 91.56 45 ILE B CA 1
ATOM 2531 C C . ILE B 1 45 ? 6.316 -14 -37.312 1 91.56 45 ILE B C 1
ATOM 2533 O O . ILE B 1 45 ? 7.129 -14.766 -36.781 1 91.56 45 ILE B O 1
ATOM 2537 N N . ALA B 1 46 ? 6.238 -13.781 -38.594 1 90.44 46 ALA B N 1
ATOM 2538 C CA . ALA B 1 46 ? 7.078 -14.516 -39.531 1 90.44 46 ALA B CA 1
ATOM 2539 C C . ALA B 1 46 ? 8.547 -14.148 -39.375 1 90.44 46 ALA B C 1
ATOM 2541 O O . ALA B 1 46 ? 9.414 -15.023 -39.375 1 90.44 46 ALA B O 1
ATOM 2542 N N . GLU B 1 47 ? 8.82 -12.922 -39.188 1 91.75 47 GLU B N 1
ATOM 2543 C CA . GLU B 1 47 ? 10.188 -12.453 -39 1 91.75 47 GLU B CA 1
ATOM 2544 C C . GLU B 1 47 ? 10.773 -12.961 -37.688 1 91.75 47 GLU B C 1
ATOM 2546 O O . GLU B 1 47 ? 11.938 -13.359 -37.625 1 91.75 47 GLU B O 1
ATOM 2551 N N . LEU B 1 48 ? 9.938 -12.953 -36.594 1 94.56 48 LEU B N 1
ATOM 2552 C CA . LEU B 1 48 ? 10.398 -13.438 -35.281 1 94.56 48 LEU B CA 1
ATOM 2553 C C . LEU B 1 48 ? 10.672 -14.93 -35.344 1 94.56 48 LEU B C 1
ATOM 2555 O O . LEU B 1 48 ? 11.688 -15.398 -34.812 1 94.56 48 LEU B O 1
ATOM 2559 N N . SER B 1 49 ? 9.766 -15.703 -35.969 1 94.94 49 SER B N 1
ATOM 2560 C CA . SER B 1 49 ? 9.953 -17.141 -36.062 1 94.94 49 SER B CA 1
ATOM 2561 C C . SER B 1 49 ? 11.203 -17.5 -36.844 1 94.94 49 SER B C 1
ATOM 2563 O O . SER B 1 49 ? 11.945 -18.406 -36.5 1 94.94 49 SER B O 1
ATOM 2565 N N . GLU B 1 50 ? 11.43 -16.75 -37.875 1 93.69 50 GLU B N 1
ATOM 2566 C CA . GLU B 1 50 ? 12.617 -16.953 -38.688 1 93.69 50 GLU B CA 1
ATOM 2567 C C . GLU B 1 50 ? 13.891 -16.656 -37.906 1 93.69 50 GLU B C 1
ATOM 2569 O O . GLU B 1 50 ? 14.852 -17.438 -37.938 1 93.69 50 GLU B O 1
ATOM 2574 N N . ALA B 1 51 ? 13.875 -15.516 -37.25 1 92.5 51 ALA B N 1
ATOM 2575 C CA . ALA B 1 51 ? 15.039 -15.109 -36.469 1 92.5 51 ALA B CA 1
ATOM 2576 C C . ALA B 1 51 ? 15.336 -16.125 -35.375 1 92.5 51 ALA B C 1
ATOM 2578 O O . ALA B 1 51 ? 16.5 -16.344 -35.031 1 92.5 51 ALA B O 1
ATOM 2579 N N . ALA B 1 52 ? 14.312 -16.75 -34.875 1 94.31 52 ALA B N 1
ATOM 2580 C CA . ALA B 1 52 ? 14.453 -17.703 -33.75 1 94.31 52 ALA B CA 1
ATOM 2581 C C . ALA B 1 52 ? 14.648 -19.125 -34.281 1 94.31 52 ALA B C 1
ATOM 2583 O O . ALA B 1 52 ? 14.93 -20.047 -33.531 1 94.31 52 ALA B O 1
ATOM 2584 N N . GLY B 1 53 ? 14.547 -19.328 -35.531 1 93.69 53 GLY B N 1
ATOM 2585 C CA . GLY B 1 53 ? 14.703 -20.641 -36.125 1 93.69 53 GLY B CA 1
ATOM 2586 C C . GLY B 1 53 ? 13.625 -21.625 -35.688 1 93.69 53 GLY B C 1
ATOM 2587 O O . GLY B 1 53 ? 13.914 -22.766 -35.344 1 93.69 53 GLY B O 1
ATOM 2588 N N . THR B 1 54 ? 12.453 -21.109 -35.625 1 94.19 54 THR B N 1
ATOM 2589 C CA . THR B 1 54 ? 11.344 -21.953 -35.188 1 94.19 54 THR B CA 1
ATOM 2590 C C . THR B 1 54 ? 10.094 -21.672 -36.031 1 94.19 54 THR B C 1
ATOM 2592 O O . THR B 1 54 ? 10.156 -20.969 -37.031 1 94.19 54 THR B O 1
ATOM 2595 N N . SER B 1 55 ? 8.977 -22.344 -35.719 1 92.81 55 SER B N 1
ATOM 2596 C CA . SER B 1 55 ? 7.73 -22.172 -36.469 1 92.81 55 SER B CA 1
ATOM 2597 C C . SER B 1 55 ? 6.898 -21.031 -35.906 1 92.81 55 SER B C 1
ATOM 2599 O O . SER B 1 55 ? 7.059 -20.656 -34.719 1 92.81 55 SER B O 1
ATOM 2601 N N . ASP B 1 56 ? 6.051 -20.469 -36.812 1 93.44 56 ASP B N 1
ATOM 2602 C CA . ASP B 1 56 ? 5.074 -19.484 -36.375 1 93.44 56 ASP B CA 1
ATOM 2603 C C . ASP B 1 56 ? 4.219 -20.031 -35.25 1 93.44 56 ASP B C 1
ATOM 2605 O O . ASP B 1 56 ? 3.836 -19.312 -34.312 1 93.44 56 ASP B O 1
ATOM 2609 N N . ALA B 1 57 ? 3.969 -21.312 -35.312 1 92.69 57 ALA B N 1
ATOM 2610 C CA . ALA B 1 57 ? 3.154 -21.984 -34.281 1 92.69 57 ALA B CA 1
ATOM 2611 C C . ALA B 1 57 ? 3.818 -21.906 -32.938 1 92.69 57 ALA B C 1
ATOM 2613 O O . ALA B 1 57 ? 3.141 -21.734 -31.906 1 92.69 57 ALA B O 1
ATOM 2614 N N . THR B 1 58 ? 5.074 -22.031 -32.875 1 94.38 58 THR B N 1
ATOM 2615 C CA . THR B 1 58 ? 5.828 -21.938 -31.625 1 94.38 58 THR B CA 1
ATOM 2616 C C . THR B 1 58 ? 5.691 -20.547 -31.016 1 94.38 58 THR B C 1
ATOM 2618 O O . THR B 1 58 ? 5.527 -20.406 -29.797 1 94.38 58 THR B O 1
ATOM 2621 N N . VAL B 1 59 ? 5.707 -19.484 -31.828 1 94.56 59 VAL B N 1
ATOM 2622 C CA . VAL B 1 59 ? 5.555 -18.109 -31.375 1 94.56 59 VAL B CA 1
ATOM 2623 C C . VAL B 1 59 ? 4.141 -17.891 -30.844 1 94.56 59 VAL B C 1
ATOM 2625 O O . VAL B 1 59 ? 3.951 -17.312 -29.766 1 94.56 59 VAL B O 1
ATOM 2628 N N . VAL B 1 60 ? 3.234 -18.391 -31.594 1 91.25 60 VAL B N 1
ATOM 2629 C CA . VAL B 1 60 ? 1.835 -18.234 -31.203 1 91.25 60 VAL B CA 1
ATOM 2630 C C . VAL B 1 60 ? 1.582 -18.953 -29.875 1 91.25 60 VAL B C 1
ATOM 2632 O O . VAL B 1 60 ? 0.908 -18.406 -29 1 91.25 60 VAL B O 1
ATOM 2635 N N . ARG B 1 61 ? 2.115 -20.094 -29.719 1 90.38 61 ARG B N 1
ATOM 2636 C CA . ARG B 1 61 ? 1.947 -20.844 -28.469 1 90.38 61 ARG B CA 1
ATOM 2637 C C . ARG B 1 61 ? 2.572 -20.109 -27.297 1 90.38 61 ARG B C 1
ATOM 2639 O O . ARG B 1 61 ? 2.016 -20.109 -26.203 1 90.38 61 ARG B O 1
ATOM 2646 N N . LEU B 1 62 ? 3.697 -19.547 -27.562 1 91.5 62 LEU B N 1
ATOM 2647 C CA . LEU B 1 62 ? 4.355 -18.781 -26.516 1 91.5 62 LEU B CA 1
ATOM 2648 C C . LEU B 1 62 ? 3.488 -17.594 -26.094 1 91.5 62 LEU B C 1
ATOM 2650 O O . LEU B 1 62 ? 3.289 -17.375 -24.891 1 91.5 62 LEU B O 1
ATOM 2654 N N . VAL B 1 63 ? 2.99 -16.875 -27.031 1 88.62 63 VAL B N 1
ATOM 2655 C CA . VAL B 1 63 ? 2.176 -15.695 -26.781 1 88.62 63 VAL B CA 1
ATOM 2656 C C . VAL B 1 63 ? 0.908 -16.094 -26.031 1 88.62 63 VAL B C 1
ATOM 2658 O O . VAL B 1 63 ? 0.509 -15.422 -25.062 1 88.62 63 VAL B O 1
ATOM 2661 N N . GLN B 1 64 ? 0.368 -17.219 -26.438 1 84.44 64 GLN B N 1
ATOM 2662 C CA . GLN B 1 64 ? -0.82 -17.734 -25.75 1 84.44 64 GLN B CA 1
ATOM 2663 C C . GLN B 1 64 ? -0.493 -18.188 -24.344 1 84.44 64 GLN B C 1
ATOM 2665 O O . GLN B 1 64 ? -1.267 -17.953 -23.406 1 84.44 64 GLN B O 1
ATOM 2670 N N . HIS B 1 65 ? 0.607 -18.75 -24.25 1 83.81 65 HIS B N 1
ATOM 2671 C CA . HIS B 1 65 ? 1.071 -19.203 -22.938 1 83.81 65 HIS B CA 1
ATOM 2672 C C . HIS B 1 65 ? 1.244 -18.016 -21.984 1 83.81 65 HIS B C 1
ATOM 2674 O O . HIS B 1 65 ? 1.021 -18.156 -20.781 1 83.81 65 HIS B O 1
ATOM 2680 N N . LEU B 1 66 ? 1.58 -16.938 -22.562 1 81.12 66 LEU B N 1
ATOM 2681 C CA . LEU B 1 66 ? 1.786 -15.727 -21.766 1 81.12 66 LEU B CA 1
ATOM 2682 C C . LEU B 1 66 ? 0.455 -15.055 -21.453 1 81.12 66 LEU B C 1
ATOM 2684 O O . LEU B 1 66 ? 0.418 -14.047 -20.734 1 81.12 66 LEU B O 1
ATOM 2688 N N . GLY B 1 67 ? -0.603 -15.594 -22.047 1 74.12 67 GLY B N 1
ATOM 2689 C CA . GLY B 1 67 ? -1.942 -15.141 -21.703 1 74.12 67 GLY B CA 1
ATOM 2690 C C . GLY B 1 67 ? -2.473 -14.078 -22.656 1 74.12 67 GLY B C 1
ATOM 2691 O O . GLY B 1 67 ? -3.447 -13.391 -22.344 1 74.12 67 GLY B O 1
ATOM 2692 N N . PHE B 1 68 ? -1.783 -13.922 -23.766 1 79.38 68 PHE B N 1
ATOM 2693 C CA . PHE B 1 68 ? -2.23 -12.922 -24.719 1 79.38 68 PHE B CA 1
ATOM 2694 C C . PHE B 1 68 ? -3.064 -13.562 -25.828 1 79.38 68 PHE B C 1
ATOM 2696 O O . PHE B 1 68 ? -2.807 -14.695 -26.219 1 79.38 68 PHE B O 1
ATOM 2703 N N . GLY B 1 69 ? -4.051 -12.844 -26.25 1 74.75 69 GLY B N 1
ATOM 2704 C CA . GLY B 1 69 ? -4.926 -13.32 -27.297 1 74.75 69 GLY B CA 1
ATOM 2705 C C . GLY B 1 69 ? -4.246 -13.391 -28.656 1 74.75 69 GLY B C 1
ATOM 2706 O O . GLY B 1 69 ? -4.789 -13.969 -29.594 1 74.75 69 GLY B O 1
ATOM 2707 N N . GLY B 1 70 ? -3.119 -12.758 -28.75 1 81.44 70 GLY B N 1
ATOM 2708 C CA . GLY B 1 70 ? -2.424 -12.773 -30.031 1 81.44 70 GLY B CA 1
ATOM 2709 C C . GLY B 1 70 ? -1.105 -12.023 -30 1 81.44 70 GLY B C 1
ATOM 2710 O O . GLY B 1 70 ? -0.759 -11.406 -28.984 1 81.44 70 GLY B O 1
ATOM 2711 N N . TYR B 1 71 ? -0.419 -12.172 -31.156 1 88.25 71 TYR B N 1
ATOM 2712 C CA . TYR B 1 71 ? 0.904 -11.586 -31.328 1 88.25 71 TYR B CA 1
ATOM 2713 C C . TYR B 1 71 ? 0.838 -10.062 -31.219 1 88.25 71 TYR B C 1
ATOM 2715 O O . TYR B 1 71 ? 1.659 -9.438 -30.547 1 88.25 71 TYR B O 1
ATOM 2723 N N . GLN B 1 72 ? -0.212 -9.508 -31.766 1 79.06 72 GLN B N 1
ATOM 2724 C CA . GLN B 1 72 ? -0.362 -8.055 -31.766 1 79.06 72 GLN B CA 1
ATOM 2725 C C . GLN B 1 72 ? -0.667 -7.531 -30.359 1 79.06 72 GLN B C 1
ATOM 2727 O O . GLN B 1 72 ? -0.147 -6.492 -29.953 1 79.06 72 GLN B O 1
ATOM 2732 N N . GLU B 1 73 ? -1.439 -8.25 -29.672 1 78.94 73 GLU B N 1
ATOM 2733 C CA . GLU B 1 73 ? -1.751 -7.883 -28.297 1 78.94 73 GLU B CA 1
ATOM 2734 C C . GLU B 1 73 ? -0.506 -7.934 -27.406 1 78.94 73 GLU B C 1
ATOM 2736 O O . GLU B 1 73 ? -0.3 -7.059 -26.562 1 78.94 73 GLU B O 1
ATOM 2741 N N . PHE B 1 74 ? 0.289 -8.945 -27.625 1 85.75 74 PHE B N 1
ATOM 2742 C CA . PHE B 1 74 ? 1.54 -9.078 -26.891 1 85.75 74 PHE B CA 1
ATOM 2743 C C . PHE B 1 74 ? 2.467 -7.902 -27.188 1 85.75 74 PHE B C 1
ATOM 2745 O O . PHE B 1 74 ? 3.018 -7.293 -26.266 1 85.75 74 PHE B O 1
ATOM 2752 N N . LYS B 1 75 ? 2.572 -7.512 -28.375 1 81 75 LYS B N 1
ATOM 2753 C CA . LYS B 1 75 ? 3.422 -6.398 -28.781 1 81 75 LYS B CA 1
ATOM 2754 C C . LYS B 1 75 ? 2.93 -5.082 -28.188 1 81 75 LYS B C 1
ATOM 2756 O O . LYS B 1 75 ? 3.73 -4.27 -27.719 1 81 75 LYS B O 1
ATOM 2761 N N . LEU B 1 76 ? 1.726 -4.887 -28.234 1 69.56 76 LEU B N 1
ATOM 2762 C CA . LEU B 1 76 ? 1.152 -3.652 -27.703 1 69.56 76 LEU B CA 1
ATOM 2763 C C . LEU B 1 76 ? 1.429 -3.514 -26.219 1 69.56 76 LEU B C 1
ATOM 2765 O O . LEU B 1 76 ? 1.838 -2.445 -25.75 1 69.56 76 LEU B O 1
ATOM 2769 N N . GLN B 1 77 ? 1.239 -4.625 -25.578 1 73.62 77 GLN B N 1
ATOM 2770 C CA . GLN B 1 77 ? 1.498 -4.598 -24.141 1 73.62 77 GLN B CA 1
ATOM 2771 C C . GLN B 1 77 ? 2.977 -4.348 -23.859 1 73.62 77 GLN B C 1
ATOM 2773 O O . GLN B 1 77 ? 3.318 -3.59 -22.953 1 73.62 77 GLN B O 1
ATOM 2778 N N . LEU B 1 78 ? 3.752 -5.016 -24.594 1 77.75 78 LEU B N 1
ATOM 2779 C CA . LEU B 1 78 ? 5.184 -4.809 -24.422 1 77.75 78 LEU B CA 1
ATOM 2780 C C . LEU B 1 78 ? 5.574 -3.373 -24.75 1 77.75 78 LEU B C 1
ATOM 2782 O O . LEU B 1 78 ? 6.398 -2.773 -24.047 1 77.75 78 LEU B O 1
ATOM 2786 N N . SER B 1 79 ? 4.988 -2.809 -25.766 1 70.12 79 SER B N 1
ATOM 2787 C CA . SER B 1 79 ? 5.273 -1.435 -26.156 1 70.12 79 SER B CA 1
ATOM 2788 C C . SER B 1 79 ? 4.922 -0.453 -25.047 1 70.12 79 SER B C 1
ATOM 2790 O O . SER B 1 79 ? 5.684 0.474 -24.766 1 70.12 79 SER B O 1
ATOM 2792 N N . ARG B 1 80 ? 3.867 -0.68 -24.531 1 61.94 80 ARG B N 1
ATOM 2793 C CA . ARG B 1 80 ? 3.445 0.169 -23.422 1 61.94 80 ARG B CA 1
ATOM 2794 C C . ARG B 1 80 ? 4.406 0.046 -22.234 1 61.94 80 ARG B C 1
ATOM 2796 O O . ARG B 1 80 ? 4.781 1.05 -21.625 1 61.94 80 ARG B O 1
ATOM 2803 N N . ALA B 1 81 ? 4.703 -1.184 -22.047 1 65.56 81 ALA B N 1
ATOM 2804 C CA . ALA B 1 81 ? 5.609 -1.442 -20.938 1 65.56 81 ALA B CA 1
ATOM 2805 C C . ALA B 1 81 ? 6.965 -0.786 -21.172 1 65.56 81 ALA B C 1
ATOM 2807 O O . ALA B 1 81 ? 7.566 -0.241 -20.25 1 65.56 81 ALA B O 1
ATOM 2808 N N . LEU B 1 82 ? 7.391 -0.916 -22.328 1 65.19 82 LEU B N 1
ATOM 2809 C CA . LEU B 1 82 ? 8.688 -0.332 -22.672 1 65.19 82 LEU B CA 1
ATOM 2810 C C . LEU B 1 82 ? 8.617 1.191 -22.641 1 65.19 82 LEU B C 1
ATOM 2812 O O . LEU B 1 82 ? 9.586 1.848 -22.25 1 65.19 82 LEU B O 1
ATOM 2816 N N . ALA B 1 83 ? 7.523 1.7 -23.125 1 59.53 83 ALA B N 1
ATOM 2817 C CA . ALA B 1 83 ? 7.34 3.15 -23.109 1 59.53 83 ALA B CA 1
ATOM 2818 C C . ALA B 1 83 ? 7.371 3.699 -21.688 1 59.53 83 ALA B C 1
ATOM 2820 O O . ALA B 1 83 ? 7.977 4.742 -21.438 1 59.53 83 ALA B O 1
ATOM 2821 N N . VAL B 1 84 ? 6.707 2.977 -20.984 1 56.75 84 VAL B N 1
ATOM 2822 C CA . VAL B 1 84 ? 6.688 3.387 -19.578 1 56.75 84 VAL B CA 1
ATOM 2823 C C . VAL B 1 84 ? 8.102 3.338 -19.016 1 56.75 84 VAL B C 1
ATOM 2825 O O . VAL B 1 84 ? 8.508 4.238 -18.266 1 56.75 84 VAL B O 1
ATOM 2828 N N . SER B 1 85 ? 8.711 2.184 -19.328 1 55.47 85 SER B N 1
ATOM 2829 C CA . SER B 1 85 ? 10.086 2.025 -18.859 1 55.47 85 SER B CA 1
ATOM 2830 C C . SER B 1 85 ? 10.984 3.125 -19.406 1 55.47 85 SER B C 1
ATOM 2832 O O . SER B 1 85 ? 11.891 3.596 -18.719 1 55.47 85 SER B O 1
ATOM 2834 N N . ARG B 1 86 ? 10.875 3.357 -20.75 1 52.56 86 ARG B N 1
ATOM 2835 C CA . ARG B 1 86 ? 11.695 4.363 -21.422 1 52.56 86 ARG B CA 1
ATOM 2836 C C . ARG B 1 86 ? 11.453 5.75 -20.828 1 52.56 86 ARG B C 1
ATOM 2838 O O . ARG B 1 86 ? 12.383 6.555 -20.719 1 52.56 86 ARG B O 1
ATOM 2845 N N . LYS B 1 87 ? 10.203 5.934 -20.922 1 50.5 87 LYS B N 1
ATOM 2846 C CA . LYS B 1 87 ? 9.961 7.324 -20.547 1 50.5 87 LYS B CA 1
ATOM 2847 C C . LYS B 1 87 ? 10.43 7.602 -19.125 1 50.5 87 LYS B C 1
ATOM 2849 O O . LYS B 1 87 ? 11.086 8.609 -18.859 1 50.5 87 LYS B O 1
ATOM 2854 N N . ALA B 1 88 ? 9.781 6.902 -18.047 1 54.91 88 ALA B N 1
ATOM 2855 C CA . ALA B 1 88 ? 9.945 7.43 -16.688 1 54.91 88 ALA B CA 1
ATOM 2856 C C . ALA B 1 88 ? 11.25 6.953 -16.062 1 54.91 88 ALA B C 1
ATOM 2858 O O . ALA B 1 88 ? 11.594 5.77 -16.156 1 54.91 88 ALA B O 1
ATOM 2859 N N . ASP B 1 89 ? 12.312 7.715 -16.094 1 70 89 ASP B N 1
ATOM 2860 C CA . ASP B 1 89 ? 13.477 7.539 -15.227 1 70 89 ASP B CA 1
ATOM 2861 C C . ASP B 1 89 ? 13.062 7.062 -13.836 1 70 89 ASP B C 1
ATOM 2863 O O . ASP B 1 89 ? 13.148 7.812 -12.867 1 70 89 ASP B O 1
ATOM 2867 N N . LEU B 1 90 ? 12.602 5.832 -13.828 1 82.94 90 LEU B N 1
ATOM 2868 C CA . LEU B 1 90 ? 12.031 5.289 -12.60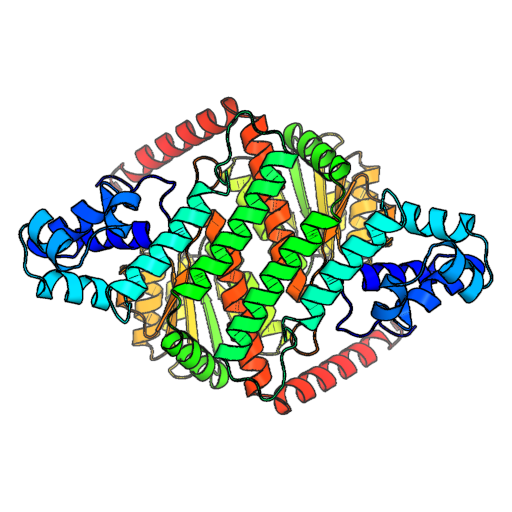2 1 82.94 90 LEU B CA 1
ATOM 2869 C C . LEU B 1 90 ? 13.125 4.746 -11.688 1 82.94 90 LEU B C 1
ATOM 2871 O O . LEU B 1 90 ? 12.891 4.527 -10.492 1 82.94 90 LEU B O 1
ATOM 2875 N N . THR B 1 91 ? 14.312 4.578 -12.242 1 85.25 91 THR B N 1
ATOM 2876 C CA . THR B 1 91 ? 15.391 3.975 -11.469 1 85.25 91 THR B CA 1
ATOM 2877 C C . THR B 1 91 ? 15.984 4.984 -10.492 1 85.25 91 THR B C 1
ATOM 2879 O O . THR B 1 91 ? 16.359 6.09 -10.891 1 85.25 91 THR B O 1
ATOM 2882 N N . VAL B 1 92 ? 16.016 4.566 -9.266 1 92.31 92 VAL B N 1
ATOM 2883 C CA . VAL B 1 92 ? 16.641 5.406 -8.258 1 92.31 92 VAL B CA 1
ATOM 2884 C C . VAL B 1 92 ? 18.172 5.355 -8.414 1 92.31 92 VAL B C 1
ATOM 2886 O O . VAL B 1 92 ? 18.75 4.27 -8.516 1 92.31 92 VAL B O 1
ATOM 2889 N N . GLU B 1 93 ? 18.75 6.512 -8.469 1 90.12 93 GLU B N 1
ATOM 2890 C CA . GLU B 1 93 ? 20.203 6.633 -8.641 1 90.12 93 GLU B CA 1
ATOM 2891 C C . GLU B 1 93 ? 20.859 7.211 -7.387 1 90.12 93 GLU B C 1
ATOM 2893 O O . GLU B 1 93 ? 20.219 7.945 -6.629 1 90.12 93 GLU B O 1
ATOM 2898 N N . PRO B 1 94 ? 22.156 6.961 -7.184 1 90.81 94 PRO B N 1
ATOM 2899 C CA . PRO B 1 94 ? 22.875 7.422 -5.984 1 90.81 94 PRO B CA 1
ATOM 2900 C C . PRO B 1 94 ? 22.891 8.945 -5.867 1 90.81 94 PRO B C 1
ATOM 2902 O O . PRO B 1 94 ? 23 9.477 -4.762 1 90.81 94 PRO B O 1
ATOM 2905 N N . GLN B 1 95 ? 22.766 9.625 -6.961 1 92.19 95 GLN B N 1
ATOM 2906 C CA . GLN B 1 95 ? 22.906 11.07 -6.926 1 92.19 95 GLN B CA 1
ATOM 2907 C C . GLN B 1 95 ? 21.547 11.75 -6.812 1 92.19 95 GLN B C 1
ATOM 2909 O O . GLN B 1 95 ? 21.469 12.984 -6.738 1 92.19 95 GLN B O 1
ATOM 2914 N N . ASP B 1 96 ? 20.531 10.969 -6.781 1 95.31 96 ASP B N 1
ATOM 2915 C CA . ASP B 1 96 ? 19.188 11.547 -6.766 1 95.31 96 ASP B CA 1
ATOM 2916 C C . ASP B 1 96 ? 18.922 12.281 -5.453 1 95.31 96 ASP B C 1
ATOM 2918 O O . ASP B 1 96 ? 19.234 11.773 -4.375 1 95.31 96 ASP B O 1
ATOM 2922 N N . ALA B 1 97 ? 18.391 13.477 -5.609 1 96.88 97 ALA B N 1
ATOM 2923 C CA . ALA B 1 97 ? 17.859 14.172 -4.438 1 96.88 97 ALA B CA 1
ATOM 2924 C C . ALA B 1 97 ? 16.625 13.477 -3.895 1 96.88 97 ALA B C 1
ATOM 2926 O O . ALA B 1 97 ? 15.953 12.734 -4.617 1 96.88 97 ALA B O 1
ATOM 2927 N N . SER B 1 98 ? 16.297 13.742 -2.637 1 97.56 98 SER B N 1
ATOM 2928 C CA . SER B 1 98 ? 15.18 13.07 -1.977 1 97.56 98 SER B CA 1
ATOM 2929 C C . SER B 1 98 ? 13.867 13.32 -2.715 1 97.56 98 SER B C 1
ATOM 2931 O O . SER B 1 98 ? 13.039 12.414 -2.852 1 97.56 98 SER B O 1
ATOM 2933 N N . VAL B 1 99 ? 13.664 14.516 -3.213 1 97 99 VAL B N 1
ATOM 2934 C CA . VAL B 1 99 ? 12.43 14.852 -3.914 1 97 99 VAL B CA 1
ATOM 2935 C C . VAL B 1 99 ? 12.359 14.086 -5.234 1 97 99 VAL B C 1
ATOM 2937 O O . VAL B 1 99 ? 11.281 13.656 -5.66 1 97 99 VAL B O 1
ATOM 2940 N N . THR B 1 100 ? 13.484 13.93 -5.867 1 96.75 100 THR B N 1
ATOM 2941 C CA . THR B 1 100 ? 13.547 13.125 -7.082 1 96.75 100 THR B CA 1
ATOM 2942 C C . THR B 1 100 ? 13.195 11.672 -6.789 1 96.75 100 THR B C 1
ATOM 2944 O O . THR B 1 100 ? 12.445 11.039 -7.539 1 96.75 100 THR B O 1
ATOM 2947 N N . ILE B 1 101 ? 13.734 11.164 -5.73 1 97.31 101 ILE B N 1
ATOM 2948 C CA . ILE B 1 101 ? 13.453 9.797 -5.316 1 97.31 101 ILE B CA 1
ATOM 2949 C C . ILE B 1 101 ? 11.961 9.648 -5.02 1 97.31 101 ILE B C 1
ATOM 2951 O O . ILE B 1 101 ? 11.336 8.672 -5.441 1 97.31 101 ILE B O 1
ATOM 2955 N N . LEU B 1 102 ? 11.391 10.609 -4.312 1 97.81 102 LEU B N 1
ATOM 2956 C CA . LEU B 1 102 ? 9.961 10.625 -4.023 1 97.81 102 LEU B CA 1
ATOM 2957 C C . LEU B 1 102 ? 9.141 10.492 -5.305 1 97.81 102 LEU B C 1
ATOM 2959 O O . LEU B 1 102 ? 8.25 9.641 -5.391 1 97.81 102 LEU B O 1
ATOM 2963 N N . ARG B 1 103 ? 9.414 11.258 -6.285 1 94.75 103 ARG B N 1
ATOM 2964 C CA . ARG B 1 103 ? 8.68 11.25 -7.547 1 94.75 103 ARG B CA 1
ATOM 2965 C C . ARG B 1 103 ? 8.844 9.914 -8.266 1 94.75 103 ARG B C 1
ATOM 2967 O O . ARG B 1 103 ? 7.871 9.352 -8.781 1 94.75 103 ARG B O 1
ATOM 2974 N N . LYS B 1 104 ? 10.047 9.422 -8.281 1 93.25 104 LYS B N 1
ATOM 2975 C CA . LYS B 1 104 ? 10.312 8.141 -8.938 1 93.25 104 LYS B CA 1
ATOM 2976 C C . LYS B 1 104 ? 9.539 7.012 -8.266 1 93.25 104 LYS B C 1
ATOM 2978 O O . LYS B 1 104 ? 9.008 6.125 -8.945 1 93.25 104 LYS B O 1
ATOM 2983 N N . ILE B 1 105 ? 9.484 7.047 -6.961 1 96.5 105 ILE B N 1
ATOM 2984 C CA . ILE B 1 105 ? 8.789 5.996 -6.227 1 96.5 105 ILE B CA 1
ATOM 2985 C C . ILE B 1 105 ? 7.293 6.066 -6.516 1 96.5 105 ILE B C 1
ATOM 2987 O O . ILE B 1 105 ? 6.645 5.035 -6.73 1 96.5 105 ILE B O 1
ATOM 2991 N N . PHE B 1 106 ? 6.703 7.242 -6.52 1 95 106 PHE B N 1
ATOM 2992 C CA . PHE B 1 106 ? 5.289 7.383 -6.836 1 95 106 PHE B CA 1
ATOM 2993 C C . PHE B 1 106 ? 5.008 6.945 -8.266 1 95 106 PHE B C 1
ATOM 2995 O O . PHE B 1 106 ? 4.035 6.23 -8.523 1 95 106 PHE B O 1
ATOM 3002 N N . ASP B 1 107 ? 5.863 7.32 -9.148 1 91.06 107 ASP B N 1
ATOM 3003 C CA . ASP B 1 107 ? 5.711 6.906 -10.539 1 91.06 107 ASP B CA 1
ATOM 3004 C C . ASP B 1 107 ? 5.848 5.391 -10.68 1 91.06 107 ASP B C 1
ATOM 3006 O O . ASP B 1 107 ? 5.098 4.758 -11.422 1 91.06 107 ASP B O 1
ATOM 3010 N N . SER B 1 108 ? 6.828 4.855 -10 1 91.56 108 SER B N 1
ATOM 3011 C CA . SER B 1 108 ? 7.02 3.406 -10 1 91.56 108 SER B CA 1
ATOM 3012 C C . SER B 1 108 ? 5.809 2.688 -9.414 1 91.56 108 SER B C 1
ATOM 3014 O O . SER B 1 108 ? 5.426 1.619 -9.891 1 91.56 108 SER B O 1
ATOM 3016 N N . SER B 1 109 ? 5.25 3.215 -8.375 1 94.88 109 SER B N 1
ATOM 3017 C CA . SER B 1 109 ? 4.059 2.645 -7.754 1 94.88 109 SER B CA 1
ATOM 3018 C C . SER B 1 109 ? 2.879 2.648 -8.719 1 94.88 109 SER B C 1
ATOM 3020 O O . SER B 1 109 ? 2.15 1.66 -8.828 1 94.88 109 SER B O 1
ATOM 3022 N N . ASN B 1 110 ? 2.713 3.785 -9.43 1 91.88 110 ASN B N 1
ATOM 3023 C CA . ASN B 1 110 ? 1.675 3.854 -10.453 1 91.88 110 ASN B CA 1
ATOM 3024 C C . ASN B 1 110 ? 1.895 2.809 -11.547 1 91.88 110 ASN B C 1
ATOM 3026 O O . ASN B 1 110 ? 0.952 2.137 -11.969 1 91.88 110 ASN B O 1
ATOM 3030 N N . THR B 1 111 ? 3.096 2.662 -11.93 1 86.94 111 THR B N 1
ATOM 3031 C CA . THR B 1 111 ? 3.441 1.688 -12.961 1 86.94 111 THR B CA 1
ATOM 3032 C C . THR B 1 111 ? 3.166 0.268 -12.477 1 86.94 111 THR B C 1
ATOM 3034 O O . THR B 1 111 ? 2.664 -0.567 -13.227 1 86.94 111 THR B O 1
ATOM 3037 N N . ALA B 1 112 ? 3.525 -0.015 -11.258 1 90.38 112 ALA B N 1
ATOM 3038 C CA . ALA B 1 112 ? 3.279 -1.33 -10.664 1 90.38 112 ALA B CA 1
ATOM 3039 C C . ALA B 1 112 ? 1.79 -1.662 -10.664 1 90.38 112 ALA B C 1
ATOM 3041 O O . ALA B 1 112 ? 1.398 -2.789 -10.977 1 90.38 112 ALA B O 1
ATOM 3042 N N . LEU B 1 113 ? 0.977 -0.667 -10.305 1 93.94 113 LEU B N 1
ATOM 3043 C CA . LEU B 1 113 ? -0.47 -0.854 -10.305 1 93.94 113 LEU B CA 1
ATOM 3044 C C . LEU B 1 113 ? -0.98 -1.136 -11.719 1 93.94 113 LEU B C 1
ATOM 3046 O O . LEU B 1 1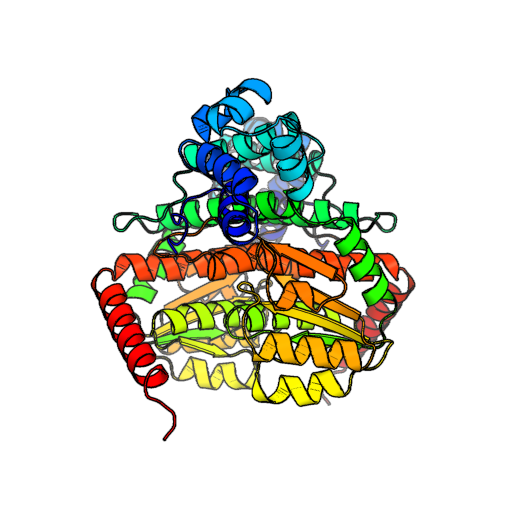13 ? -1.733 -2.09 -11.93 1 93.94 113 LEU B O 1
ATOM 3050 N N . ASP B 1 114 ? -0.538 -0.382 -12.625 1 85.5 114 ASP B N 1
ATOM 3051 C CA . ASP B 1 114 ? -0.99 -0.524 -14.008 1 85.5 114 ASP B CA 1
ATOM 3052 C C . ASP B 1 114 ? -0.565 -1.87 -14.594 1 85.5 114 ASP B C 1
ATOM 3054 O O . ASP B 1 114 ? -1.376 -2.576 -15.195 1 85.5 114 ASP B O 1
ATOM 3058 N N . ASP B 1 115 ? 0.688 -2.23 -14.344 1 80.06 115 ASP B N 1
ATOM 3059 C CA . ASP B 1 115 ? 1.214 -3.492 -14.852 1 80.06 115 ASP B CA 1
ATOM 3060 C C . ASP B 1 115 ? 0.457 -4.68 -14.266 1 80.06 115 ASP B C 1
ATOM 3062 O O . ASP B 1 115 ? 0.1 -5.617 -14.984 1 80.06 115 ASP B O 1
ATOM 3066 N N . THR B 1 116 ? 0.249 -4.645 -13.008 1 88.5 116 THR B N 1
ATOM 3067 C CA . THR B 1 116 ? -0.427 -5.734 -12.312 1 88.5 116 THR B CA 1
ATOM 3068 C C . THR B 1 116 ? -1.848 -5.914 -12.836 1 88.5 116 THR B C 1
ATOM 3070 O O . THR B 1 116 ? -2.268 -7.031 -13.133 1 88.5 116 THR B O 1
ATOM 3073 N N . LEU B 1 117 ? -2.555 -4.816 -12.984 1 89.38 117 LEU B N 1
ATOM 3074 C CA . LEU B 1 117 ? -3.924 -4.895 -13.477 1 89.38 117 LEU B CA 1
ATOM 3075 C C . LEU B 1 117 ? -3.961 -5.473 -14.891 1 89.38 117 LEU B C 1
ATOM 3077 O O . LEU B 1 117 ? -4.879 -6.219 -15.234 1 89.38 117 LEU B O 1
ATOM 3081 N N . GLU B 1 118 ? -3.027 -5.164 -15.633 1 79.75 118 GLU B N 1
ATOM 3082 C CA . GLU B 1 118 ? -2.977 -5.566 -17.031 1 79.75 118 GLU B CA 1
ATOM 3083 C C . GLU B 1 118 ? -2.822 -7.078 -17.172 1 79.75 118 GLU B C 1
ATOM 3085 O O . GLU B 1 118 ? -3.416 -7.695 -18.047 1 79.75 118 GLU B O 1
ATOM 3090 N N . HIS B 1 119 ? -2.051 -7.738 -16.281 1 75.69 119 HIS B N 1
ATOM 3091 C CA . HIS B 1 119 ? -1.752 -9.148 -16.484 1 75.69 119 HIS B CA 1
ATOM 3092 C C . HIS B 1 119 ? -2.535 -10.023 -15.508 1 75.69 119 HIS B C 1
ATOM 3094 O O . HIS B 1 119 ? -2.461 -11.25 -15.57 1 75.69 119 HIS B O 1
ATOM 3100 N N . LEU B 1 120 ? -3.326 -9.43 -14.664 1 87.94 120 LEU B N 1
ATOM 3101 C CA . LEU B 1 120 ? -4.027 -10.164 -13.617 1 87.94 120 LEU B CA 1
ATOM 3102 C C . LEU B 1 120 ? -5.051 -11.125 -14.211 1 87.94 120 LEU B C 1
ATOM 3104 O O . LEU B 1 120 ? -5.773 -10.766 -15.141 1 87.94 120 LEU B O 1
ATOM 3108 N N . ASN B 1 121 ? -5.02 -12.398 -13.781 1 89 121 ASN B N 1
ATOM 3109 C CA . ASN B 1 121 ? -6.059 -13.352 -14.156 1 89 121 ASN B CA 1
ATOM 3110 C C . ASN B 1 121 ? -7.406 -12.984 -13.547 1 89 121 ASN B C 1
ATOM 3112 O O . ASN B 1 121 ? -7.672 -13.273 -12.383 1 89 121 ASN B O 1
ATOM 3116 N N . LEU B 1 122 ? -8.281 -12.398 -14.367 1 93.62 122 LEU B N 1
ATOM 3117 C CA . LEU B 1 122 ? -9.547 -11.859 -13.883 1 93.62 122 LEU B CA 1
ATOM 3118 C C . LEU B 1 122 ? -10.492 -12.977 -13.461 1 93.62 122 LEU B C 1
ATOM 3120 O O . LEU B 1 122 ? -11.289 -12.805 -12.539 1 93.62 122 LEU B O 1
ATOM 3124 N N . GLU B 1 123 ? -10.438 -14.133 -14.094 1 94.31 123 GLU B N 1
ATOM 3125 C CA . GLU B 1 123 ? -11.25 -15.273 -13.695 1 94.31 123 GLU B CA 1
ATOM 3126 C C . GLU B 1 123 ? -10.844 -15.789 -12.312 1 94.31 123 GLU B C 1
ATOM 3128 O O . GLU B 1 123 ? -11.703 -16.109 -11.484 1 94.31 123 GLU B O 1
ATOM 3133 N N . ALA B 1 124 ? -9.508 -15.852 -12.125 1 96.25 124 ALA B N 1
ATOM 3134 C CA . ALA B 1 124 ? -9.008 -16.25 -10.812 1 96.25 124 ALA B CA 1
ATOM 3135 C C . ALA B 1 124 ? -9.445 -15.266 -9.727 1 96.25 124 ALA B C 1
ATOM 3137 O O . ALA B 1 124 ? -9.797 -15.672 -8.617 1 96.25 124 ALA B O 1
ATOM 3138 N N . PHE B 1 125 ? -9.453 -14.023 -10.086 1 98.56 125 PHE B N 1
ATOM 3139 C CA . PHE B 1 125 ? -9.891 -12.992 -9.148 1 98.56 125 PHE B CA 1
ATOM 3140 C C . PHE B 1 125 ? -11.359 -13.188 -8.781 1 98.56 125 PHE B C 1
ATOM 3142 O O . PHE B 1 125 ? -11.711 -13.203 -7.602 1 98.56 125 PHE B O 1
ATOM 3149 N N . SER B 1 126 ? -12.188 -13.352 -9.773 1 98.38 126 SER B N 1
ATOM 3150 C CA . SER B 1 126 ? -13.609 -13.555 -9.531 1 98.38 126 SER B CA 1
ATOM 3151 C C . SER B 1 126 ? -13.867 -14.812 -8.719 1 98.38 126 SER B C 1
ATOM 3153 O O . SER B 1 126 ? -14.727 -14.828 -7.832 1 98.38 126 SER B O 1
ATOM 3155 N N . ALA B 1 127 ? -13.141 -15.836 -9.023 1 98.31 127 ALA B N 1
ATOM 3156 C CA . ALA B 1 127 ? -13.281 -17.094 -8.289 1 98.31 127 ALA B CA 1
ATOM 3157 C C . ALA B 1 127 ? -12.883 -16.922 -6.828 1 98.31 127 ALA B C 1
ATOM 3159 O O . ALA B 1 127 ? -13.516 -17.484 -5.934 1 98.31 127 ALA B O 1
ATOM 3160 N N . ALA B 1 128 ? -11.82 -16.172 -6.598 1 98.75 128 ALA B N 1
ATOM 3161 C CA . ALA B 1 128 ? -11.375 -15.891 -5.234 1 98.75 128 ALA B CA 1
ATOM 3162 C C . ALA B 1 128 ? -12.438 -15.109 -4.461 1 98.75 128 ALA B C 1
ATOM 3164 O O . ALA B 1 128 ? -12.727 -15.422 -3.303 1 98.75 128 ALA B O 1
ATOM 3165 N N . VAL B 1 129 ? -13.031 -14.117 -5.094 1 98.69 129 VAL B N 1
ATOM 3166 C CA . VAL B 1 129 ? -14.086 -13.336 -4.461 1 98.69 129 VAL B CA 1
ATOM 3167 C C . VAL B 1 129 ? -15.25 -14.25 -4.078 1 98.69 129 VAL B C 1
ATOM 3169 O O . VAL B 1 129 ? -15.781 -14.156 -2.971 1 98.69 129 VAL B O 1
ATOM 3172 N N . GLN B 1 130 ? -15.648 -15.094 -4.961 1 98.12 130 GLN B N 1
ATOM 3173 C CA . GLN B 1 130 ? -16.75 -16.016 -4.711 1 98.12 130 GLN B CA 1
ATOM 3174 C C . GLN B 1 130 ? -16.453 -16.938 -3.537 1 98.12 130 GLN B C 1
ATOM 3176 O O . GLN B 1 130 ? -17.297 -17.141 -2.662 1 98.12 130 GLN B O 1
ATOM 3181 N N . ALA B 1 131 ? -15.25 -17.453 -3.539 1 98.44 131 ALA B N 1
ATOM 3182 C CA . ALA B 1 131 ? -14.844 -18.328 -2.447 1 98.44 131 ALA B CA 1
ATOM 3183 C C . ALA B 1 131 ? -14.867 -17.594 -1.111 1 98.44 131 ALA B C 1
ATOM 3185 O O . ALA B 1 131 ? -15.352 -18.125 -0.111 1 98.44 131 ALA B O 1
ATOM 3186 N N . MET B 1 132 ? -14.352 -16.406 -1.096 1 98.56 132 MET B N 1
ATOM 3187 C CA . MET B 1 132 ? -14.297 -15.609 0.124 1 98.56 132 MET B CA 1
ATOM 3188 C C . MET B 1 132 ? -15.695 -15.25 0.609 1 98.56 132 MET B C 1
ATOM 3190 O O . MET B 1 132 ? -15.945 -15.195 1.814 1 98.56 132 MET B O 1
ATOM 3194 N N . THR B 1 133 ? -16.562 -14.984 -0.319 1 97.12 133 THR B N 1
ATOM 3195 C CA . THR B 1 133 ? -17.922 -14.57 0.009 1 97.12 133 THR B CA 1
ATOM 3196 C C . THR B 1 133 ? -18.656 -15.68 0.759 1 97.12 133 THR B C 1
ATOM 3198 O O . THR B 1 133 ? -19.5 -15.406 1.624 1 97.12 133 THR B O 1
ATOM 3201 N N . LEU B 1 134 ? -18.312 -16.875 0.525 1 95.75 134 LEU B N 1
ATOM 3202 C CA . LEU B 1 134 ? -18.984 -18.031 1.106 1 95.75 134 LEU B CA 1
ATOM 3203 C C . LEU B 1 134 ? -18.188 -18.609 2.264 1 95.75 134 LEU B C 1
ATOM 3205 O O . LEU B 1 134 ? -18.625 -19.562 2.916 1 95.75 134 LEU B O 1
ATOM 3209 N N . ALA B 1 135 ? -17.094 -18 2.617 1 97.81 135 ALA B N 1
ATOM 3210 C CA . ALA B 1 135 ? -16.141 -18.609 3.547 1 97.81 135 ALA B CA 1
ATOM 3211 C C . ALA B 1 135 ? -16.594 -18.406 4.992 1 97.81 135 ALA B C 1
ATOM 3213 O O . ALA B 1 135 ? -17.094 -17.344 5.355 1 97.81 135 ALA B O 1
ATOM 3214 N N . ARG B 1 136 ? -16.422 -19.422 5.801 1 96.75 136 ARG B N 1
ATOM 3215 C CA . ARG B 1 136 ? -16.578 -19.328 7.25 1 96.75 136 ARG B CA 1
ATOM 3216 C C . ARG B 1 136 ? -15.422 -18.562 7.883 1 96.75 136 ARG B C 1
ATOM 3218 O O . ARG B 1 136 ? -15.617 -17.828 8.859 1 96.75 136 ARG B O 1
ATOM 3225 N N . HIS B 1 137 ? -14.273 -18.781 7.297 1 98.31 137 HIS B N 1
ATOM 3226 C CA . HIS B 1 137 ? -13.031 -18.219 7.816 1 98.31 137 HIS B CA 1
ATOM 3227 C C . HIS B 1 137 ? -12.055 -17.922 6.691 1 98.31 137 HIS B C 1
ATOM 3229 O O . HIS B 1 137 ? -11.953 -18.688 5.727 1 98.31 137 HIS B O 1
ATOM 3235 N N . ILE B 1 138 ? -11.43 -16.734 6.801 1 98.88 138 ILE B N 1
ATOM 3236 C CA . ILE B 1 138 ? -10.367 -16.375 5.867 1 98.88 138 ILE B CA 1
ATOM 3237 C C . ILE B 1 138 ? -9.039 -16.281 6.609 1 98.88 138 ILE B C 1
ATOM 3239 O O . ILE B 1 138 ? -8.891 -15.477 7.531 1 98.88 138 ILE B O 1
ATOM 3243 N N . GLU B 1 139 ? -8.102 -17.141 6.262 1 98.94 139 GLU B N 1
ATOM 3244 C CA . GLU B 1 139 ? -6.75 -17.141 6.812 1 98.94 139 GLU B CA 1
ATOM 3245 C C . GLU B 1 139 ? -5.754 -16.531 5.828 1 98.94 139 GLU B C 1
ATOM 3247 O O . GLU B 1 139 ? -5.789 -16.828 4.637 1 98.94 139 GLU B O 1
ATOM 3252 N N . LEU B 1 140 ? -4.957 -15.609 6.312 1 98.94 140 LEU B N 1
ATOM 3253 C CA . LEU B 1 140 ? -3.85 -15.086 5.52 1 98.94 140 LEU B CA 1
ATOM 3254 C C . LEU B 1 140 ? -2.51 -15.484 6.129 1 98.94 140 LEU B C 1
ATOM 3256 O O . LEU B 1 140 ? -2.354 -15.477 7.352 1 98.94 140 LEU B O 1
ATOM 3260 N N . ILE B 1 141 ? -1.565 -15.812 5.27 1 98.88 141 ILE B N 1
ATOM 3261 C CA . ILE B 1 141 ? -0.218 -16.094 5.758 1 98.88 141 ILE B CA 1
ATOM 3262 C C . ILE B 1 141 ? 0.802 -15.336 4.906 1 98.88 141 ILE B C 1
ATOM 3264 O O . ILE B 1 141 ? 0.583 -15.117 3.713 1 98.88 141 ILE B O 1
ATOM 3268 N N . GLY B 1 142 ? 1.806 -14.93 5.43 1 98.31 142 GLY B N 1
ATOM 3269 C CA . GLY B 1 142 ? 2.943 -14.281 4.805 1 98.31 142 GLY B CA 1
ATOM 3270 C C . GLY B 1 142 ? 4.086 -14.016 5.766 1 98.31 142 GLY B C 1
ATOM 3271 O O . GLY B 1 142 ? 3.885 -13.961 6.98 1 98.31 142 GLY B O 1
ATOM 3272 N N . MET B 1 143 ? 5.242 -13.859 5.262 1 96.38 143 MET B N 1
ATOM 3273 C CA . MET B 1 143 ? 6.438 -13.578 6.055 1 96.38 143 MET B CA 1
ATOM 3274 C C . MET B 1 143 ? 7.062 -12.25 5.648 1 96.38 143 MET B C 1
ATOM 3276 O O . MET B 1 143 ? 6.953 -11.836 4.492 1 96.38 143 MET B O 1
ATOM 3280 N N . GLY B 1 144 ? 7.754 -11.609 6.625 1 93.69 144 GLY B N 1
ATOM 3281 C CA . GLY B 1 144 ? 8.422 -10.359 6.285 1 93.69 144 GLY B CA 1
ATOM 3282 C C . GLY B 1 144 ? 7.496 -9.336 5.668 1 93.69 144 GLY B C 1
ATOM 3283 O O . GLY B 1 144 ? 6.445 -9.016 6.23 1 93.69 144 GLY B O 1
ATOM 3284 N N . ALA B 1 145 ? 7.902 -8.828 4.492 1 94 145 ALA B N 1
ATOM 3285 C CA . ALA B 1 145 ? 7.078 -7.848 3.793 1 94 145 ALA B CA 1
ATOM 3286 C C . ALA B 1 145 ? 5.703 -8.414 3.467 1 94 145 ALA B C 1
ATOM 3288 O O . ALA B 1 145 ? 4.691 -7.715 3.555 1 94 145 ALA B O 1
ATOM 3289 N N . SER B 1 146 ? 5.703 -9.656 3.125 1 97.25 146 SER B N 1
ATOM 3290 C CA . SER B 1 146 ? 4.441 -10.32 2.814 1 97.25 146 SER B CA 1
ATOM 3291 C C . SER B 1 146 ? 3.568 -10.461 4.055 1 97.25 146 SER B C 1
ATOM 3293 O O . SER B 1 146 ? 2.338 -10.461 3.959 1 97.25 146 SER B O 1
ATOM 3295 N N . GLY B 1 147 ? 4.246 -10.609 5.195 1 98 147 GLY B N 1
ATOM 3296 C CA . GLY B 1 147 ? 3.5 -10.617 6.445 1 98 147 GLY B CA 1
ATOM 3297 C C . GLY B 1 147 ? 2.736 -9.328 6.688 1 98 147 GLY B C 1
ATOM 3298 O O . GLY B 1 147 ? 1.582 -9.359 7.121 1 98 147 GLY B O 1
ATOM 3299 N N . VAL B 1 148 ? 3.367 -8.227 6.414 1 97.81 148 VAL B N 1
ATOM 3300 C CA . VAL B 1 148 ? 2.725 -6.926 6.57 1 97.81 148 VAL B CA 1
ATOM 3301 C C . VAL B 1 148 ? 1.525 -6.824 5.629 1 97.81 148 VAL B C 1
ATOM 3303 O O . VAL B 1 148 ? 0.469 -6.316 6.012 1 97.81 148 VAL B O 1
ATOM 3306 N N . VAL B 1 149 ? 1.662 -7.305 4.426 1 98.38 149 VAL B N 1
ATOM 3307 C CA . VAL B 1 149 ? 0.569 -7.324 3.461 1 98.38 149 VAL B CA 1
ATOM 3308 C C . VAL B 1 149 ? -0.583 -8.172 4 1 98.38 149 VAL B C 1
ATOM 3310 O O . VAL B 1 149 ? -1.747 -7.773 3.906 1 98.38 149 VAL B O 1
ATOM 3313 N N . ALA B 1 150 ? -0.221 -9.312 4.555 1 98.81 150 ALA B N 1
ATOM 3314 C CA . ALA B 1 150 ? -1.242 -10.195 5.121 1 98.81 150 ALA B CA 1
ATOM 3315 C C . ALA B 1 150 ? -2.006 -9.492 6.238 1 98.81 150 ALA B C 1
ATOM 3317 O O . ALA B 1 150 ? -3.227 -9.633 6.352 1 98.81 150 ALA B O 1
ATOM 3318 N N . LEU B 1 151 ? -1.325 -8.742 7.035 1 98.44 151 LEU B N 1
ATOM 3319 C CA . LEU B 1 151 ? -1.955 -8 8.125 1 98.44 151 LEU B CA 1
ATOM 3320 C C . LEU B 1 151 ? -2.92 -6.949 7.578 1 98.44 151 LEU B C 1
ATOM 3322 O O . LEU B 1 151 ? -3.949 -6.668 8.195 1 98.44 151 LEU B O 1
ATOM 3326 N N . SER B 1 152 ? -2.605 -6.344 6.465 1 97.94 152 SER B N 1
ATOM 3327 C CA . SER B 1 152 ? -3.527 -5.422 5.809 1 97.94 152 SER B CA 1
ATOM 3328 C C . SER B 1 152 ? -4.836 -6.113 5.438 1 97.94 152 SER B C 1
ATOM 3330 O O . SER B 1 152 ? -5.914 -5.535 5.586 1 97.94 152 SER B O 1
ATOM 3332 N N . GLY B 1 153 ? -4.691 -7.328 4.926 1 98.38 153 GLY B N 1
ATOM 3333 C CA . GLY B 1 153 ? -5.879 -8.109 4.629 1 98.38 153 GLY B CA 1
ATOM 3334 C C . GLY B 1 153 ? -6.707 -8.422 5.859 1 98.38 153 GLY B C 1
ATOM 3335 O O . GLY B 1 153 ? -7.934 -8.289 5.84 1 98.38 153 GLY B O 1
ATOM 3336 N N . GLN B 1 154 ? -5.996 -8.844 6.902 1 98.44 154 GLN B N 1
ATOM 3337 C CA . GLN B 1 154 ? -6.699 -9.133 8.148 1 98.44 154 GLN B CA 1
ATOM 3338 C C . GLN B 1 154 ? -7.484 -7.918 8.633 1 98.44 154 GLN B C 1
ATOM 3340 O O . GLN B 1 154 ? -8.633 -8.047 9.055 1 98.44 154 GLN B O 1
ATOM 3345 N N . TYR B 1 155 ? -6.875 -6.781 8.602 1 96.94 155 TYR B N 1
ATOM 3346 C CA . TYR B 1 155 ? -7.555 -5.566 9.039 1 96.94 155 TYR B CA 1
ATOM 3347 C C . TYR B 1 155 ? -8.836 -5.344 8.242 1 96.94 155 TYR B C 1
ATOM 3349 O O . TYR B 1 155 ? -9.883 -5.023 8.82 1 96.94 155 TYR B O 1
ATOM 3357 N N . ARG B 1 156 ? -8.789 -5.496 6.953 1 96.38 156 ARG B N 1
ATOM 3358 C CA . ARG B 1 156 ? -9.945 -5.293 6.082 1 96.38 156 ARG B CA 1
ATOM 3359 C C . ARG B 1 156 ? -11.047 -6.305 6.387 1 96.38 156 ARG B C 1
ATOM 3361 O O . ARG B 1 156 ? -12.227 -5.953 6.402 1 96.38 156 ARG B O 1
ATOM 3368 N N . GLY B 1 157 ? -10.672 -7.543 6.598 1 97.12 157 GLY B N 1
ATOM 3369 C CA . GLY B 1 157 ? -11.648 -8.562 6.957 1 97.12 157 GLY B CA 1
ATOM 3370 C C . GLY B 1 157 ? -12.328 -8.289 8.281 1 97.12 157 GLY B C 1
ATOM 3371 O O . GLY B 1 157 ? -13.547 -8.406 8.398 1 97.12 157 GLY B O 1
ATOM 3372 N N . LEU B 1 158 ? -11.5 -7.906 9.273 1 95.06 158 LEU B N 1
ATOM 3373 C CA . LEU B 1 158 ? -12.039 -7.637 10.609 1 95.06 158 LEU B CA 1
ATOM 3374 C C . LEU B 1 158 ? -12.961 -6.422 10.586 1 95.06 158 LEU B C 1
ATOM 3376 O O . LEU B 1 158 ? -13.961 -6.387 11.305 1 95.06 158 LEU B O 1
ATOM 3380 N N . ARG B 1 159 ? -12.609 -5.438 9.844 1 91.56 159 ARG B N 1
ATOM 3381 C CA . ARG B 1 159 ? -13.453 -4.25 9.695 1 91.56 159 ARG B CA 1
ATOM 3382 C C . ARG B 1 159 ? -14.844 -4.625 9.195 1 91.56 159 ARG B C 1
ATOM 3384 O O . ARG B 1 159 ? -15.82 -3.934 9.484 1 91.56 159 ARG B O 1
ATOM 3391 N N . LEU B 1 160 ? -14.922 -5.719 8.422 1 94.19 160 LEU B N 1
ATOM 3392 C CA . LEU B 1 160 ? -16.188 -6.164 7.852 1 94.19 160 LEU B CA 1
ATOM 3393 C C . LEU B 1 160 ? -16.875 -7.164 8.773 1 94.19 160 LEU B C 1
ATOM 3395 O O . LEU B 1 160 ? -17.875 -7.77 8.406 1 94.19 160 LEU B O 1
ATOM 3399 N N . GLY B 1 161 ? -16.281 -7.445 9.945 1 93.5 161 GLY B N 1
ATOM 3400 C CA . GLY B 1 161 ? -16.859 -8.359 10.914 1 93.5 161 GLY B CA 1
ATOM 3401 C C . GLY B 1 161 ? -16.656 -9.82 10.547 1 93.5 161 GLY B C 1
ATOM 3402 O O . GLY B 1 161 ? -17.344 -10.695 11.078 1 93.5 161 GLY B O 1
ATOM 3403 N N . LEU B 1 162 ? -15.75 -10.078 9.672 1 95.81 162 LEU B N 1
ATOM 3404 C CA . LEU B 1 162 ? -15.5 -11.453 9.234 1 95.81 162 LEU B CA 1
ATOM 3405 C C . LEU B 1 162 ? -14.508 -12.141 10.156 1 95.81 162 LEU B C 1
ATOM 3407 O O . LEU B 1 162 ? -13.68 -11.484 10.797 1 95.81 162 LEU B O 1
ATOM 3411 N N . SER B 1 163 ? -14.672 -13.484 10.281 1 97.5 163 SER B N 1
ATOM 3412 C CA . SER B 1 163 ? -13.586 -14.266 10.867 1 97.5 163 SER B CA 1
ATOM 3413 C C . SER B 1 163 ? -12.375 -14.289 9.945 1 97.5 163 SER B C 1
ATOM 3415 O O . SER B 1 163 ? -12.359 -15.016 8.945 1 97.5 163 SER B O 1
ATOM 3417 N N . CYS B 1 164 ? -11.414 -13.484 10.281 1 98.44 164 CYS B N 1
ATOM 3418 C CA . CYS B 1 164 ? -10.234 -13.273 9.445 1 98.44 164 CYS B CA 1
ATOM 3419 C C . CYS B 1 164 ? -8.977 -13.125 10.289 1 98.44 164 CYS B C 1
ATOM 3421 O O . CYS B 1 164 ? -8.969 -12.375 11.273 1 98.44 164 CYS B O 1
ATOM 3423 N N . ARG B 1 165 ? -7.922 -13.867 9.922 1 98.5 165 ARG B N 1
ATOM 3424 C CA . ARG B 1 165 ? -6.68 -13.828 10.688 1 98.5 165 ARG B CA 1
ATOM 3425 C C . ARG B 1 165 ? -5.465 -13.859 9.766 1 98.5 165 ARG B C 1
ATOM 3427 O O . ARG B 1 165 ? -5.477 -14.539 8.734 1 98.5 165 ARG B O 1
ATOM 3434 N N . ALA B 1 166 ? -4.445 -13.086 10.156 1 98.75 166 ALA B N 1
ATOM 3435 C CA . ALA B 1 166 ? -3.15 -13.172 9.492 1 98.75 166 ALA B CA 1
ATOM 3436 C C . ALA B 1 166 ? -2.105 -13.82 10.391 1 98.75 166 ALA B C 1
ATOM 3438 O O . ALA B 1 166 ? -1.912 -13.398 11.531 1 98.75 166 ALA B O 1
ATOM 3439 N N . SER B 1 167 ? -1.482 -14.844 9.945 1 98.5 167 SER B N 1
ATOM 3440 C CA . SER B 1 167 ? -0.329 -15.461 10.594 1 98.5 167 SER B CA 1
ATOM 3441 C C . SER B 1 167 ? 0.969 -15.078 9.891 1 98.5 167 SER B C 1
ATOM 3443 O O . SER B 1 167 ? 1.126 -15.328 8.695 1 98.5 167 SER B O 1
ATOM 3445 N N . THR B 1 168 ? 1.885 -14.508 10.664 1 98 168 THR B N 1
ATOM 3446 C CA . THR B 1 168 ? 3.102 -14.008 10.023 1 98 168 THR B CA 1
ATOM 3447 C C . THR B 1 168 ? 4.328 -14.75 10.555 1 98 168 THR B C 1
ATOM 3449 O O . THR B 1 168 ? 5.438 -14.562 10.047 1 98 168 THR B O 1
ATOM 3452 N N . ASP B 1 169 ? 4.141 -15.602 11.617 1 97.06 169 ASP B N 1
ATOM 3453 C CA . ASP B 1 169 ? 5.191 -16.469 12.141 1 97.06 169 ASP B CA 1
ATOM 3454 C C . ASP B 1 169 ? 5.176 -17.828 11.453 1 97.06 169 ASP B C 1
ATOM 3456 O O . ASP B 1 169 ? 4.25 -18.625 11.648 1 97.06 169 ASP B O 1
ATOM 3460 N N . PRO B 1 170 ? 6.262 -18.094 10.742 1 96.56 170 PRO B N 1
ATOM 3461 C CA . PRO B 1 170 ? 6.27 -19.359 10.008 1 96.56 170 PRO B CA 1
ATOM 3462 C C . PRO B 1 170 ? 6.113 -20.562 10.922 1 96.56 170 PRO B C 1
ATOM 3464 O O . PRO B 1 170 ? 5.617 -21.609 10.492 1 96.56 170 PRO B O 1
ATOM 3467 N N . GLY B 1 171 ? 6.461 -20.422 12.117 1 96.69 171 GLY B N 1
ATOM 3468 C CA . GLY B 1 171 ? 6.324 -21.516 13.07 1 96.69 171 GLY B CA 1
ATOM 3469 C C . GLY B 1 171 ? 4.879 -21.922 13.305 1 96.69 171 GLY B C 1
ATOM 3470 O O . GLY B 1 171 ? 4.613 -23.016 13.797 1 96.69 171 GLY B O 1
ATOM 3471 N N . THR B 1 172 ? 3.93 -21.125 12.961 1 97.31 172 THR B N 1
ATOM 3472 C CA . THR B 1 172 ? 2.523 -21.406 13.227 1 97.31 172 THR B CA 1
ATOM 3473 C C . THR B 1 172 ? 1.806 -21.828 11.945 1 97.31 172 THR B C 1
ATOM 3475 O O . THR B 1 172 ? 0.649 -22.25 11.984 1 97.31 172 THR B O 1
ATOM 3478 N N . PHE B 1 173 ? 2.426 -21.734 10.805 1 97.81 173 PHE B N 1
ATOM 3479 C CA . PHE B 1 173 ? 1.781 -21.938 9.516 1 97.81 173 PHE B CA 1
ATOM 3480 C C . PHE B 1 173 ? 1.176 -23.328 9.414 1 97.81 173 PHE B C 1
ATOM 3482 O O . PHE B 1 173 ? 0.014 -23.484 9.039 1 97.81 173 PHE B O 1
ATOM 3489 N N . LEU B 1 174 ? 1.992 -24.312 9.836 1 95.81 174 LEU B N 1
ATOM 3490 C CA . LEU B 1 174 ? 1.562 -25.688 9.656 1 95.81 174 LEU B CA 1
ATOM 3491 C C . LEU B 1 174 ? 0.357 -26.016 10.539 1 95.81 174 LEU B C 1
ATOM 3493 O O . LEU B 1 174 ? -0.614 -26.609 10.078 1 95.81 174 LEU B O 1
ATOM 3497 N N . SER B 1 175 ? 0.446 -25.609 11.773 1 96.06 175 SER B N 1
ATOM 3498 C CA . SER B 1 175 ? -0.668 -25.859 12.68 1 96.06 175 SER B CA 1
ATOM 3499 C C . SER B 1 175 ? -1.922 -25.109 12.234 1 96.06 175 SER B C 1
ATOM 3501 O O . SER B 1 175 ? -3.023 -25.656 12.266 1 96.06 175 SER B O 1
ATOM 3503 N N . THR B 1 176 ? -1.814 -23.922 11.789 1 97.06 176 THR B N 1
ATOM 3504 C CA . THR B 1 176 ? -2.943 -23.094 11.391 1 97.06 176 THR B CA 1
ATOM 3505 C C . THR B 1 176 ? -3.578 -23.625 10.109 1 97.06 176 THR B C 1
ATOM 3507 O O . THR B 1 176 ? -4.801 -23.75 10.023 1 97.06 176 THR B O 1
ATOM 3510 N N . CYS B 1 177 ? -2.787 -23.984 9.172 1 97.94 177 CYS B N 1
ATOM 3511 C CA . CYS B 1 177 ? -3.283 -24.328 7.848 1 97.94 177 CYS B CA 1
ATOM 3512 C C . CYS B 1 177 ? -3.807 -25.766 7.816 1 97.94 177 CYS B C 1
ATOM 3514 O O . CYS B 1 177 ? -4.715 -26.078 7.051 1 97.94 177 CYS B O 1
ATOM 3516 N N . SER B 1 178 ? -3.236 -26.641 8.648 1 97.25 178 SER B N 1
ATOM 3517 C CA . SER B 1 178 ? -3.697 -28.031 8.695 1 97.25 178 SER B CA 1
ATOM 3518 C C . SER B 1 178 ? -5.082 -28.125 9.328 1 97.25 178 SER B C 1
ATOM 3520 O O . SER B 1 178 ? -5.781 -29.125 9.148 1 97.25 178 SER B O 1
ATOM 3522 N N . LEU B 1 179 ? -5.52 -27.156 10.047 1 97.31 179 LEU B N 1
ATOM 3523 C CA . LEU B 1 179 ? -6.785 -27.203 10.773 1 97.31 179 LEU B CA 1
ATOM 3524 C C . LEU B 1 179 ? -7.883 -26.484 9.992 1 97.31 179 LEU B C 1
ATOM 3526 O O . LEU B 1 179 ? -9.016 -26.375 10.453 1 97.31 179 LEU B O 1
ATOM 3530 N N . LEU B 1 180 ? -7.559 -25.969 8.836 1 98.19 180 LEU B N 1
ATOM 3531 C CA . LEU B 1 180 ? -8.57 -25.328 8.008 1 98.19 180 LEU B CA 1
ATOM 3532 C C . LEU B 1 180 ? -9.586 -26.344 7.5 1 98.19 180 LEU B C 1
ATOM 3534 O O . LEU B 1 180 ? -9.32 -27.547 7.52 1 98.19 180 LEU B O 1
ATOM 3538 N N . GLU B 1 181 ? -10.789 -25.875 7.152 1 97.81 181 GLU B N 1
ATOM 3539 C CA . GLU B 1 181 ? -11.906 -26.703 6.703 1 97.81 181 GLU B CA 1
ATOM 3540 C C . GLU B 1 181 ? -12.297 -26.359 5.27 1 97.81 181 GLU B C 1
ATOM 3542 O O . GLU B 1 181 ? -11.859 -25.359 4.719 1 97.81 181 GLU B O 1
ATOM 3547 N N . PRO B 1 182 ? -13.148 -27.188 4.648 1 97.44 182 PRO B N 1
ATOM 3548 C CA . PRO B 1 182 ? -13.516 -26.984 3.246 1 97.44 182 PRO B CA 1
ATOM 3549 C C . PRO B 1 182 ? -14.234 -25.656 3.006 1 97.44 182 PRO B C 1
ATOM 3551 O O . PRO B 1 182 ? -14.25 -25.156 1.88 1 97.44 182 PRO B O 1
ATOM 3554 N N . THR B 1 183 ? -14.758 -25.031 4.051 1 97.06 183 THR B N 1
ATOM 3555 C CA . THR B 1 183 ? -15.484 -23.766 3.896 1 97.06 183 THR B CA 1
ATOM 3556 C C . THR B 1 183 ? -14.562 -22.578 4.176 1 97.06 183 THR B C 1
ATOM 3558 O O . THR B 1 183 ? -15.016 -21.438 4.199 1 97.06 183 THR B O 1
ATOM 3561 N N . ASP B 1 184 ? -13.297 -22.875 4.438 1 98.75 184 ASP B N 1
ATOM 3562 C CA . ASP B 1 184 ? -12.336 -21.812 4.723 1 98.75 184 ASP B CA 1
ATOM 3563 C C . ASP B 1 184 ? -11.547 -21.438 3.469 1 98.75 184 ASP B C 1
ATOM 3565 O O . ASP B 1 184 ? -11.539 -22.188 2.488 1 98.75 184 ASP B O 1
ATOM 3569 N N . VAL B 1 185 ? -10.992 -20.25 3.457 1 98.88 185 VAL B N 1
ATOM 3570 C CA . VAL B 1 185 ? -10.117 -19.781 2.391 1 98.88 185 VAL B CA 1
ATOM 3571 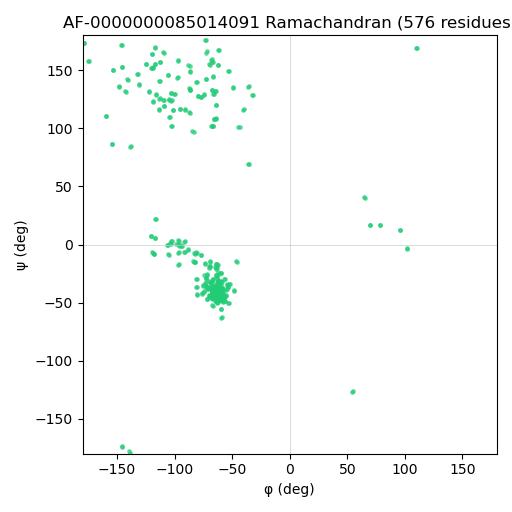C C . VAL B 1 185 ? -8.758 -19.391 2.967 1 98.88 185 VAL B C 1
ATOM 3573 O O . VAL B 1 185 ? -8.688 -18.734 4.012 1 98.88 185 VAL B O 1
ATOM 3576 N N . LEU B 1 186 ? -7.715 -19.859 2.346 1 98.94 186 LEU B N 1
ATOM 3577 C CA . LEU B 1 186 ? -6.359 -19.422 2.643 1 98.94 186 LEU B CA 1
ATOM 3578 C C . LEU B 1 186 ? -5.844 -18.484 1.546 1 98.94 186 LEU B C 1
ATOM 3580 O O . LEU B 1 186 ? -5.883 -18.844 0.364 1 98.94 186 LEU B O 1
ATOM 3584 N N . ILE B 1 187 ? -5.426 -17.328 1.922 1 98.94 187 ILE B N 1
ATOM 3585 C CA . ILE B 1 187 ? -4.664 -16.453 1.035 1 98.94 187 ILE B CA 1
ATOM 3586 C C . ILE B 1 187 ? -3.189 -16.484 1.426 1 98.94 187 ILE B C 1
ATOM 3588 O O . ILE B 1 187 ? -2.812 -15.961 2.48 1 98.94 187 ILE B O 1
ATOM 3592 N N . ALA B 1 188 ? -2.369 -17.078 0.617 1 98.94 188 ALA B N 1
ATOM 3593 C CA . ALA B 1 188 ? -0.926 -17.141 0.833 1 98.94 188 ALA B CA 1
ATOM 3594 C C . ALA B 1 188 ? -0.208 -16.031 0.079 1 98.94 188 ALA B C 1
ATOM 3596 O O . ALA B 1 188 ? -0.196 -16.016 -1.154 1 98.94 188 ALA B O 1
ATOM 3597 N N . VAL B 1 189 ? 0.445 -15.133 0.818 1 98.69 189 VAL B N 1
ATOM 3598 C CA . VAL B 1 189 ? 1.159 -14.008 0.229 1 98.69 189 VAL B CA 1
ATOM 3599 C C . VAL B 1 189 ? 2.656 -14.305 0.19 1 98.69 189 VAL B C 1
ATOM 3601 O O . VAL B 1 189 ? 3.283 -14.5 1.233 1 98.69 189 VAL B O 1
ATOM 3604 N N . SER B 1 190 ? 3.215 -14.406 -0.971 1 96.81 190 SER B N 1
ATOM 3605 C CA . SER B 1 190 ? 4.637 -14.648 -1.186 1 96.81 190 SER B CA 1
ATOM 3606 C C . SER B 1 190 ? 5.066 -14.219 -2.586 1 96.81 190 SER B C 1
ATOM 3608 O O . SER B 1 190 ? 4.754 -14.891 -3.57 1 96.81 190 SER B O 1
ATOM 3610 N N . PHE B 1 191 ? 5.824 -13.195 -2.623 1 91.62 191 PHE B N 1
ATOM 3611 C CA . PHE B 1 191 ? 6.211 -12.688 -3.936 1 91.62 191 PHE B CA 1
ATOM 3612 C C . PHE B 1 191 ? 7.047 -13.711 -4.688 1 91.62 191 PHE B C 1
ATOM 3614 O O . PHE B 1 191 ? 6.754 -14.039 -5.84 1 91.62 191 PHE B O 1
ATOM 3621 N N . SER B 1 192 ? 8.023 -14.234 -4.016 1 86.19 192 SER B N 1
ATOM 3622 C CA . SER B 1 192 ? 8.898 -15.188 -4.691 1 86.19 192 SER B CA 1
ATOM 3623 C C . SER B 1 192 ? 8.156 -16.484 -5.004 1 86.19 192 SER B C 1
ATOM 3625 O O . SER B 1 192 ? 8.484 -17.188 -5.961 1 86.19 192 SER B O 1
ATOM 3627 N N . GLY B 1 193 ? 7.215 -16.891 -4.145 1 93.06 193 GLY B N 1
ATOM 3628 C CA . GLY B 1 193 ? 6.461 -18.125 -4.293 1 93.06 193 GLY B CA 1
ATOM 3629 C C . GLY B 1 193 ? 7.301 -19.359 -4.059 1 93.06 193 GLY B C 1
ATOM 3630 O O . GLY B 1 193 ? 6.93 -20.469 -4.48 1 93.06 193 GLY B O 1
ATOM 3631 N N . THR B 1 194 ? 8.453 -19.141 -3.432 1 91.19 194 THR B N 1
ATOM 3632 C CA . THR B 1 194 ? 9.375 -20.266 -3.32 1 91.19 194 THR B CA 1
ATOM 3633 C C . THR B 1 194 ? 9.641 -20.609 -1.855 1 91.19 194 THR B C 1
ATOM 3635 O O . THR B 1 194 ? 10.289 -21.609 -1.552 1 91.19 194 THR B O 1
ATOM 3638 N N . ARG B 1 195 ? 9.133 -19.766 -0.921 1 94.62 195 ARG B N 1
ATOM 3639 C CA . ARG B 1 195 ? 9.406 -20.031 0.489 1 94.62 195 ARG B CA 1
ATOM 3640 C C . ARG B 1 195 ? 8.781 -21.359 0.926 1 94.62 195 ARG B C 1
ATOM 3642 O O . ARG B 1 195 ? 7.562 -21.516 0.893 1 94.62 195 ARG B O 1
ATOM 3649 N N . PRO B 1 196 ? 9.609 -22.281 1.386 1 96.19 196 PRO B N 1
ATOM 3650 C CA . PRO B 1 196 ? 9.109 -23.625 1.692 1 96.19 196 PRO B CA 1
ATOM 3651 C C . PRO B 1 196 ? 8 -23.609 2.738 1 96.19 196 PRO B C 1
ATOM 3653 O O . PRO B 1 196 ? 7.039 -24.375 2.631 1 96.19 196 PRO B O 1
ATOM 3656 N N . GLN B 1 197 ? 8.133 -22.766 3.783 1 97.75 197 GLN B N 1
ATOM 3657 C CA . GLN B 1 197 ? 7.133 -22.703 4.844 1 97.75 197 GLN B CA 1
ATOM 3658 C C . GLN B 1 197 ? 5.766 -22.312 4.293 1 97.75 197 GLN B C 1
ATOM 3660 O O . GLN B 1 197 ? 4.746 -22.875 4.699 1 97.75 197 GLN B O 1
ATOM 3665 N N . VAL B 1 198 ? 5.789 -21.438 3.338 1 98.44 198 VAL B N 1
ATOM 3666 C CA . VAL B 1 198 ? 4.539 -20.969 2.758 1 98.44 198 VAL B CA 1
ATOM 3667 C C . VAL B 1 198 ? 3.965 -22.016 1.818 1 98.44 198 VAL B C 1
ATOM 3669 O O . VAL B 1 198 ? 2.764 -22.297 1.843 1 98.44 198 VAL B O 1
ATOM 3672 N N . VAL B 1 199 ? 4.824 -22.641 1.03 1 98 199 VAL B N 1
ATOM 3673 C CA . VAL B 1 199 ? 4.406 -23.656 0.073 1 98 199 VAL B CA 1
ATOM 3674 C C . VAL B 1 199 ? 3.814 -24.844 0.816 1 98 199 VAL B C 1
ATOM 3676 O O . VAL B 1 199 ? 2.754 -25.359 0.445 1 98 199 VAL B O 1
ATOM 3679 N N . GLN B 1 200 ? 4.488 -25.234 1.842 1 98.5 200 GLN B N 1
ATOM 3680 C CA . GLN B 1 200 ? 4.016 -26.375 2.625 1 98.5 200 GLN B CA 1
ATOM 3681 C C . GLN B 1 200 ? 2.682 -26.062 3.297 1 98.5 200 GLN B C 1
ATOM 3683 O O . GLN B 1 200 ? 1.786 -26.906 3.332 1 98.5 200 GLN B O 1
ATOM 3688 N N . ALA B 1 201 ? 2.555 -24.922 3.834 1 98.75 201 ALA B N 1
ATOM 3689 C CA . ALA B 1 201 ? 1.303 -24.5 4.457 1 98.75 201 ALA B CA 1
ATOM 3690 C C . ALA B 1 201 ? 0.157 -24.5 3.451 1 98.75 201 ALA B C 1
ATOM 3692 O O . ALA B 1 201 ? -0.949 -24.953 3.764 1 98.75 201 ALA B O 1
ATOM 3693 N N . ALA B 1 202 ? 0.436 -24.047 2.293 1 98.69 202 ALA B N 1
ATOM 3694 C CA . ALA B 1 202 ? -0.566 -24.031 1.23 1 98.69 202 ALA B CA 1
ATOM 3695 C C . ALA B 1 202 ? -0.993 -25.453 0.862 1 98.69 202 ALA B C 1
ATOM 3697 O O . ALA B 1 202 ? -2.18 -25.719 0.663 1 98.69 202 ALA B O 1
ATOM 3698 N N . ARG B 1 203 ? -0.041 -26.344 0.77 1 98.5 203 ARG B N 1
ATOM 3699 C CA . ARG B 1 203 ? -0.34 -27.734 0.468 1 98.5 203 ARG B CA 1
ATOM 3700 C C . ARG B 1 203 ? -1.236 -28.344 1.539 1 98.5 203 ARG B C 1
ATOM 3702 O O . ARG B 1 203 ? -2.197 -29.047 1.223 1 98.5 203 ARG B O 1
ATOM 3709 N N . LEU B 1 204 ? -0.911 -28.078 2.742 1 98.44 204 LEU B N 1
ATOM 3710 C CA . LEU B 1 204 ? -1.677 -28.625 3.859 1 98.44 204 LEU B CA 1
ATOM 3711 C C . LEU B 1 204 ? -3.1 -28.078 3.861 1 98.44 204 LEU B C 1
ATOM 3713 O O . LEU B 1 204 ? -4.055 -28.812 4.125 1 98.44 204 LEU B O 1
ATOM 3717 N N . ALA B 1 205 ? -3.23 -26.781 3.639 1 98.75 205 ALA B N 1
ATOM 3718 C CA . ALA B 1 205 ? -4.555 -26.172 3.561 1 98.75 205 ALA B CA 1
ATOM 3719 C C . ALA B 1 205 ? -5.387 -26.812 2.453 1 98.75 205 ALA B C 1
ATOM 3721 O O . ALA B 1 205 ? -6.57 -27.094 2.646 1 98.75 205 ALA B O 1
ATOM 3722 N N . ARG B 1 206 ? -4.758 -27.016 1.335 1 98.25 206 ARG B N 1
ATOM 3723 C CA . ARG B 1 206 ? -5.434 -27.656 0.213 1 98.25 206 ARG B CA 1
ATOM 3724 C C . ARG B 1 206 ? -5.855 -29.078 0.571 1 98.25 206 ARG B C 1
ATOM 3726 O O . ARG B 1 206 ? -6.973 -29.5 0.259 1 98.25 206 ARG B O 1
ATOM 3733 N N . GLN B 1 207 ? -4.977 -29.781 1.22 1 97.81 207 GLN B N 1
ATOM 3734 C CA . GLN B 1 207 ? -5.266 -31.156 1.653 1 97.81 207 GLN B CA 1
ATOM 3735 C C . GLN B 1 207 ? -6.422 -31.172 2.652 1 97.81 207 GLN B C 1
ATOM 3737 O O . GLN B 1 207 ? -7.211 -32.125 2.672 1 97.81 207 GLN B O 1
ATOM 3742 N N . ALA B 1 208 ? -6.527 -30.141 3.445 1 98 208 ALA B N 1
ATOM 3743 C CA . ALA B 1 208 ? -7.594 -30.031 4.438 1 98 208 ALA B CA 1
ATOM 3744 C C . ALA B 1 208 ? -8.914 -29.641 3.783 1 98 208 ALA B C 1
ATOM 3746 O O . ALA B 1 208 ? -9.953 -29.609 4.441 1 98 208 ALA B O 1
ATOM 3747 N N . GLY B 1 209 ? -8.859 -29.281 2.488 1 98.19 209 GLY B N 1
ATOM 3748 C CA . GLY B 1 209 ? -10.062 -29.016 1.716 1 98.19 209 GLY B CA 1
ATOM 3749 C C . GLY B 1 209 ? -10.352 -27.547 1.534 1 98.19 209 GLY B C 1
ATOM 3750 O O . GLY B 1 209 ? -11.305 -27.172 0.843 1 98.19 209 GLY B O 1
ATOM 3751 N N . ALA B 1 210 ? -9.594 -26.688 2.109 1 98.75 210 ALA B N 1
ATOM 3752 C CA . ALA B 1 210 ? -9.805 -25.25 1.977 1 98.75 210 ALA B CA 1
ATOM 3753 C C . ALA B 1 210 ? -9.492 -24.766 0.559 1 98.75 210 ALA B C 1
ATOM 3755 O O . ALA B 1 210 ? -8.719 -25.406 -0.16 1 98.75 210 ALA B O 1
ATOM 3756 N N . ILE B 1 211 ? -10.094 -23.656 0.136 1 98.81 211 ILE B N 1
ATOM 3757 C CA . ILE B 1 211 ? -9.711 -23 -1.105 1 98.81 211 ILE B CA 1
ATOM 3758 C C . ILE B 1 211 ? -8.453 -22.156 -0.874 1 98.81 211 ILE B C 1
ATOM 3760 O O . ILE B 1 211 ? -8.398 -21.359 0.061 1 98.81 211 ILE B O 1
ATOM 3764 N N . VAL B 1 212 ? -7.477 -22.391 -1.717 1 98.88 212 VAL B N 1
ATOM 3765 C CA . VAL B 1 212 ? -6.191 -21.719 -1.525 1 98.88 212 VAL B CA 1
ATOM 3766 C C . VAL B 1 212 ? -5.945 -20.734 -2.672 1 98.88 212 VAL B C 1
ATOM 3768 O O . VAL B 1 212 ? -5.992 -21.125 -3.844 1 98.88 212 VAL B O 1
ATOM 3771 N N . VAL B 1 213 ? -5.672 -19.469 -2.311 1 98.88 213 VAL B N 1
ATOM 3772 C CA . VAL B 1 213 ? -5.359 -18.391 -3.24 1 98.88 213 VAL B CA 1
ATOM 3773 C C . VAL B 1 213 ? -3.936 -17.906 -3 1 98.88 213 VAL B C 1
ATOM 3775 O O . VAL B 1 213 ? -3.551 -17.625 -1.861 1 98.88 213 VAL B O 1
ATOM 3778 N N . ALA B 1 214 ? -3.152 -17.828 -4.051 1 98.62 214 ALA B N 1
ATOM 3779 C CA . ALA B 1 214 ? -1.807 -17.266 -3.949 1 98.62 214 ALA B CA 1
ATOM 3780 C C . ALA B 1 214 ? -1.776 -15.828 -4.441 1 98.62 214 ALA B C 1
ATOM 3782 O O . ALA B 1 214 ? -2.371 -15.5 -5.473 1 98.62 214 ALA B O 1
ATOM 3783 N N . LEU B 1 215 ? -1.242 -14.969 -3.678 1 98.31 215 LEU B N 1
ATOM 3784 C CA . LEU B 1 215 ? -0.8 -13.641 -4.09 1 98.31 215 LEU B CA 1
ATOM 3785 C C . LEU B 1 215 ? 0.716 -13.602 -4.254 1 98.31 215 LEU B C 1
ATOM 3787 O O . LEU B 1 215 ? 1.449 -13.539 -3.266 1 98.31 215 LEU B O 1
ATOM 3791 N N . THR B 1 216 ? 1.178 -13.664 -5.535 1 93.62 216 THR B N 1
ATOM 3792 C CA . THR B 1 216 ? 2.576 -13.984 -5.801 1 93.62 216 THR B CA 1
ATOM 3793 C C . THR B 1 216 ? 3.078 -13.242 -7.035 1 93.62 216 THR B C 1
ATOM 3795 O O . THR B 1 216 ? 2.35 -12.438 -7.617 1 93.62 216 THR B O 1
ATOM 3798 N N . GLY B 1 217 ? 4.375 -13.359 -7.219 1 84.81 217 GLY B N 1
ATOM 3799 C CA . GLY B 1 217 ? 4.953 -12.742 -8.398 1 84.81 217 GLY B CA 1
ATOM 3800 C C . GLY B 1 217 ? 4.629 -13.484 -9.68 1 84.81 217 GLY B C 1
ATOM 3801 O O . GLY B 1 217 ? 3.977 -14.531 -9.648 1 84.81 217 GLY B O 1
ATOM 3802 N N . LEU B 1 218 ? 5.07 -12.906 -10.742 1 70.62 218 LEU B N 1
ATOM 3803 C CA . LEU B 1 218 ? 4.832 -13.492 -12.055 1 70.62 218 LEU B CA 1
ATOM 3804 C C . LEU B 1 218 ? 5.59 -14.805 -12.211 1 70.62 218 LEU B C 1
ATOM 3806 O O . LEU B 1 218 ? 6.664 -14.977 -11.633 1 70.62 218 LEU B O 1
ATOM 3810 N N . GLY B 1 219 ? 4.934 -15.758 -12.945 1 67.88 219 GLY B N 1
ATOM 3811 C CA . GLY B 1 219 ? 5.613 -17 -13.266 1 67.88 219 GLY B CA 1
ATOM 3812 C C . GLY B 1 219 ? 5.043 -18.203 -12.531 1 67.88 219 GLY B C 1
ATOM 3813 O O . GLY B 1 219 ? 4.172 -18.047 -11.672 1 67.88 219 GLY B O 1
ATOM 3814 N N . ARG B 1 220 ? 5.488 -19.375 -12.969 1 76.31 220 ARG B N 1
ATOM 3815 C CA . ARG B 1 220 ? 5.133 -20.609 -12.297 1 76.31 220 ARG B CA 1
ATOM 3816 C C . ARG B 1 220 ? 6.102 -20.922 -11.164 1 76.31 220 ARG B C 1
ATOM 3818 O O . ARG B 1 220 ? 7.305 -21.078 -11.391 1 76.31 220 ARG B O 1
ATOM 3825 N N . THR B 1 221 ? 5.621 -20.891 -10 1 79.81 221 THR B N 1
ATOM 3826 C CA . THR B 1 221 ? 6.418 -21.125 -8.797 1 79.81 221 THR B CA 1
ATOM 3827 C C . THR B 1 221 ? 5.891 -22.328 -8.023 1 79.81 221 THR B C 1
ATOM 3829 O O . THR B 1 221 ? 4.793 -22.812 -8.297 1 79.81 221 THR B O 1
ATOM 3832 N N . PRO B 1 222 ? 6.719 -22.797 -7.133 1 89.5 222 PRO B N 1
ATOM 3833 C CA . PRO B 1 222 ? 6.215 -23.891 -6.285 1 89.5 222 PRO B CA 1
ATOM 3834 C C . PRO B 1 222 ? 4.879 -23.547 -5.621 1 89.5 222 PRO B C 1
ATOM 3836 O O . PRO B 1 222 ? 4.004 -24.406 -5.508 1 89.5 222 PRO B O 1
ATOM 3839 N N . LEU B 1 223 ? 4.703 -22.328 -5.285 1 95.44 223 LEU B N 1
ATOM 3840 C CA . LEU B 1 223 ? 3.455 -21.922 -4.648 1 95.44 223 LEU B CA 1
ATOM 3841 C C . LEU B 1 223 ? 2.303 -21.938 -5.645 1 95.44 223 LEU B C 1
ATOM 3843 O O . LEU B 1 223 ? 1.237 -22.484 -5.363 1 95.44 223 LEU B O 1
ATOM 3847 N N . SER B 1 224 ? 2.574 -21.344 -6.816 1 89.38 224 SER B N 1
ATOM 3848 C CA . SER B 1 224 ? 1.501 -21.25 -7.801 1 89.38 224 SER B CA 1
ATOM 3849 C C . SER B 1 224 ? 1.056 -22.625 -8.266 1 89.38 224 SER B C 1
ATOM 3851 O O . SER B 1 224 ? -0.076 -22.797 -8.719 1 89.38 224 SER B O 1
ATOM 3853 N N . LYS B 1 225 ? 1.872 -23.656 -8.078 1 90.38 225 LYS B N 1
ATOM 3854 C CA . LYS B 1 225 ? 1.585 -25.016 -8.539 1 90.38 225 LYS B CA 1
ATOM 3855 C C . LYS B 1 225 ? 0.67 -25.75 -7.559 1 90.38 225 LYS B C 1
ATOM 3857 O O . LYS B 1 225 ? 0.058 -26.75 -7.91 1 90.38 225 LYS B O 1
ATOM 3862 N N . VAL B 1 226 ? 0.543 -25.234 -6.402 1 97.25 226 VAL B N 1
ATOM 3863 C CA . VAL B 1 226 ? -0.146 -26.031 -5.398 1 97.25 226 VAL B CA 1
ATOM 3864 C C . VAL B 1 226 ? -1.418 -25.328 -4.949 1 97.25 226 VAL B C 1
ATOM 3866 O O . VAL B 1 226 ? -2.092 -25.766 -4.016 1 97.25 226 VAL B O 1
ATOM 3869 N N . VAL B 1 227 ? -1.781 -24.203 -5.57 1 98.19 227 VAL B N 1
ATOM 3870 C CA . VAL B 1 227 ? -2.938 -23.453 -5.117 1 98.19 227 VAL B CA 1
ATOM 3871 C C . VAL B 1 227 ? -4.07 -23.562 -6.133 1 98.19 227 VAL B C 1
ATOM 3873 O O . VAL B 1 227 ? -3.855 -24.031 -7.258 1 98.19 227 VAL B O 1
ATOM 3876 N N . HIS B 1 228 ? -5.305 -23.188 -5.77 1 98.38 228 HIS B N 1
ATOM 3877 C CA . HIS B 1 228 ? -6.453 -23.219 -6.664 1 98.38 228 HIS B CA 1
ATOM 3878 C C . HIS B 1 228 ? -6.469 -22 -7.582 1 98.38 228 HIS B C 1
ATOM 3880 O O . HIS B 1 228 ? -6.777 -22.109 -8.766 1 98.38 228 HIS B O 1
ATOM 3886 N N . HIS B 1 229 ? -6.184 -20.812 -7.039 1 97.69 229 HIS B N 1
ATOM 3887 C CA . HIS B 1 229 ? -6.191 -19.562 -7.789 1 97.69 229 HIS B CA 1
ATOM 3888 C C . HIS B 1 229 ? -4.918 -18.766 -7.539 1 97.69 229 HIS B C 1
ATOM 3890 O O . HIS B 1 229 ? -4.418 -18.719 -6.41 1 97.69 229 HIS B O 1
ATOM 3896 N N . THR B 1 230 ? -4.395 -18.219 -8.586 1 94.81 230 THR B N 1
ATOM 3897 C CA . THR B 1 230 ? -3.182 -17.422 -8.5 1 94.81 230 THR B CA 1
ATOM 3898 C C . THR B 1 230 ? -3.449 -15.984 -8.961 1 94.81 230 THR B C 1
ATOM 3900 O O . THR B 1 230 ? -3.957 -15.766 -10.062 1 94.81 230 THR B O 1
ATOM 3903 N N . LEU B 1 231 ? -3.164 -15.07 -8.086 1 97.06 231 LEU B N 1
ATOM 3904 C CA . LEU B 1 231 ? -3.166 -13.648 -8.398 1 97.06 231 LEU B CA 1
ATOM 3905 C C . LEU B 1 231 ? -1.744 -13.094 -8.422 1 97.06 231 LEU B C 1
ATOM 3907 O O . LEU B 1 231 ? -1.048 -13.125 -7.402 1 97.06 231 LEU B O 1
ATOM 3911 N N . THR B 1 232 ? -1.337 -12.578 -9.562 1 89.69 232 THR B N 1
ATOM 3912 C CA . THR B 1 232 ? 0.062 -12.203 -9.727 1 89.69 232 THR B CA 1
ATOM 3913 C C . THR B 1 232 ? 0.223 -10.688 -9.688 1 89.69 232 THR B C 1
ATOM 3915 O O . THR B 1 232 ? -0.667 -9.945 -10.117 1 89.69 232 THR B O 1
ATOM 3918 N N . VAL B 1 233 ? 1.366 -10.289 -9.125 1 91.38 233 VAL B N 1
ATOM 3919 C CA . VAL B 1 233 ? 1.724 -8.867 -9.086 1 91.38 233 VAL B CA 1
ATOM 3920 C C . VAL B 1 233 ? 3.098 -8.664 -9.711 1 91.38 233 VAL B C 1
ATOM 3922 O O . VAL B 1 233 ? 3.91 -9.594 -9.766 1 91.38 233 VAL B O 1
ATOM 3925 N N . SER B 1 234 ? 3.307 -7.461 -10.195 1 82.44 234 SER B N 1
ATOM 3926 C CA . SER B 1 234 ? 4.609 -7.062 -10.711 1 82.44 234 SER B CA 1
ATOM 3927 C C . SER B 1 234 ? 4.887 -5.59 -10.43 1 82.44 234 SER B C 1
ATOM 3929 O O . SER B 1 234 ? 3.959 -4.805 -10.227 1 82.44 234 SER B O 1
ATOM 3931 N N . ALA B 1 235 ? 6.141 -5.258 -10.32 1 84.62 235 ALA B N 1
ATOM 3932 C CA . ALA B 1 235 ? 6.598 -3.881 -10.141 1 84.62 235 ALA B CA 1
ATOM 3933 C C . ALA B 1 235 ? 8.008 -3.693 -10.68 1 84.62 235 ALA B C 1
ATOM 3935 O O . ALA B 1 235 ? 8.812 -4.633 -10.688 1 84.62 235 ALA B O 1
ATOM 3936 N N . PRO B 1 236 ? 8.219 -2.408 -11.125 1 77.56 236 PRO B N 1
ATOM 3937 C CA . PRO B 1 236 ? 9.625 -2.111 -11.414 1 77.56 236 PRO B CA 1
ATOM 3938 C C . PRO B 1 236 ? 10.508 -2.176 -10.172 1 77.56 236 PRO B C 1
ATOM 3940 O O . PRO B 1 236 ? 10.094 -1.753 -9.094 1 77.56 236 PRO B O 1
ATOM 3943 N N . GLY B 1 237 ? 11.656 -2.879 -10.312 1 78 237 GLY B N 1
ATOM 3944 C CA . GLY B 1 237 ? 12.625 -2.924 -9.234 1 78 237 GLY B CA 1
ATOM 3945 C C . GLY B 1 237 ? 13.969 -2.312 -9.609 1 78 237 GLY B C 1
ATOM 3946 O O . GLY B 1 237 ? 14.242 -2.092 -10.789 1 78 237 GLY B O 1
ATOM 3947 N N . ASP B 1 238 ? 14.727 -1.842 -8.586 1 77.5 238 ASP B N 1
ATOM 3948 C CA . ASP B 1 238 ? 16.094 -1.374 -8.797 1 77.5 238 ASP B CA 1
ATOM 3949 C C . ASP B 1 238 ? 16.969 -1.693 -7.59 1 77.5 238 ASP B C 1
ATOM 3951 O O . ASP B 1 238 ? 16.578 -2.467 -6.711 1 77.5 238 ASP B O 1
ATOM 3955 N N . ARG B 1 239 ? 18.172 -1.222 -7.598 1 79.12 239 ARG B N 1
ATOM 3956 C CA . ARG B 1 239 ? 19.172 -1.561 -6.586 1 79.12 239 ARG B CA 1
ATOM 3957 C C . ARG B 1 239 ? 18.703 -1.118 -5.199 1 79.12 239 ARG B C 1
ATOM 3959 O O . ARG B 1 239 ? 19 -1.778 -4.203 1 79.12 239 ARG B O 1
ATOM 3966 N N . TYR B 1 240 ? 18 -0.051 -5.047 1 85.5 240 TYR B N 1
ATOM 3967 C CA . TYR B 1 240 ? 17.609 0.512 -3.76 1 85.5 240 TYR B CA 1
ATOM 3968 C C . TYR B 1 240 ? 16.203 0.06 -3.369 1 85.5 240 TYR B C 1
ATOM 3970 O O . TYR B 1 240 ? 15.836 0.119 -2.195 1 85.5 240 TYR B O 1
ATOM 3978 N N . ARG B 1 241 ? 15.516 -0.432 -4.391 1 84.88 241 ARG B N 1
ATOM 3979 C CA . ARG B 1 241 ? 14.133 -0.854 -4.219 1 84.88 241 ARG B CA 1
ATOM 3980 C C . ARG B 1 241 ? 13.859 -2.156 -4.965 1 84.88 241 ARG B C 1
ATOM 3982 O O . ARG B 1 241 ? 13.289 -2.145 -6.059 1 84.88 241 ARG B O 1
ATOM 3989 N N . PRO B 1 242 ? 14.195 -3.266 -4.285 1 82.25 242 PRO B N 1
ATOM 3990 C CA . PRO B 1 242 ? 13.945 -4.539 -4.961 1 82.25 242 PRO B CA 1
ATOM 3991 C C . PRO B 1 242 ? 12.461 -4.77 -5.262 1 82.25 242 PRO B C 1
ATOM 3993 O O . PRO B 1 242 ? 11.594 -4.215 -4.582 1 82.25 242 PRO B O 1
ATOM 3996 N N . GLU B 1 243 ? 12.242 -5.566 -6.277 1 76.38 243 GLU B N 1
ATOM 3997 C CA . GLU B 1 243 ? 10.883 -5.82 -6.754 1 76.38 243 GLU B CA 1
ATOM 3998 C C . GLU B 1 243 ? 9.984 -6.32 -5.629 1 76.38 243 GLU B C 1
ATOM 4000 O O . GLU B 1 243 ? 8.812 -5.945 -5.547 1 76.38 243 GLU B O 1
ATOM 4005 N N . GLY B 1 244 ? 10.523 -7.152 -4.762 1 80.94 244 GLY B N 1
ATOM 4006 C CA . GLY B 1 244 ? 9.742 -7.695 -3.662 1 80.94 244 GLY B CA 1
ATOM 4007 C C . GLY B 1 244 ? 9.18 -6.621 -2.748 1 80.94 244 GLY B C 1
ATOM 4008 O O . GLY B 1 244 ? 8.086 -6.777 -2.197 1 80.94 244 GLY B O 1
ATOM 4009 N N . LEU B 1 245 ? 9.891 -5.566 -2.615 1 84.81 245 LEU B N 1
ATOM 4010 C CA . LEU B 1 245 ? 9.422 -4.441 -1.814 1 84.81 245 LEU B CA 1
ATOM 4011 C C . LEU B 1 245 ? 8.453 -3.57 -2.611 1 84.81 245 LEU B C 1
ATOM 4013 O O . LEU B 1 245 ? 7.445 -3.104 -2.076 1 84.81 245 LEU B O 1
ATOM 4017 N N . ALA B 1 246 ? 8.758 -3.449 -3.896 1 87.62 246 ALA B N 1
ATOM 4018 C CA . ALA B 1 246 ? 7.996 -2.555 -4.762 1 87.62 246 ALA B CA 1
ATOM 4019 C C . ALA B 1 246 ? 6.621 -3.139 -5.074 1 87.62 246 ALA B C 1
ATOM 4021 O O . ALA B 1 246 ? 5.699 -2.406 -5.445 1 87.62 246 ALA B O 1
ATOM 4022 N N . THR B 1 247 ? 6.457 -4.398 -4.844 1 91.44 247 THR B N 1
ATOM 4023 C CA . THR B 1 247 ? 5.203 -5.055 -5.199 1 91.44 247 THR B CA 1
ATOM 4024 C C . THR B 1 247 ? 4.199 -4.957 -4.055 1 91.44 247 THR B C 1
ATOM 4026 O O . THR B 1 247 ? 3.045 -5.363 -4.199 1 91.44 247 THR B O 1
ATOM 4029 N N . GLN B 1 248 ? 4.559 -4.434 -2.934 1 96.06 248 GLN B N 1
ATOM 4030 C CA . GLN B 1 248 ? 3.646 -4.34 -1.798 1 96.06 248 GLN B CA 1
ATOM 4031 C C . GLN B 1 248 ? 2.406 -3.525 -2.152 1 96.06 248 GLN B C 1
ATOM 4033 O O . GLN B 1 248 ? 1.294 -3.869 -1.746 1 96.06 248 GLN B O 1
ATOM 4038 N N . ILE B 1 249 ? 2.58 -2.488 -2.924 1 96.81 249 ILE B N 1
ATOM 4039 C CA . ILE B 1 249 ? 1.489 -1.568 -3.23 1 96.81 249 ILE B CA 1
ATOM 4040 C C . ILE B 1 249 ? 0.434 -2.281 -4.07 1 96.81 249 ILE B C 1
ATOM 4042 O O . ILE B 1 249 ? -0.741 -2.326 -3.699 1 96.81 249 ILE B O 1
ATOM 4046 N N . PRO B 1 250 ? 0.82 -2.898 -5.16 1 96.44 250 PRO B N 1
ATOM 4047 C CA . PRO B 1 250 ? -0.228 -3.609 -5.895 1 96.44 250 PRO B CA 1
ATOM 4048 C C . PRO B 1 250 ? -0.791 -4.797 -5.117 1 96.44 250 PRO B C 1
ATOM 4050 O O . PRO B 1 250 ? -1.952 -5.168 -5.305 1 96.44 250 PRO B O 1
ATOM 4053 N N . GLN B 1 251 ? -0.029 -5.473 -4.238 1 98 251 GLN B N 1
ATOM 4054 C CA . GLN B 1 251 ? -0.56 -6.539 -3.391 1 98 251 GLN B CA 1
ATOM 4055 C C . GLN B 1 251 ? -1.661 -6.016 -2.475 1 98 251 GLN B C 1
ATOM 4057 O O . GLN B 1 251 ? -2.721 -6.633 -2.35 1 98 251 GLN B O 1
ATOM 4062 N N . VAL B 1 252 ? -1.419 -4.875 -1.854 1 98.12 252 VAL B N 1
ATOM 4063 C CA . VAL B 1 252 ? -2.41 -4.262 -0.979 1 98.12 252 VAL B CA 1
ATOM 4064 C C . VAL B 1 252 ? -3.645 -3.869 -1.79 1 98.12 252 VAL B C 1
ATOM 4066 O O . VAL B 1 252 ? -4.773 -4.016 -1.32 1 98.12 252 VAL B O 1
ATOM 4069 N N . ALA B 1 253 ? -3.457 -3.391 -2.988 1 98.06 253 ALA B N 1
ATOM 4070 C CA . ALA B 1 253 ? -4.574 -3.01 -3.85 1 98.06 253 ALA B CA 1
ATOM 4071 C C . ALA B 1 253 ? -5.441 -4.219 -4.188 1 98.06 253 ALA B C 1
ATOM 4073 O O . ALA B 1 253 ? -6.668 -4.117 -4.23 1 98.06 253 ALA B O 1
ATOM 4074 N N . ILE B 1 254 ? -4.82 -5.355 -4.465 1 98.56 254 ILE B N 1
ATOM 4075 C CA . ILE B 1 254 ? -5.57 -6.57 -4.77 1 98.56 254 ILE B CA 1
ATOM 4076 C C . ILE B 1 254 ? -6.395 -6.988 -3.557 1 98.56 254 ILE B C 1
ATOM 4078 O O . ILE B 1 254 ? -7.57 -7.336 -3.688 1 98.56 254 ILE B O 1
ATOM 4082 N N . LEU B 1 255 ? -5.766 -6.98 -2.373 1 98.62 255 LEU B N 1
ATOM 4083 C CA . LEU B 1 255 ? -6.508 -7.32 -1.162 1 98.62 255 LEU B CA 1
ATOM 4084 C C . LEU B 1 255 ? -7.668 -6.355 -0.947 1 98.62 255 LEU B C 1
ATOM 4086 O O . LEU B 1 255 ? -8.766 -6.773 -0.558 1 98.62 255 LEU B O 1
ATOM 4090 N N . ASP B 1 256 ? -7.391 -5.07 -1.192 1 97.75 256 ASP B N 1
ATOM 4091 C CA . ASP B 1 256 ? -8.453 -4.074 -1.098 1 97.75 256 ASP B CA 1
ATOM 4092 C C . ASP B 1 256 ? -9.609 -4.418 -2.027 1 97.75 256 ASP B C 1
ATOM 4094 O O . ASP B 1 256 ? -10.773 -4.363 -1.623 1 97.75 256 ASP B O 1
ATOM 4098 N N . ALA B 1 257 ? -9.312 -4.77 -3.201 1 98.38 257 ALA B N 1
ATOM 4099 C CA . ALA B 1 257 ? -10.32 -5.117 -4.195 1 98.38 257 ALA B CA 1
ATOM 4100 C C . ALA B 1 257 ? -11.086 -6.375 -3.787 1 98.38 257 ALA B C 1
ATOM 4102 O O . ALA B 1 257 ? -12.305 -6.445 -3.939 1 98.38 257 ALA B O 1
ATOM 4103 N N . LEU B 1 258 ? -10.383 -7.406 -3.307 1 98.75 258 LEU B N 1
ATOM 4104 C CA . LEU B 1 258 ? -11.023 -8.641 -2.881 1 98.75 258 LEU B CA 1
ATOM 4105 C C . LEU B 1 258 ? -12.039 -8.383 -1.776 1 98.75 258 LEU B C 1
ATOM 4107 O O . LEU B 1 258 ? -13.203 -8.797 -1.88 1 98.75 258 LEU B O 1
ATOM 4111 N N . PHE B 1 259 ? -11.664 -7.656 -0.766 1 98.12 259 PHE B N 1
ATOM 4112 C CA . PHE B 1 259 ? -12.516 -7.465 0.397 1 98.12 259 PHE B CA 1
ATOM 4113 C C . PHE B 1 259 ? -13.641 -6.484 0.084 1 98.12 259 PHE B C 1
ATOM 4115 O O . PHE B 1 259 ? -14.75 -6.621 0.606 1 98.12 259 PHE B O 1
ATOM 4122 N N . THR B 1 260 ? -13.359 -5.465 -0.739 1 97.12 260 THR B N 1
ATOM 4123 C CA . THR B 1 260 ? -14.43 -4.574 -1.175 1 97.12 260 THR B CA 1
ATOM 4124 C C . THR B 1 260 ? -15.461 -5.328 -2.006 1 97.12 260 THR B C 1
ATOM 4126 O O . THR B 1 260 ? -16.672 -5.129 -1.842 1 97.12 260 THR B O 1
ATOM 4129 N N . SER B 1 261 ? -14.977 -6.191 -2.947 1 98.06 261 SER B N 1
ATOM 4130 C CA . SER B 1 261 ? -15.883 -7.016 -3.742 1 98.06 261 SER B CA 1
ATOM 4131 C C . SER B 1 261 ? -16.734 -7.91 -2.852 1 98.06 261 SER B C 1
ATOM 4133 O O . SER B 1 261 ? -17.938 -8.062 -3.088 1 98.06 261 SER B O 1
ATOM 4135 N N . LEU B 1 262 ? -16.109 -8.516 -1.84 1 97.69 262 LEU B N 1
ATOM 4136 C CA . LEU B 1 262 ? -16.828 -9.344 -0.878 1 97.69 262 LEU B CA 1
ATOM 4137 C C . LEU B 1 262 ? -17.906 -8.531 -0.161 1 97.69 262 LEU B C 1
ATOM 4139 O O . LEU B 1 262 ? -19.031 -9 0.01 1 97.69 262 LEU B O 1
ATOM 4143 N N . HIS B 1 263 ? -17.562 -7.305 0.266 1 96.5 263 HIS B N 1
ATOM 4144 C CA . HIS B 1 263 ? -18.516 -6.422 0.921 1 96.5 263 HIS B CA 1
ATOM 4145 C C . HIS B 1 263 ? -19.719 -6.164 0.032 1 96.5 263 HIS B C 1
ATOM 4147 O O . HIS B 1 263 ? -20.859 -6.281 0.48 1 96.5 263 HIS B O 1
ATOM 4153 N N . VAL B 1 264 ? -19.5 -5.844 -1.239 1 96.06 264 VA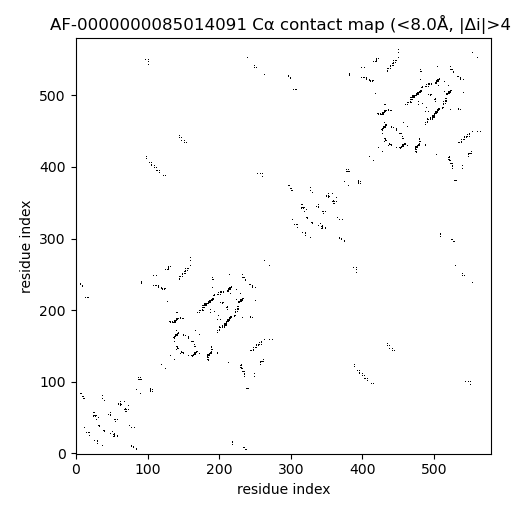L B N 1
ATOM 4154 C CA . VAL B 1 264 ? -20.562 -5.531 -2.189 1 96.06 264 VAL B CA 1
ATOM 4155 C C . VAL B 1 264 ? -21.422 -6.77 -2.438 1 96.06 264 VAL B C 1
ATOM 4157 O O . VAL B 1 264 ? -22.656 -6.684 -2.486 1 96.06 264 VAL B O 1
ATOM 4160 N N . ALA B 1 265 ? -20.797 -7.887 -2.555 1 96 265 ALA B N 1
ATOM 4161 C CA . ALA B 1 265 ? -21.5 -9.133 -2.85 1 96 265 ALA B CA 1
ATOM 4162 C C . ALA B 1 265 ? -22.453 -9.516 -1.717 1 96 265 ALA B C 1
ATOM 4164 O O . ALA B 1 265 ? -23.469 -10.164 -1.947 1 96 265 ALA B O 1
ATOM 4165 N N . GLN B 1 266 ? -22.156 -9.07 -0.533 1 94 266 GLN B N 1
ATOM 4166 C CA . GLN B 1 266 ? -22.953 -9.461 0.622 1 94 266 GLN B CA 1
ATOM 4167 C C . GLN B 1 266 ? -23.891 -8.328 1.055 1 94 266 GLN B C 1
ATOM 4169 O O . GLN B 1 266 ? -24.547 -8.422 2.088 1 94 266 GLN B O 1
ATOM 4174 N N . ASP B 1 267 ? -23.828 -7.246 0.334 1 89.94 267 ASP B N 1
ATOM 4175 C CA . ASP B 1 267 ? -24.734 -6.148 0.644 1 89.94 267 ASP B CA 1
ATOM 4176 C C . ASP B 1 267 ? -26.156 -6.484 0.219 1 89.94 267 ASP B C 1
ATOM 4178 O O . ASP B 1 267 ? -26.375 -7.176 -0.78 1 89.94 267 ASP B O 1
ATOM 4182 N N . PRO B 1 268 ? -27.188 -6.098 0.979 1 88.12 268 PRO B N 1
ATOM 4183 C CA . PRO B 1 268 ? -27.094 -5.121 2.066 1 88.12 268 PRO B CA 1
ATOM 4184 C C . PRO B 1 268 ? -26.875 -5.781 3.428 1 88.12 268 PRO B C 1
ATOM 4186 O O . PRO B 1 268 ? -26.719 -5.086 4.438 1 88.12 268 PRO B O 1
ATOM 4189 N N . TYR B 1 269 ? -26.828 -7.02 3.416 1 86.88 269 TYR B N 1
ATOM 4190 C CA . TYR B 1 269 ? -26.766 -7.754 4.676 1 86.88 269 TYR B CA 1
ATOM 4191 C C . TYR B 1 269 ? -25.578 -7.309 5.508 1 86.88 269 TYR B C 1
ATOM 4193 O O . TYR B 1 269 ? -25.719 -6.938 6.676 1 86.88 269 TYR B O 1
ATOM 4201 N N . LEU B 1 270 ? -24.422 -7.25 4.906 1 88.44 270 LEU B N 1
ATOM 4202 C CA . LEU B 1 270 ? -23.203 -6.902 5.625 1 88.44 270 LEU B CA 1
ATOM 4203 C C . LEU B 1 270 ? -23.25 -5.457 6.102 1 88.44 270 LEU B C 1
ATOM 4205 O O . LEU B 1 270 ? -22.859 -5.16 7.234 1 88.44 270 LEU B O 1
ATOM 4209 N N . SER B 1 271 ? -23.734 -4.602 5.297 1 87.44 271 SER B N 1
ATOM 4210 C CA . SER B 1 271 ? -23.797 -3.193 5.672 1 87.44 271 SER B CA 1
ATOM 4211 C C . SER B 1 271 ? -24.75 -2.98 6.848 1 87.44 271 SER B C 1
ATOM 4213 O O . SER B 1 271 ? -24.484 -2.146 7.719 1 87.44 271 SER B O 1
ATOM 4215 N N . GLU B 1 272 ? -25.797 -3.662 6.863 1 87.25 272 GLU B N 1
ATOM 4216 C CA . GLU B 1 272 ? -26.75 -3.576 7.965 1 87.25 272 GLU B CA 1
ATOM 4217 C C . GLU B 1 272 ? -26.125 -4.094 9.266 1 87.25 272 GLU B C 1
ATOM 4219 O O . GLU B 1 272 ? -26.328 -3.502 10.328 1 87.25 272 GLU B O 1
ATOM 4224 N N . ARG B 1 273 ? -25.422 -5.129 9.133 1 86.44 273 ARG B N 1
ATOM 4225 C CA . ARG B 1 273 ? -24.75 -5.684 10.305 1 86.44 273 ARG B CA 1
ATOM 4226 C C . ARG B 1 273 ? -23.719 -4.707 10.852 1 86.44 273 ARG B C 1
ATOM 4228 O O . ARG B 1 273 ? -23.594 -4.531 12.062 1 86.44 273 ARG B O 1
ATOM 4235 N N . LEU B 1 274 ? -23.016 -4.105 10 1 86.88 274 LEU B N 1
ATOM 4236 C CA . LEU B 1 274 ? -21.969 -3.154 10.391 1 86.88 274 LEU B CA 1
ATOM 4237 C C . LEU B 1 274 ? -22.594 -1.917 11.039 1 86.88 274 LEU B C 1
ATOM 4239 O O . LEU B 1 274 ? -22.062 -1.393 12.016 1 86.88 274 LEU B O 1
ATOM 4243 N N . SER B 1 275 ? -23.672 -1.507 10.5 1 85.56 275 SER B N 1
ATOM 4244 C CA . SER B 1 275 ? -24.375 -0.351 11.047 1 85.56 275 SER B CA 1
ATOM 4245 C C . SER B 1 275 ? -24.891 -0.636 12.445 1 85.56 275 SER B C 1
ATOM 4247 O O . SER B 1 275 ? -24.812 0.217 13.336 1 85.56 275 SER B O 1
ATOM 4249 N N . ARG B 1 276 ? -25.375 -1.766 12.625 1 84.38 276 ARG B N 1
ATOM 4250 C CA . ARG B 1 276 ? -25.875 -2.176 13.93 1 84.38 276 ARG B CA 1
ATOM 4251 C C . ARG B 1 276 ? -24.75 -2.223 14.961 1 84.38 276 ARG B C 1
ATOM 4253 O O . ARG B 1 276 ? -24.922 -1.769 16.094 1 84.38 276 ARG B O 1
ATOM 4260 N N . ALA B 1 277 ? -23.641 -2.768 14.5 1 82.38 277 ALA B N 1
ATOM 4261 C CA . ALA B 1 277 ? -22.484 -2.846 15.383 1 82.38 277 ALA B CA 1
ATOM 4262 C C . ALA B 1 277 ? -21.969 -1.455 15.742 1 82.38 277 ALA B C 1
ATOM 4264 O O . ALA B 1 277 ? -21.625 -1.193 16.891 1 82.38 277 ALA B O 1
ATOM 4265 N N . ALA B 1 278 ? -21.953 -0.588 14.789 1 81.19 278 ALA B N 1
ATOM 4266 C CA . ALA B 1 278 ? -21.5 0.784 15.016 1 81.19 278 ALA B CA 1
ATOM 4267 C C . ALA B 1 278 ? -22.438 1.518 15.969 1 81.19 278 ALA B C 1
ATOM 4269 O O . ALA B 1 278 ? -21.984 2.266 16.844 1 81.19 278 ALA B O 1
ATOM 4270 N N . ALA B 1 279 ? -23.625 1.28 15.836 1 81.44 279 ALA B N 1
ATOM 4271 C CA . ALA B 1 279 ? -24.625 1.896 16.703 1 81.44 279 ALA B CA 1
ATOM 4272 C C . ALA B 1 279 ? -24.469 1.402 18.141 1 81.44 279 ALA B C 1
ATOM 4274 O O . ALA B 1 279 ? -24.594 2.184 19.094 1 81.44 279 ALA B O 1
ATOM 4275 N N . ALA B 1 280 ? -24.156 0.191 18.234 1 82.19 280 ALA B N 1
ATOM 4276 C CA . ALA B 1 280 ? -23.953 -0.388 19.562 1 82.19 280 ALA B CA 1
ATOM 4277 C C . ALA B 1 280 ? -22.719 0.203 20.234 1 82.19 280 ALA B C 1
ATOM 4279 O O . ALA B 1 280 ? -22.734 0.499 21.438 1 82.19 280 ALA B O 1
ATOM 4280 N N . ARG B 1 281 ? -21.641 0.42 19.484 1 77.94 281 ARG B N 1
ATOM 4281 C CA . ARG B 1 281 ? -20.406 1 20 1 77.94 281 ARG B CA 1
ATOM 4282 C C . ARG B 1 281 ? -20.625 2.455 20.406 1 77.94 281 ARG B C 1
ATOM 4284 O O . ARG B 1 281 ? -20.094 2.896 21.438 1 77.94 281 ARG B O 1
ATOM 4291 N N . ARG B 1 282 ? -21.375 3.148 19.656 1 78.94 282 ARG B N 1
ATOM 4292 C CA . ARG B 1 282 ? -21.672 4.543 19.969 1 78.94 282 ARG B CA 1
ATOM 4293 C C . ARG B 1 282 ? -22.5 4.652 21.25 1 78.94 282 ARG B C 1
ATOM 4295 O O . ARG B 1 282 ? -22.266 5.539 22.062 1 78.94 282 ARG B O 1
ATOM 4302 N N . ALA B 1 283 ? -23.328 3.762 21.312 1 76.19 283 ALA B N 1
ATOM 4303 C CA . ALA B 1 283 ? -24.172 3.75 22.5 1 76.19 283 ALA B CA 1
ATOM 4304 C C . ALA B 1 283 ? -23.359 3.441 23.766 1 76.19 283 ALA B C 1
ATOM 4306 O O . ALA B 1 283 ? -23.609 4.027 24.812 1 76.19 283 ALA B O 1
ATOM 4307 N N . LEU B 1 284 ? -22.375 2.592 23.641 1 75.44 284 LEU B N 1
ATOM 4308 C CA . LEU B 1 284 ? -21.531 2.211 24.766 1 75.44 284 LEU B CA 1
ATOM 4309 C C . LEU B 1 284 ? -20.562 3.328 25.125 1 75.44 284 LEU B C 1
ATOM 4311 O O . LEU B 1 284 ? -20.281 3.564 26.297 1 75.44 284 LEU B O 1
ATOM 4315 N N . ASN B 1 285 ? -20.016 3.957 24.078 1 66.19 285 ASN B N 1
ATOM 4316 C CA . ASN B 1 285 ? -19.062 5.035 24.328 1 66.19 285 ASN B CA 1
ATOM 4317 C C . ASN B 1 285 ? -19.766 6.293 24.844 1 66.19 285 ASN B C 1
ATOM 4319 O O . ASN B 1 285 ? -19.125 7.141 25.469 1 66.19 285 ASN B O 1
ATOM 4323 N N . ALA B 1 286 ? -20.953 6.516 24.531 1 67.75 286 ALA B N 1
ATOM 4324 C CA . ALA B 1 286 ? -21.734 7.645 25.031 1 67.75 286 ALA B CA 1
ATOM 4325 C C . ALA B 1 286 ? -22.094 7.469 26.5 1 67.75 286 ALA B C 1
ATOM 4327 O O . ALA B 1 286 ? -22.469 8.43 27.172 1 67.75 286 ALA B O 1
ATOM 4328 N N . GLU B 1 287 ? -22.125 6.172 26.891 1 56.59 287 GLU B N 1
ATOM 4329 C CA . GLU B 1 287 ? -22.422 5.984 28.312 1 56.59 287 GLU B CA 1
ATOM 4330 C C . GLU B 1 287 ? -21.312 6.539 29.188 1 56.59 287 GLU B C 1
ATOM 4332 O O . GLU B 1 287 ? -20.125 6.23 28.984 1 56.59 287 GLU B O 1
ATOM 4337 N N . PRO B 1 288 ? -21.531 7.617 29.859 1 51.47 288 PRO B N 1
ATOM 4338 C CA . PRO B 1 288 ? -20.609 8.195 30.828 1 51.47 288 PRO B CA 1
ATOM 4339 C C . PRO B 1 288 ? -19.922 7.141 31.703 1 51.47 288 PRO B C 1
ATOM 4341 O O . PRO B 1 288 ? -20.484 6.074 31.938 1 51.47 288 PRO B O 1
ATOM 4344 N N . SER B 1 289 ? -18.516 7.027 31.562 1 46.5 289 SER B N 1
ATOM 4345 C CA . SER B 1 289 ? -17.859 6.246 32.594 1 46.5 289 SER B CA 1
ATOM 4346 C C . SER B 1 289 ? -18.594 6.375 33.938 1 46.5 289 SER B C 1
ATOM 4348 O O . SER B 1 289 ? -18.969 7.477 34.344 1 46.5 289 SER B O 1
ATOM 4350 N N . PRO B 1 290 ? -18.906 5.195 34.562 1 43.78 290 PRO B N 1
ATOM 4351 C CA . PRO B 1 290 ? -19.453 5.441 35.906 1 43.78 290 PRO B CA 1
ATOM 4352 C C . PRO B 1 290 ? -18.609 6.41 36.719 1 43.78 290 PRO B C 1
ATOM 4354 O O . PRO B 1 290 ? -17.406 6.527 36.5 1 43.78 290 PRO B O 1
#

pLDDT: mean 87.63, std 13.36, range [31.2, 98.94]

Secondary structure (DSSP, 8-state):
-----TT--HHHHHHHHHGGGS-HHHHHHHHHHHH-HHHHTT--HHHHHHHHTS-HHHHHHHHHHTT-SSHHHHHHHHHHHHHHHHHS--S--TT--HHHHHHHHHHHHHHHHHHHHHH--HHHHHHHHHHHHT-SEEEEE--HHHHHHHHHHHHHHHHTT--EEEE--HHHHHHHHHT--TTEEEEEEESSS--HHHHHHHHHHHHTT-EEEEEEESS--TTTTS-SEEEEE-----SSS-HHHHTHHHHHHHHHHHHHHHHHHTTTHHHHHHHHHHHHHHHHHHS---/-----TT--HHHHHHHHHGGGS-HHHHHHHHHHHH-HHHHTT--HHHHHHHHTS-HHHHHHHHHHTT-SSHHHHHHHHHHHHHHHHHS--S--TT--HHHHHHHHHHHHHHHHHHHHHH--HHHHHHHHHHHHT-SEEEEE--HHHHHHHHHHHHHHHHTT--EEEE--HHHHHHHHHT--TTEEEEEEESSS--HHHHHHHHHHHHTT-EEEEEEESS--HHHHT-SEEEEE-----SSS-HHHHTHHHHHHHHHHHHHHHHHHTTTHHHHHHHHHHHHHHHHHHS---

Solvent-accessible surface area (backbone atoms only — not comparable to full-atom values): 29637 Å² total; per-residue (Å²): 128,85,71,70,66,55,76,46,39,62,66,55,45,44,43,58,56,46,42,80,76,46,55,71,55,51,29,34,42,43,48,53,36,69,74,35,56,72,62,43,65,73,48,49,66,66,53,46,16,57,75,31,70,44,50,55,66,52,52,51,50,50,34,42,71,73,69,30,95,34,70,65,56,44,39,52,53,46,48,51,37,45,46,50,56,65,65,49,77,50,67,76,54,76,82,56,49,56,68,54,38,36,52,22,45,53,52,37,48,44,48,10,40,53,53,20,64,71,69,39,45,62,66,36,49,46,51,50,32,54,49,56,61,67,32,70,32,41,40,23,32,16,50,72,74,31,18,44,48,21,42,50,43,21,51,56,32,43,74,70,72,44,57,40,43,49,50,50,55,68,88,46,34,54,68,58,24,51,66,38,40,61,51,23,31,38,41,42,34,32,51,78,26,62,56,62,64,59,36,51,20,43,44,35,18,41,72,36,44,19,47,31,34,33,42,22,32,72,66,91,28,69,31,57,71,55,39,78,29,56,42,44,39,39,34,65,26,37,94,79,41,45,35,76,66,44,27,49,56,40,51,46,49,50,46,51,26,42,54,40,34,31,49,39,71,42,50,65,60,50,56,52,51,50,50,53,52,51,51,52,52,50,54,58,69,66,46,71,77,128,126,85,70,71,67,55,76,48,40,60,68,56,44,44,41,57,56,47,42,79,76,45,55,72,55,51,29,34,42,42,48,54,36,70,74,35,56,72,61,43,63,73,49,50,64,66,54,46,16,57,76,30,70,44,49,55,65,51,53,50,49,50,35,44,72,72,69,29,95,33,70,67,56,45,39,52,52,46,48,50,36,46,46,49,56,66,63,50,76,48,67,76,53,77,81,54,49,54,69,55,38,37,52,21,45,53,51,35,47,43,49,10,40,54,51,19,62,71,70,38,47,62,66,38,49,48,51,49,32,54,50,54,60,68,32,71,32,40,39,23,32,15,50,73,74,30,20,44,48,21,42,49,43,22,51,56,31,44,76,70,70,43,55,43,44,50,49,49,54,70,88,47,35,54,68,57,24,51,68,37,40,60,50,22,32,38,40,41,32,32,51,80,24,63,56,61,66,58,37,52,20,43,44,36,18,40,72,36,44,18,46,31,34,32,43,24,33,72,68,90,30,68,30,59,71,54,40,77,28,56,43,44,40,39,33,65,24,36,94,81,42,45,35,76,66,43,29,48,56,43,53,46,49,50,46,50,26,43,53,42,34,30,49,39,72,42,49,64,59,50,58,52,52,50,50,52,51,49,51,52,50,49,55,57,69,65,46,70,77,130

Foldseek 3Di:
DDQQPLQAFQLLNLLVQCLVVDDQLLNLLNCVCNVPVPVLLVDDLVRSSVNSVHDSVSVQVSCVVLVAPGPNRSSVVNVVRVCLSVPDPLADDPVDDPVRPVVSLVSQLVSQQVSLVVSWPVVLLVVLLVLVLQAQAEEEEEEDLQQVLQVLLQVLCVLLVGRYDYDHDLVCLQVVLLPAALRYEYEYEEADLAPPSSLVSLQNNVVRNHQYEYEYARDDHSNNVRHPGYRHTFTRGYPVGGGRNSRSSNSNVSSVVSSVSSPVVCPPVSVVVSVVVVVVVVVVVPPPDD/DDQPPLLAQQLLNLLVQCLVVDDQLLNLLNCLCNVPVPVLLVDDLVRSSVNSVHDSVSVQVSCVVLVDPGPNRSSVLNVVRVCLSVPDPLADDPPDDPVRPVVSLVSQLVSQQVSLVVSWPVVLLVVLLVLVLQAQAEEEEEEDLQQVLQVLLQVLCVLLVGRYDYDHDLVCLQVVLLPAALRYEYEYEEADLAPPSSLVSLQNNVVRNHAYEYEYARDDHSNNVRHDGYRHTFTRGYDVGGGRNSRSSNSNVSSVVSSVSSPVVCPPVSVVVSVVVVVVVVVVVPPPDD

Nearest PDB structures (foldseek):
  4ivn-assembly1_A  TM=6.432E-01  e=3.735E-18  Vibrio vulnificus YJ016
  4ivn-assembly1_B  TM=6.562E-01  e=3.952E-17  Vibrio vulnificus YJ016
  7en6-assembly1_C  TM=9.550E-01  e=6.138E-13  Escherichia coli
  7en6-assembly1_D  TM=9.071E-01  e=1.991E-13  Escherichia coli
  7en7-assembly1_A  TM=9.196E-01  e=1.232E-12  Escherichia coli K-12